Protein AF-A0A7Y7P2I4-F1 (afdb_monomer)

Structure (mmCIF, N/CA/C/O backbone):
data_AF-A0A7Y7P2I4-F1
#
_entry.id   AF-A0A7Y7P2I4-F1
#
loop_
_atom_site.group_PDB
_atom_site.id
_atom_site.type_symbol
_atom_site.label_atom_id
_atom_site.label_alt_id
_atom_site.label_comp_id
_atom_site.label_asym_id
_atom_site.label_entity_id
_atom_site.label_seq_id
_atom_site.pdbx_PDB_ins_code
_atom_site.Cartn_x
_atom_site.Cartn_y
_atom_site.Cartn_z
_atom_site.occupancy
_atom_site.B_iso_or_equiv
_atom_site.auth_seq_id
_atom_site.auth_comp_id
_atom_site.auth_asym_id
_atom_site.auth_atom_id
_atom_site.pdbx_PDB_model_num
ATOM 1 N N . MET A 1 1 ? -25.536 3.244 -18.100 1.00 35.69 1 MET A N 1
ATOM 2 C CA . MET A 1 1 ? -26.317 3.181 -16.849 1.00 35.69 1 MET A CA 1
ATOM 3 C C . MET A 1 1 ? -26.459 4.609 -16.367 1.00 35.69 1 MET A C 1
ATOM 5 O O . MET A 1 1 ? -25.474 5.326 -16.445 1.00 35.69 1 MET A O 1
ATOM 9 N N . LEU A 1 2 ? -27.667 5.050 -16.013 1.00 27.67 2 LEU A N 1
ATOM 10 C CA . LEU A 1 2 ? -27.856 6.332 -15.331 1.00 27.67 2 LEU A CA 1
ATOM 11 C C . LEU A 1 2 ? -27.136 6.220 -13.985 1.00 27.67 2 LEU A C 1
ATOM 13 O O . LEU A 1 2 ? -27.491 5.339 -13.204 1.00 27.67 2 LEU A O 1
ATOM 17 N N . ASP A 1 3 ? -26.114 7.042 -13.755 1.00 37.38 3 ASP A N 1
ATOM 18 C CA . ASP A 1 3 ? -25.514 7.208 -12.432 1.00 37.38 3 ASP A CA 1
ATOM 19 C C . ASP A 1 3 ? -26.617 7.707 -11.498 1.00 37.38 3 ASP A C 1
ATOM 21 O O . ASP A 1 3 ? -27.016 8.873 -11.541 1.00 37.38 3 ASP A O 1
ATOM 25 N N . LEU A 1 4 ? -27.189 6.800 -10.706 1.00 49.66 4 LEU A N 1
ATOM 26 C CA . LEU A 1 4 ? -28.072 7.187 -9.620 1.00 49.66 4 LEU A CA 1
ATOM 27 C C . LEU A 1 4 ? -27.213 7.994 -8.646 1.00 49.66 4 LEU A C 1
ATOM 29 O O . LEU A 1 4 ? -26.234 7.488 -8.105 1.00 49.66 4 LEU A O 1
ATOM 33 N N . ASN A 1 5 ? -27.557 9.268 -8.474 1.00 70.38 5 ASN A N 1
ATOM 34 C CA . ASN A 1 5 ? -26.920 10.150 -7.508 1.00 70.38 5 ASN A CA 1
ATOM 35 C C . ASN A 1 5 ? -27.263 9.645 -6.095 1.00 70.38 5 ASN A C 1
ATOM 37 O O . ASN A 1 5 ? -28.308 9.991 -5.546 1.00 70.38 5 ASN A O 1
ATOM 41 N N . THR A 1 6 ? -26.436 8.753 -5.552 1.00 72.12 6 THR A N 1
ATOM 42 C CA . THR A 1 6 ? -26.655 8.114 -4.250 1.00 72.12 6 THR A CA 1
ATOM 43 C C . THR A 1 6 ? -25.475 8.321 -3.322 1.00 72.12 6 THR A C 1
ATOM 45 O O . THR A 1 6 ? -24.335 8.064 -3.715 1.00 72.12 6 THR A O 1
ATOM 48 N N . ASP A 1 7 ? -25.767 8.656 -2.071 1.00 78.75 7 ASP A N 1
ATOM 49 C CA . ASP A 1 7 ? -24.792 8.656 -0.991 1.00 78.75 7 ASP A CA 1
ATOM 50 C C . ASP A 1 7 ? -24.825 7.305 -0.279 1.00 78.75 7 ASP A C 1
ATOM 52 O O . ASP A 1 7 ? -25.881 6.795 0.093 1.00 78.75 7 ASP A O 1
ATOM 56 N N . ILE A 1 8 ? -23.649 6.717 -0.073 1.00 80.50 8 ILE A N 1
ATOM 57 C CA . ILE A 1 8 ? -23.500 5.475 0.684 1.00 80.50 8 ILE A CA 1
ATOM 58 C C . ILE A 1 8 ? -22.927 5.822 2.053 1.00 80.50 8 ILE A C 1
ATOM 60 O O . ILE A 1 8 ? -21.894 6.495 2.147 1.00 80.50 8 ILE A O 1
ATOM 64 N N . LYS A 1 9 ? -23.565 5.323 3.112 1.00 85.38 9 LYS A N 1
ATOM 65 C CA . LYS A 1 9 ? -23.038 5.373 4.477 1.00 85.38 9 LYS A CA 1
ATOM 66 C C . LYS A 1 9 ? -22.781 3.971 4.993 1.00 85.38 9 LYS A C 1
ATOM 68 O O . LYS A 1 9 ? -23.568 3.056 4.762 1.00 85.38 9 LYS A O 1
ATOM 73 N N . ARG A 1 10 ? -21.689 3.794 5.727 1.00 86.62 10 ARG A N 1
ATOM 74 C CA . ARG A 1 10 ? -21.421 2.563 6.477 1.00 86.62 10 ARG A CA 1
ATOM 75 C C . ARG A 1 10 ? -21.674 2.802 7.951 1.00 86.62 10 ARG A C 1
ATOM 77 O O . ARG A 1 10 ? -21.184 3.778 8.511 1.00 86.62 10 ARG A O 1
ATOM 84 N N . PHE A 1 11 ? -22.414 1.890 8.558 1.00 88.00 11 PHE A N 1
ATOM 85 C CA . PHE A 1 11 ? -22.729 1.878 9.973 1.00 88.00 11 PHE A CA 1
ATOM 86 C C . PHE A 1 11 ? -21.993 0.730 10.644 1.00 88.00 11 PHE A C 1
ATOM 88 O O . PHE A 1 11 ? -22.117 -0.417 10.218 1.00 88.00 11 PHE A O 1
ATOM 95 N N . TYR A 1 12 ? -21.293 1.032 11.728 1.00 90.06 12 TYR A N 1
ATOM 96 C CA . TYR A 1 12 ? -20.730 0.046 12.642 1.00 90.06 12 TYR A CA 1
ATOM 97 C C . TYR A 1 12 ? -21.428 0.195 13.982 1.00 90.06 12 TYR A C 1
ATOM 99 O O . TYR A 1 12 ? -21.616 1.308 14.466 1.00 90.06 12 TYR A O 1
ATOM 107 N N . PHE A 1 13 ? -21.869 -0.914 14.559 1.00 93.12 13 PHE A N 1
ATOM 108 C CA . PHE A 1 13 ? -22.724 -0.882 15.740 1.00 93.12 13 PHE A CA 1
ATOM 109 C C . PHE A 1 13 ? -22.465 -2.076 16.649 1.00 93.12 13 PHE A C 1
ATOM 111 O O . PHE A 1 13 ? -21.912 -3.094 16.225 1.00 93.12 13 PHE A O 1
ATOM 118 N N . LYS A 1 14 ? -22.913 -1.972 17.899 1.00 94.44 14 LYS A N 1
ATOM 119 C CA . LYS A 1 14 ? -22.933 -3.083 18.851 1.00 94.44 14 LYS A CA 1
ATOM 120 C C . LYS A 1 14 ? -24.343 -3.567 19.128 1.00 94.44 14 LYS A C 1
ATOM 122 O O . LYS A 1 14 ? -25.317 -2.814 19.060 1.00 94.44 14 LYS A O 1
ATOM 127 N N . CYS A 1 15 ? -24.427 -4.834 19.516 1.00 95.19 15 CYS A N 1
ATOM 128 C CA . CYS A 1 15 ? -25.628 -5.399 20.108 1.00 95.19 15 CYS A CA 1
ATOM 129 C C . CYS A 1 15 ? -26.102 -4.553 21.305 1.00 95.19 15 CYS A C 1
ATOM 131 O O . CYS A 1 15 ? -25.300 -4.068 22.111 1.00 95.19 15 CYS A O 1
ATOM 133 N N . SER A 1 16 ? -27.421 -4.439 21.470 1.00 96.00 16 SER A N 1
ATOM 134 C CA . SER A 1 16 ? -28.033 -3.759 22.618 1.00 96.00 16 SER A CA 1
ATOM 135 C C . SER A 1 16 ? -27.628 -4.348 23.976 1.00 96.00 16 SER A C 1
ATOM 137 O O . SER A 1 16 ? -27.638 -3.632 24.970 1.00 96.00 16 SER A O 1
ATOM 139 N N . ASN A 1 17 ? -27.235 -5.627 24.023 1.00 95.38 17 ASN A N 1
ATOM 140 C CA . ASN A 1 17 ? -27.030 -6.378 25.267 1.00 95.38 17 ASN A CA 1
ATOM 141 C C . ASN A 1 17 ? -25.617 -6.974 25.444 1.00 95.38 17 ASN A C 1
ATOM 143 O O . ASN A 1 17 ? -25.282 -7.460 26.518 1.00 95.38 17 ASN A O 1
ATOM 147 N N . CYS A 1 18 ? -24.770 -6.982 24.413 1.00 94.62 18 CYS A N 1
ATOM 148 C CA . CYS A 1 18 ? -23.399 -7.499 24.522 1.00 94.62 18 CYS A CA 1
ATOM 149 C C . CYS A 1 18 ? -22.430 -6.723 23.620 1.00 94.62 18 CYS A C 1
ATOM 151 O O . CYS A 1 18 ? -22.839 -5.801 22.916 1.00 94.62 18 CYS A O 1
ATOM 153 N N . GLU A 1 19 ? -21.153 -7.108 23.627 1.00 93.25 19 GLU A N 1
ATOM 154 C CA . GLU A 1 19 ? -20.094 -6.457 22.842 1.00 93.25 19 GLU A CA 1
ATOM 155 C C . GLU A 1 19 ? -19.952 -7.003 21.412 1.00 93.25 19 GLU A C 1
ATOM 157 O O . GLU A 1 19 ? -19.005 -6.641 20.714 1.00 93.25 19 GLU A O 1
ATOM 162 N N . ASN A 1 20 ? -20.882 -7.852 20.957 1.00 93.75 20 ASN A N 1
ATOM 163 C CA . ASN A 1 20 ? -20.886 -8.327 19.576 1.00 93.75 20 ASN A CA 1
ATOM 164 C C . ASN A 1 20 ? -21.115 -7.153 18.606 1.00 93.75 20 ASN A C 1
ATOM 166 O O . ASN A 1 20 ? -21.991 -6.313 18.844 1.00 93.75 20 ASN A O 1
ATOM 170 N N . LYS A 1 21 ? -20.330 -7.100 17.524 1.00 92.88 21 LYS A N 1
ATOM 171 C CA . LYS A 1 21 ? -20.228 -5.958 16.598 1.00 92.88 21 LYS A CA 1
ATOM 172 C C . LYS A 1 21 ? -20.738 -6.308 15.215 1.00 92.88 21 LYS A C 1
ATOM 174 O O . LYS A 1 21 ? -20.478 -7.400 14.699 1.00 92.88 21 LYS A O 1
ATOM 179 N N . GLY A 1 22 ? -21.456 -5.366 14.619 1.00 91.62 22 GLY A N 1
ATOM 180 C CA . GLY A 1 22 ? -22.086 -5.494 13.314 1.00 91.62 22 GLY A CA 1
ATOM 181 C C . GLY A 1 22 ? -21.702 -4.364 12.377 1.00 91.62 22 GLY A C 1
ATOM 182 O O . GLY A 1 22 ? -21.252 -3.304 12.806 1.00 91.62 22 GLY A O 1
ATOM 183 N N . GLU A 1 23 ? -21.907 -4.624 11.091 1.00 91.06 23 GLU A N 1
ATOM 184 C CA . GLU A 1 23 ? -21.745 -3.661 10.011 1.00 91.06 23 GLU A CA 1
ATOM 185 C C . GLU A 1 23 ? -23.016 -3.662 9.160 1.00 91.06 23 GLU A C 1
ATOM 187 O O . GLU A 1 23 ? -23.573 -4.727 8.861 1.00 91.06 23 GLU A O 1
ATOM 192 N N . ALA A 1 24 ? -23.455 -2.473 8.764 1.00 90.19 24 ALA A N 1
ATOM 193 C CA . ALA A 1 24 ? -24.528 -2.256 7.810 1.00 90.19 24 ALA A CA 1
ATOM 194 C C . ALA A 1 24 ? -24.142 -1.163 6.806 1.00 90.19 24 ALA A C 1
ATOM 196 O O . ALA A 1 24 ? -23.300 -0.307 7.074 1.00 90.19 24 ALA A O 1
ATOM 197 N N . VAL A 1 25 ? -24.766 -1.197 5.637 1.00 88.00 25 VAL A N 1
ATOM 198 C CA . VAL A 1 25 ? -24.643 -0.176 4.595 1.00 88.00 25 VAL A CA 1
ATOM 199 C C . VAL A 1 25 ? -26.000 0.488 4.449 1.00 88.00 25 VAL A C 1
ATOM 201 O O . VAL A 1 25 ? -26.995 -0.218 4.347 1.00 88.00 25 VAL A O 1
ATOM 204 N N . GLU A 1 26 ? -26.041 1.814 4.442 1.00 88.38 26 GLU A N 1
ATOM 205 C CA . GLU A 1 26 ? -27.214 2.615 4.094 1.00 88.38 26 GLU A CA 1
ATOM 206 C C . GLU A 1 26 ? -26.990 3.276 2.738 1.00 88.38 26 GLU A C 1
ATOM 208 O O . GLU A 1 26 ? -25.921 3.837 2.486 1.00 88.38 26 GLU A O 1
ATOM 213 N N . VAL A 1 27 ? -27.999 3.216 1.879 1.00 85.00 27 VAL A N 1
ATOM 214 C CA . VAL A 1 27 ? -28.049 3.924 0.602 1.00 85.00 27 VAL A CA 1
ATOM 215 C C . VAL A 1 27 ? -29.061 5.050 0.735 1.00 85.00 27 VAL A C 1
ATOM 217 O O . VAL A 1 27 ? -30.215 4.806 1.079 1.00 85.00 27 VAL A O 1
ATOM 220 N N . HIS A 1 28 ? -28.630 6.269 0.436 1.00 85.12 28 HIS A N 1
ATOM 221 C CA . HIS A 1 28 ? -29.468 7.458 0.389 1.00 85.12 28 HIS A CA 1
ATOM 222 C C . HIS A 1 28 ? -29.554 7.973 -1.051 1.00 85.12 28 HIS A C 1
ATOM 224 O O . HIS A 1 28 ? -28.533 8.154 -1.712 1.00 85.12 28 HIS A O 1
ATOM 230 N N . TYR A 1 29 ? -30.761 8.235 -1.543 1.00 84.38 29 TYR A N 1
ATOM 231 C CA . TYR A 1 29 ? -31.006 8.763 -2.884 1.00 84.38 29 TYR A CA 1
ATOM 232 C C . TYR A 1 29 ? -31.071 10.293 -2.858 1.00 84.38 29 TYR A C 1
ATOM 234 O O . TYR A 1 29 ? -32.056 10.875 -2.390 1.00 84.38 29 TYR A O 1
ATOM 242 N N . ASN A 1 30 ? -30.047 10.952 -3.406 1.00 80.00 30 ASN A N 1
ATOM 243 C CA . ASN A 1 30 ? -29.979 12.410 -3.473 1.00 80.00 30 ASN A CA 1
ATOM 244 C C . ASN A 1 30 ? -31.037 12.942 -4.450 1.00 80.00 30 ASN A C 1
ATOM 246 O O . ASN A 1 30 ? -30.992 12.676 -5.652 1.00 80.00 30 ASN A O 1
ATOM 250 N N . GLY A 1 31 ? -31.993 13.717 -3.934 1.00 79.25 31 GLY A N 1
ATOM 251 C CA . GLY A 1 31 ? -33.128 14.219 -4.716 1.00 79.25 31 GLY A CA 1
ATOM 252 C C . GLY A 1 31 ? -34.244 13.191 -4.951 1.00 79.25 31 GLY A C 1
ATOM 253 O O . GLY A 1 31 ? -35.180 13.484 -5.693 1.00 79.25 31 GLY A O 1
ATOM 254 N N . GLY A 1 32 ? -34.157 12.012 -4.325 1.00 80.00 32 GLY A N 1
ATOM 255 C CA . GLY A 1 32 ? -35.204 10.990 -4.300 1.00 80.00 32 GLY A CA 1
ATOM 256 C C . GLY A 1 32 ? -36.010 10.982 -2.996 1.00 80.00 32 GLY A C 1
ATOM 257 O O . GLY A 1 32 ? -35.747 11.750 -2.068 1.00 80.00 32 GLY A O 1
ATOM 258 N N . VAL A 1 33 ? -37.004 10.094 -2.927 1.00 81.56 33 VAL A N 1
ATOM 259 C CA . VAL A 1 33 ? -37.707 9.760 -1.678 1.00 81.56 33 VAL A CA 1
ATOM 260 C C . VAL A 1 33 ? -36.920 8.654 -0.982 1.00 81.56 33 VAL A C 1
ATOM 262 O O . VAL A 1 33 ? -36.521 7.697 -1.636 1.00 81.56 33 VAL A O 1
ATOM 265 N N . ASN A 1 34 ? -36.677 8.812 0.320 1.00 86.00 34 ASN A N 1
ATOM 266 C CA . ASN A 1 34 ? -35.978 7.828 1.141 1.00 86.00 34 ASN A CA 1
ATOM 267 C C . ASN A 1 34 ? -36.932 7.317 2.222 1.00 86.00 34 ASN A C 1
ATOM 269 O O . ASN A 1 34 ? -37.436 8.108 3.030 1.00 86.00 34 ASN A O 1
ATOM 273 N N . ASP A 1 35 ? -37.174 6.012 2.225 1.00 88.69 35 ASP A N 1
ATOM 274 C CA . ASP A 1 35 ? -38.063 5.350 3.171 1.00 88.69 35 ASP A CA 1
ATOM 275 C C . ASP A 1 35 ? -37.391 5.272 4.540 1.00 88.69 35 ASP A C 1
ATOM 277 O O . ASP A 1 35 ? -36.209 4.948 4.664 1.00 88.69 35 ASP A O 1
ATOM 281 N N . LYS A 1 36 ? -38.137 5.593 5.597 1.00 92.44 36 LYS A N 1
ATOM 282 C CA . LYS A 1 36 ? -37.617 5.564 6.968 1.00 92.44 36 LYS A CA 1
ATOM 283 C C . LYS A 1 36 ? -37.991 4.250 7.614 1.00 92.44 36 LYS A C 1
ATOM 285 O O . LYS A 1 36 ? -39.156 3.881 7.599 1.00 92.44 36 LYS A O 1
ATOM 290 N N . GLY A 1 37 ? -37.046 3.602 8.275 1.00 93.62 37 GLY A N 1
ATOM 291 C CA . GLY A 1 37 ? -37.336 2.337 8.920 1.00 93.62 37 GLY A CA 1
ATOM 292 C C . GLY A 1 37 ? -36.110 1.739 9.577 1.00 93.62 37 GLY A C 1
ATOM 293 O O . GLY A 1 37 ? -35.366 2.429 10.281 1.00 93.62 37 GLY A O 1
ATOM 294 N N . GLY A 1 38 ? -35.906 0.444 9.368 1.00 94.50 38 GLY A N 1
ATOM 295 C CA . GLY A 1 38 ? -34.699 -0.237 9.800 1.00 94.50 38 GLY A CA 1
ATOM 296 C C . GLY A 1 38 ? -34.844 -1.749 9.865 1.00 94.50 38 GLY A C 1
ATOM 297 O O . GLY A 1 38 ? -35.701 -2.356 9.222 1.00 94.50 38 GLY A O 1
ATOM 298 N N . PHE A 1 39 ? -33.999 -2.355 10.689 1.00 95.19 39 PHE A N 1
ATOM 299 C CA . PHE A 1 39 ? -33.942 -3.798 10.874 1.00 95.19 39 PHE A CA 1
ATOM 300 C C . PHE A 1 39 ? -34.150 -4.166 12.338 1.00 95.19 39 PHE A C 1
ATOM 302 O O . PHE A 1 39 ? -33.510 -3.601 13.226 1.00 95.19 39 PHE A O 1
ATOM 309 N N . ILE A 1 40 ? -34.984 -5.175 12.589 1.00 96.62 40 ILE A N 1
ATOM 310 C CA . ILE A 1 40 ? -34.933 -5.941 13.835 1.00 96.62 40 ILE A CA 1
ATOM 311 C C . ILE A 1 40 ? -33.914 -7.057 13.625 1.00 96.62 40 ILE A C 1
ATOM 313 O O . ILE A 1 40 ? -34.074 -7.922 12.757 1.00 96.62 40 ILE A O 1
ATOM 317 N N . LEU A 1 41 ? -32.850 -7.015 14.417 1.00 96.69 41 LEU A N 1
ATOM 318 C CA . LEU A 1 41 ? -31.707 -7.912 14.346 1.00 96.69 41 LEU A CA 1
ATOM 319 C C . LEU A 1 41 ? -31.676 -8.817 15.564 1.00 96.69 41 LEU A C 1
ATOM 321 O O . LEU A 1 41 ? -31.907 -8.360 16.679 1.00 96.69 41 LEU A O 1
ATOM 325 N N . LYS A 1 42 ? -31.302 -10.078 15.363 1.00 97.12 42 LYS A N 1
ATOM 326 C CA . LYS A 1 42 ? -30.978 -11.013 16.440 1.00 97.12 42 LYS A CA 1
ATOM 327 C C . LYS A 1 42 ? -29.475 -11.222 16.510 1.00 97.12 42 LYS A C 1
ATOM 329 O O . LYS A 1 42 ? -28.861 -11.611 15.518 1.00 97.12 42 LYS A O 1
ATOM 334 N N . CYS A 1 43 ? -28.895 -10.972 17.680 1.00 97.12 43 CYS A N 1
ATOM 335 C CA . CYS A 1 43 ? -27.485 -11.241 17.948 1.00 97.12 43 CYS A CA 1
ATOM 336 C C . CYS A 1 43 ? -27.223 -12.748 18.002 1.00 97.12 43 CYS A C 1
ATOM 338 O O . CYS A 1 43 ? -27.890 -13.453 18.762 1.00 97.12 43 CYS A O 1
ATOM 340 N N . ASN A 1 44 ? -26.236 -13.236 17.248 1.00 95.81 44 ASN A N 1
ATOM 341 C CA . ASN A 1 44 ? -25.885 -14.658 17.265 1.00 95.81 44 ASN A CA 1
ATOM 342 C C . ASN A 1 44 ? -25.213 -15.086 18.582 1.00 95.81 44 ASN A C 1
ATOM 344 O O . ASN A 1 44 ? -25.360 -16.237 18.981 1.00 95.81 44 ASN A O 1
ATOM 348 N N . ASP A 1 45 ? -24.551 -14.160 19.284 1.00 95.50 45 ASP A N 1
ATOM 349 C CA . ASP A 1 45 ? -23.808 -14.461 20.516 1.00 95.50 45 ASP A CA 1
ATOM 350 C C . ASP A 1 45 ? -24.722 -14.547 21.745 1.00 95.50 45 ASP A C 1
ATOM 352 O O . ASP A 1 45 ? -24.667 -15.510 22.504 1.00 95.50 45 ASP A O 1
ATOM 356 N N . CYS A 1 46 ? -25.572 -13.537 21.963 1.00 96.56 46 CYS A N 1
ATOM 357 C CA . CYS A 1 46 ? -26.421 -13.453 23.160 1.00 96.56 46 CYS A CA 1
ATOM 358 C C . CYS A 1 46 ? -27.913 -13.690 22.883 1.00 96.56 46 CYS A C 1
ATOM 360 O O . CYS A 1 46 ? -28.732 -13.606 23.797 1.00 96.56 46 CYS A O 1
ATOM 362 N N . GLY A 1 47 ? -28.297 -13.916 21.624 1.00 96.00 47 GLY A N 1
ATOM 363 C CA . GLY A 1 47 ? -29.680 -14.175 21.218 1.00 96.00 47 GLY A CA 1
ATOM 364 C C . GLY A 1 47 ? -30.637 -12.985 21.332 1.00 96.00 47 GLY A C 1
ATOM 365 O O . GLY A 1 47 ? -31.813 -13.142 21.011 1.00 96.00 47 GLY A O 1
ATOM 366 N N . THR A 1 48 ? -30.172 -11.817 21.785 1.00 96.62 48 THR A N 1
ATOM 367 C CA . THR A 1 48 ? -31.025 -10.639 22.002 1.00 96.62 48 THR A CA 1
ATOM 368 C C . THR A 1 48 ? -31.476 -10.035 20.677 1.00 96.62 48 THR A C 1
ATOM 370 O O . THR A 1 48 ? -30.661 -9.860 19.767 1.00 96.62 48 THR A O 1
ATOM 373 N N . GLU A 1 49 ? -32.763 -9.693 20.597 1.00 97.56 49 GLU A N 1
ATOM 374 C CA . GLU A 1 49 ? -33.340 -8.933 19.490 1.00 97.56 49 GLU A CA 1
ATOM 375 C C . GLU A 1 49 ? -33.314 -7.433 19.785 1.00 97.56 49 GLU A C 1
ATOM 377 O O . GLU A 1 49 ? -33.622 -7.002 20.901 1.00 97.56 49 GLU A O 1
ATOM 382 N N . PHE A 1 50 ? -32.917 -6.641 18.794 1.00 97.31 50 PHE A N 1
ATOM 383 C CA . PHE A 1 50 ? -32.782 -5.192 18.908 1.00 97.31 50 PHE A CA 1
ATOM 384 C C . PHE A 1 50 ? -33.011 -4.500 17.565 1.00 97.31 50 PHE A C 1
ATOM 386 O O . PHE A 1 50 ? -32.917 -5.129 16.512 1.00 97.31 50 PHE A O 1
ATOM 393 N N . PHE A 1 51 ? -33.306 -3.205 17.607 1.00 96.94 51 PHE A N 1
ATOM 394 C CA . PHE A 1 51 ? -33.596 -2.393 16.433 1.00 96.94 51 PHE A CA 1
ATOM 395 C C . PHE A 1 51 ? -32.380 -1.568 15.990 1.00 96.94 51 PHE A C 1
ATOM 397 O O . PHE A 1 51 ? -31.713 -0.927 16.807 1.00 96.94 51 PHE A O 1
ATOM 404 N N . LEU A 1 52 ? -32.108 -1.563 14.686 1.00 95.44 52 LEU A N 1
ATOM 405 C CA . LEU A 1 52 ? -31.168 -0.661 14.025 1.00 95.44 52 LEU A CA 1
ATOM 406 C C . LEU A 1 52 ? -31.947 0.207 13.036 1.00 95.44 52 LEU A C 1
ATOM 408 O O . LEU A 1 52 ? -32.452 -0.306 12.038 1.00 95.44 52 LEU A O 1
ATOM 412 N N . GLN A 1 53 ? -32.032 1.507 13.313 1.00 94.12 53 GLN A N 1
ATOM 413 C CA . GLN A 1 53 ? -32.702 2.465 12.437 1.00 94.12 53 GLN A CA 1
ATOM 414 C C . GLN A 1 53 ? -31.838 2.776 11.211 1.00 94.12 53 GLN A C 1
ATOM 416 O O . GLN A 1 53 ? -30.657 3.080 11.370 1.00 94.12 53 GLN A O 1
ATOM 421 N N . MET A 1 54 ? -32.435 2.726 10.018 1.00 91.81 54 MET A N 1
ATOM 422 C CA . MET A 1 54 ? -31.782 3.021 8.735 1.00 91.81 54 MET A CA 1
ATOM 423 C C . MET A 1 54 ? -32.795 3.575 7.722 1.00 91.81 54 MET A C 1
ATOM 425 O O . MET A 1 54 ? -34.007 3.399 7.879 1.00 91.81 54 MET A O 1
ATOM 429 N N . GLU A 1 55 ? -32.303 4.220 6.670 1.00 90.94 55 GLU A N 1
ATOM 430 C CA . GLU A 1 55 ? -33.100 4.563 5.484 1.00 90.94 55 GLU A CA 1
ATOM 431 C C . GLU A 1 55 ? -33.094 3.424 4.454 1.00 90.94 55 GLU A C 1
ATOM 433 O O . GLU A 1 55 ? -32.129 2.669 4.380 1.00 90.94 55 GLU A O 1
ATOM 438 N N . ASN A 1 56 ? -34.162 3.292 3.663 1.00 88.00 56 ASN A N 1
ATOM 439 C CA . ASN A 1 56 ? -34.314 2.326 2.561 1.00 88.00 56 ASN A CA 1
ATOM 440 C C . ASN A 1 56 ? -33.920 0.868 2.913 1.00 88.00 56 ASN A C 1
ATOM 442 O O . ASN A 1 56 ? -33.081 0.274 2.224 1.00 88.00 56 ASN A O 1
ATOM 446 N N . PRO A 1 57 ? -34.431 0.281 4.016 1.00 87.69 57 PRO A N 1
ATOM 447 C CA . PRO A 1 57 ? -34.000 -1.039 4.468 1.00 87.69 57 PRO A CA 1
ATOM 448 C C . PRO A 1 57 ? -34.444 -2.153 3.502 1.00 87.69 57 PRO A C 1
ATOM 450 O O . PRO A 1 57 ? -35.628 -2.346 3.241 1.00 87.69 57 PRO A O 1
ATOM 453 N N . SER A 1 58 ? -33.488 -2.949 3.020 1.00 81.12 58 SER A N 1
ATOM 454 C CA . SER A 1 58 ? -33.699 -4.026 2.047 1.00 81.12 58 SER A CA 1
ATOM 455 C C . SER A 1 58 ? -32.811 -5.243 2.341 1.00 81.12 58 SER A C 1
ATOM 457 O O . SER A 1 58 ? -31.814 -5.173 3.059 1.00 81.12 58 SER A O 1
ATOM 459 N N . LEU A 1 59 ? -33.151 -6.401 1.766 1.00 68.44 59 LEU A N 1
ATOM 460 C CA . LEU A 1 59 ? -32.286 -7.594 1.795 1.00 68.44 59 LEU A CA 1
ATOM 461 C C . LEU A 1 59 ? -31.337 -7.681 0.590 1.00 68.44 59 LEU A C 1
ATOM 463 O O . LEU A 1 59 ? -30.556 -8.627 0.504 1.00 68.44 59 LEU A O 1
ATOM 467 N N . THR A 1 60 ? -31.426 -6.751 -0.367 1.00 65.50 60 THR A N 1
ATOM 468 C CA . THR A 1 60 ? -30.763 -6.889 -1.675 1.00 65.50 60 THR A CA 1
ATOM 469 C C . THR A 1 60 ? -29.693 -5.820 -1.925 1.00 65.50 60 THR A C 1
ATOM 471 O O . THR A 1 60 ? -28.586 -5.927 -1.389 1.00 65.50 60 THR A O 1
ATOM 474 N N . PHE A 1 61 ? -29.988 -4.836 -2.777 1.00 59.91 61 PHE A N 1
ATOM 475 C CA . PHE A 1 61 ? -29.022 -3.893 -3.349 1.00 59.91 61 PHE A CA 1
ATOM 476 C C . PHE A 1 61 ? -29.054 -2.495 -2.713 1.00 59.91 61 PHE A C 1
ATOM 478 O O . PHE A 1 61 ? -28.190 -1.683 -3.030 1.00 59.91 61 PHE A O 1
ATOM 485 N N . GLU A 1 62 ? -30.018 -2.223 -1.832 1.00 74.19 62 GLU A N 1
ATOM 486 C CA . GLU A 1 62 ? -30.160 -0.944 -1.122 1.00 74.19 62 GLU A CA 1
ATOM 487 C C . GLU A 1 62 ? -29.472 -1.025 0.253 1.00 74.19 62 GLU A C 1
ATOM 489 O O . GLU A 1 62 ? -28.404 -1.637 0.385 1.00 74.19 62 GLU A O 1
ATOM 494 N N . SER A 1 63 ? -30.055 -0.430 1.294 1.00 82.94 63 SER A N 1
ATOM 495 C CA . SER A 1 63 ? -29.503 -0.514 2.641 1.00 82.94 63 SER A CA 1
ATOM 496 C C . SER A 1 63 ? -29.626 -1.930 3.190 1.00 82.94 63 SER A C 1
ATOM 498 O O . SER A 1 63 ? -30.687 -2.536 3.087 1.00 82.94 63 SER A O 1
ATOM 500 N N . ARG A 1 64 ? -28.561 -2.477 3.779 1.00 86.62 64 ARG A N 1
ATOM 501 C CA . ARG A 1 64 ? -28.490 -3.888 4.194 1.00 86.62 64 ARG A CA 1
ATOM 502 C C . ARG A 1 64 ? -27.521 -4.127 5.345 1.00 86.62 64 ARG A C 1
ATOM 504 O O . ARG A 1 64 ? -26.569 -3.374 5.540 1.00 86.62 64 ARG A O 1
ATOM 511 N N . ILE A 1 65 ? -27.692 -5.253 6.034 1.00 89.69 65 ILE A N 1
ATOM 512 C CA . ILE A 1 65 ? -26.710 -5.774 6.994 1.00 89.69 65 ILE A CA 1
ATOM 513 C C . ILE A 1 65 ? -25.603 -6.522 6.244 1.00 89.69 65 ILE A C 1
ATOM 515 O O . ILE A 1 65 ? -25.886 -7.375 5.405 1.00 89.69 65 ILE A O 1
ATOM 519 N N . VAL A 1 66 ? -24.346 -6.202 6.549 1.00 84.38 66 VAL A N 1
ATOM 520 C CA . VAL A 1 66 ? -23.154 -6.826 5.943 1.00 84.38 66 VAL A CA 1
ATOM 521 C C . VAL A 1 66 ? -22.599 -7.941 6.828 1.00 84.38 66 VAL A C 1
ATOM 523 O O . VAL A 1 66 ? -22.117 -8.953 6.327 1.00 84.38 66 VAL A O 1
ATOM 526 N N . SER A 1 67 ? -22.657 -7.762 8.150 1.00 76.69 67 SER A N 1
ATOM 527 C CA . SER A 1 67 ? -22.067 -8.704 9.104 1.00 76.69 67 SER A CA 1
ATOM 528 C C . SER A 1 67 ? -22.898 -9.979 9.275 1.00 76.69 67 SER A C 1
ATOM 530 O O . SER A 1 67 ? -24.109 -9.924 9.478 1.00 76.69 67 SER A O 1
ATOM 532 N N . TYR A 1 68 ? -22.218 -11.129 9.311 1.00 83.12 68 TYR A N 1
ATOM 533 C CA . TYR A 1 68 ? -22.814 -12.435 9.621 1.00 83.12 68 TYR A CA 1
ATOM 534 C C . TYR A 1 68 ? -23.028 -12.676 11.122 1.00 83.12 68 TYR A C 1
ATOM 536 O O . TYR A 1 68 ? -23.573 -13.711 11.501 1.00 83.12 68 TYR A O 1
ATOM 544 N N . ASN A 1 69 ? -22.630 -11.735 11.984 1.00 88.69 69 ASN A N 1
ATOM 545 C CA . ASN A 1 69 ? -22.798 -11.836 13.440 1.00 88.69 69 ASN A CA 1
ATOM 546 C C . ASN A 1 69 ? -24.251 -11.607 13.891 1.00 88.69 69 ASN A C 1
ATOM 548 O O . ASN A 1 69 ? -24.597 -11.860 15.049 1.00 88.69 69 ASN A O 1
ATOM 552 N N . PHE A 1 70 ? -25.107 -11.139 12.978 1.00 93.19 70 PHE A N 1
ATOM 553 C CA . PHE A 1 70 ? -26.514 -10.861 13.233 1.00 93.19 70 PHE A CA 1
ATOM 554 C C . PHE A 1 70 ? -27.392 -11.493 12.170 1.00 93.19 70 PHE A C 1
ATOM 556 O O . PHE A 1 70 ? -27.065 -11.507 10.985 1.00 93.19 70 PHE A O 1
ATOM 563 N N . LYS A 1 71 ? -28.562 -11.955 12.600 1.00 93.31 71 LYS A N 1
ATOM 564 C CA . LYS A 1 71 ? -29.628 -12.385 11.703 1.00 93.31 71 LYS A CA 1
ATOM 565 C C . LYS A 1 71 ? -30.674 -11.283 11.592 1.00 93.31 71 LYS A C 1
ATOM 567 O O . LYS A 1 71 ? -31.193 -10.833 12.612 1.00 93.31 71 LYS A O 1
ATOM 572 N N . VAL A 1 72 ? -31.033 -10.899 10.366 1.00 93.44 72 VAL A N 1
ATOM 573 C CA . VAL A 1 72 ? -32.214 -10.058 10.126 1.00 93.44 72 VAL A CA 1
ATOM 574 C C . VAL A 1 72 ? -33.459 -10.879 10.455 1.00 93.44 72 VAL A C 1
ATOM 576 O O . VAL A 1 72 ? -33.722 -11.903 9.824 1.00 93.44 72 VAL A O 1
ATOM 579 N N . VAL A 1 73 ? -34.196 -10.453 11.478 1.00 94.69 73 VAL A N 1
ATOM 580 C CA . VAL A 1 73 ? -35.473 -11.059 11.882 1.00 94.69 73 VAL A CA 1
ATOM 581 C C . VAL A 1 73 ? -36.608 -10.439 11.082 1.00 94.69 73 VAL A C 1
ATOM 583 O O . VAL A 1 73 ? -37.473 -11.157 10.584 1.00 94.69 73 VAL A O 1
ATOM 586 N N . ARG A 1 74 ? -36.593 -9.109 10.951 1.00 93.81 74 ARG A N 1
ATOM 587 C CA . ARG A 1 74 ? -37.637 -8.343 10.271 1.00 93.81 74 ARG A CA 1
ATOM 588 C C . ARG A 1 74 ? -37.081 -7.034 9.717 1.00 93.81 74 ARG A C 1
ATOM 590 O O . ARG A 1 74 ? -36.220 -6.416 10.341 1.00 93.81 74 ARG A O 1
ATOM 597 N N . ILE A 1 75 ? -37.603 -6.625 8.565 1.00 92.50 75 ILE A N 1
ATOM 598 C CA . ILE A 1 75 ? -37.469 -5.267 8.031 1.00 92.50 75 ILE A CA 1
ATOM 599 C C . ILE A 1 75 ? -38.688 -4.471 8.487 1.00 92.50 75 ILE A C 1
ATOM 601 O O . ILE A 1 75 ? -39.798 -4.999 8.467 1.00 92.50 75 ILE A O 1
ATOM 605 N N . VAL A 1 76 ? -38.454 -3.247 8.941 1.00 93.06 76 VAL A N 1
ATOM 606 C CA . VAL A 1 76 ? -39.475 -2.333 9.453 1.00 93.06 76 VAL A CA 1
ATOM 607 C C . VAL A 1 76 ? -39.498 -1.108 8.553 1.00 93.06 76 VAL A C 1
ATOM 609 O O . VAL A 1 76 ? -38.446 -0.512 8.327 1.00 93.06 76 VAL A O 1
ATOM 612 N N . ASP A 1 77 ? -40.680 -0.716 8.101 1.00 90.06 77 ASP A N 1
ATOM 613 C CA . ASP A 1 77 ? -40.955 0.483 7.321 1.00 90.06 77 ASP A CA 1
ATOM 614 C C . ASP A 1 77 ? -41.938 1.384 8.089 1.00 90.06 77 ASP A C 1
ATOM 616 O O . ASP A 1 77 ? -43.087 1.040 8.375 1.00 90.06 77 ASP A O 1
ATOM 620 N N . PHE A 1 78 ? -41.477 2.582 8.447 1.00 91.62 78 PHE A N 1
ATOM 621 C CA . PHE A 1 78 ? -42.270 3.564 9.183 1.00 91.62 78 PHE A CA 1
ATOM 622 C C . PHE A 1 78 ? -43.334 4.260 8.336 1.00 91.62 78 PHE A C 1
ATOM 624 O O . PHE A 1 78 ? -44.055 5.105 8.878 1.00 91.62 78 PHE A O 1
ATOM 631 N N . PHE A 1 79 ? -43.470 3.912 7.055 1.00 87.88 79 PHE A N 1
ATOM 632 C CA . PHE A 1 79 ? -44.681 4.195 6.294 1.00 87.88 79 PHE A CA 1
ATOM 633 C C . PHE A 1 79 ? -45.915 3.536 6.935 1.00 87.88 79 PHE A C 1
ATOM 635 O O . PHE A 1 79 ? -47.005 4.110 6.908 1.00 87.88 79 PHE A O 1
ATOM 642 N N . PHE A 1 80 ? -45.748 2.374 7.578 1.00 87.69 80 PHE A N 1
ATOM 643 C CA . PHE A 1 80 ? -46.822 1.674 8.278 1.00 87.69 80 PHE A CA 1
ATOM 644 C C . PHE A 1 80 ? -46.835 2.030 9.773 1.00 87.69 80 PHE A C 1
ATOM 646 O O . PHE A 1 80 ? -45.915 1.699 10.527 1.00 87.69 80 PHE A O 1
ATOM 653 N N . ASP A 1 81 ? -47.917 2.665 10.236 1.00 88.94 81 ASP A N 1
ATOM 654 C CA . ASP A 1 81 ? -48.059 3.088 11.638 1.00 88.94 81 ASP A CA 1
ATOM 655 C C . ASP A 1 81 ? -47.930 1.921 12.631 1.00 88.94 81 ASP A C 1
ATOM 657 O O . ASP A 1 81 ? -47.342 2.085 13.699 1.00 88.94 81 ASP A O 1
ATOM 661 N N . GLU A 1 82 ? -48.423 0.731 12.279 1.00 89.75 82 GLU A N 1
ATOM 662 C CA . GLU A 1 82 ? -48.299 -0.472 13.113 1.00 89.75 82 GLU A CA 1
ATOM 663 C C . GLU A 1 82 ? -46.833 -0.855 13.362 1.00 89.75 82 GLU A C 1
ATOM 665 O O . GLU A 1 82 ? -46.454 -1.189 14.486 1.00 89.75 82 GLU A O 1
ATOM 670 N N . GLU A 1 83 ? -45.981 -0.752 12.341 1.00 89.12 83 GLU A N 1
ATOM 671 C CA . GLU A 1 83 ? -44.556 -1.076 12.434 1.00 89.12 83 GLU A CA 1
ATOM 672 C C . GLU A 1 83 ? -43.784 -0.020 13.231 1.00 89.12 83 GLU A C 1
ATOM 674 O O . GLU A 1 83 ? -42.908 -0.336 14.042 1.00 89.12 83 GLU A O 1
ATOM 679 N N . LYS A 1 84 ? -44.173 1.246 13.085 1.00 90.00 84 LYS A N 1
ATOM 680 C CA . LYS A 1 84 ? -43.656 2.339 13.910 1.00 90.00 84 LYS A CA 1
ATOM 681 C C . LYS A 1 84 ? -44.027 2.172 15.387 1.00 90.00 84 LYS A C 1
ATOM 683 O O . LYS A 1 84 ? -43.198 2.448 16.256 1.00 90.00 84 LYS A O 1
ATOM 688 N N . GLN A 1 85 ? -45.248 1.718 15.682 1.00 90.62 85 GLN A N 1
ATOM 689 C CA . GLN A 1 85 ? -45.683 1.427 17.053 1.00 90.62 85 GLN A CA 1
ATOM 690 C C . GLN A 1 85 ? -44.988 0.191 17.627 1.00 90.62 85 GLN A C 1
ATOM 692 O O . GLN A 1 85 ? -44.603 0.218 18.792 1.00 90.62 85 GLN A O 1
ATOM 697 N N . LEU A 1 86 ? -44.756 -0.850 16.820 1.00 91.00 86 LEU A N 1
ATOM 698 C CA . LEU A 1 86 ? -43.970 -2.021 17.223 1.00 91.00 86 LEU A CA 1
ATOM 699 C C . LEU A 1 86 ? -42.591 -1.603 17.746 1.00 91.00 86 LEU A C 1
ATOM 701 O O . LEU A 1 86 ? -42.214 -1.972 18.856 1.00 91.00 86 LEU A O 1
ATOM 705 N N . VAL A 1 87 ? -41.851 -0.791 16.983 1.00 91.19 87 VAL A N 1
ATOM 706 C CA . VAL A 1 87 ? -40.524 -0.319 17.414 1.00 91.19 87 VAL A CA 1
ATOM 707 C C . VAL A 1 87 ? -40.623 0.532 18.679 1.00 91.19 87 VAL A C 1
ATOM 709 O O . VAL A 1 87 ? -39.844 0.335 19.612 1.00 91.19 87 VAL A O 1
ATOM 712 N N . LYS A 1 88 ? -41.605 1.439 18.747 1.00 90.94 88 LYS A N 1
ATOM 713 C CA . LYS A 1 88 ? -41.828 2.290 19.925 1.00 90.94 88 LYS A CA 1
ATOM 714 C C . LYS A 1 88 ? -42.185 1.520 21.193 1.00 90.94 88 LYS A C 1
ATOM 716 O O . LYS A 1 88 ? -41.817 1.971 22.269 1.00 90.94 88 LYS A O 1
ATOM 721 N N . ASN A 1 89 ? -42.915 0.417 21.088 1.00 90.62 89 ASN A N 1
ATOM 722 C CA . ASN A 1 89 ? -43.389 -0.320 22.257 1.00 90.62 89 ASN A CA 1
ATOM 723 C C . ASN A 1 89 ? -42.388 -1.396 22.688 1.00 90.62 89 ASN A C 1
ATOM 725 O O . ASN A 1 89 ? -42.088 -1.515 23.874 1.00 90.62 89 ASN A O 1
ATOM 729 N N . ASP A 1 90 ? -41.823 -2.133 21.729 1.00 90.62 90 ASP A N 1
ATOM 730 C CA . ASP A 1 90 ? -41.075 -3.361 22.023 1.00 90.62 90 ASP A CA 1
ATOM 731 C C . ASP A 1 90 ? -39.550 -3.164 21.974 1.00 90.62 90 ASP A C 1
ATOM 733 O O . ASP A 1 90 ? -38.798 -3.956 22.561 1.00 90.62 90 ASP A O 1
ATOM 737 N N . PHE A 1 91 ? -39.087 -2.100 21.302 1.00 91.81 91 PHE A N 1
ATOM 738 C CA . PHE A 1 91 ? -37.670 -1.848 21.021 1.00 91.81 91 PHE A CA 1
ATOM 739 C C . PHE A 1 91 ? -37.156 -0.469 21.457 1.00 91.81 91 PHE A C 1
ATOM 741 O O . PHE A 1 91 ? -35.993 -0.172 21.195 1.00 91.81 91 PHE A O 1
ATOM 748 N N . ASN A 1 92 ? -37.954 0.336 22.170 1.00 86.50 92 ASN A N 1
ATOM 749 C CA . ASN A 1 92 ? -37.577 1.693 22.598 1.00 86.50 92 ASN A CA 1
ATOM 750 C C . ASN A 1 92 ? -36.208 1.758 23.299 1.00 86.50 92 ASN A C 1
ATOM 752 O O . ASN A 1 92 ? -35.403 2.636 23.009 1.00 86.50 92 ASN A O 1
ATOM 756 N N . ASP A 1 93 ? -35.928 0.773 24.157 1.00 87.38 93 ASP A N 1
ATOM 757 C CA . ASP A 1 93 ? -34.670 0.675 24.910 1.00 87.38 93 ASP A CA 1
ATOM 758 C C . ASP A 1 93 ? -33.752 -0.448 24.387 1.00 87.38 93 ASP A C 1
ATOM 760 O O . ASP A 1 93 ? -32.668 -0.690 24.917 1.00 87.38 93 ASP A O 1
ATOM 764 N N . LYS A 1 94 ? -34.177 -1.158 23.334 1.00 92.62 94 LYS A N 1
ATOM 765 C CA . LYS A 1 94 ? -33.423 -2.243 22.687 1.00 92.62 94 LYS A CA 1
ATOM 766 C C . LYS A 1 94 ? -32.975 -1.792 21.308 1.00 92.62 94 LYS A C 1
ATOM 768 O O . LYS A 1 94 ? -33.308 -2.416 20.304 1.00 92.62 94 LYS A O 1
ATOM 773 N N . VAL A 1 95 ? -32.215 -0.709 21.268 1.00 93.69 95 VAL A N 1
ATOM 774 C CA . VAL A 1 95 ? -31.606 -0.200 20.039 1.00 93.69 95 VAL A CA 1
ATOM 775 C C . VAL A 1 95 ? -30.130 -0.574 19.970 1.00 93.69 95 VAL A C 1
ATOM 777 O O . VAL A 1 95 ? -29.495 -0.868 20.987 1.00 93.69 95 VAL A O 1
ATOM 780 N N . ALA A 1 96 ? -29.585 -0.605 18.757 1.00 93.25 96 ALA A N 1
ATOM 781 C CA . ALA A 1 96 ? -28.156 -0.792 18.549 1.00 93.25 96 ALA A CA 1
ATOM 782 C C . ALA A 1 96 ? -27.355 0.279 19.316 1.00 93.25 96 ALA A C 1
ATOM 784 O O . ALA A 1 96 ? -27.739 1.450 19.351 1.00 93.25 96 ALA A O 1
ATOM 785 N N . ARG A 1 97 ? -26.248 -0.126 19.946 1.00 92.69 97 ARG A N 1
ATOM 786 C CA . ARG A 1 97 ? -25.385 0.766 20.740 1.00 92.69 97 ARG A CA 1
ATOM 787 C C . ARG A 1 97 ? -24.171 1.215 19.941 1.00 92.69 97 ARG A C 1
ATOM 789 O O . ARG A 1 97 ? -23.791 0.564 18.968 1.00 92.69 97 ARG A O 1
ATOM 796 N N . ASP A 1 98 ? -23.542 2.290 20.415 1.00 86.44 98 ASP A N 1
ATOM 797 C CA . ASP A 1 98 ? -22.245 2.793 19.946 1.00 86.44 98 ASP A CA 1
ATOM 798 C C . ASP A 1 98 ? -22.179 2.984 18.419 1.00 86.44 98 ASP A C 1
ATOM 800 O O . ASP A 1 98 ? -21.157 2.695 17.799 1.00 86.44 98 ASP A O 1
ATOM 804 N N . ILE A 1 99 ? -23.281 3.430 17.802 1.00 87.69 99 ILE A N 1
ATOM 805 C CA . ILE A 1 99 ? -23.402 3.531 16.345 1.00 87.69 99 ILE A CA 1
ATOM 806 C C . ILE A 1 99 ? -22.398 4.556 15.801 1.00 87.69 99 ILE A C 1
ATOM 808 O O . ILE A 1 99 ? -22.503 5.753 16.068 1.00 87.69 99 ILE A O 1
ATOM 812 N N . LEU A 1 100 ? -21.461 4.077 14.989 1.00 85.81 100 LEU A N 1
ATOM 813 C CA . LEU A 1 100 ? -20.536 4.878 14.199 1.00 85.81 100 LEU A CA 1
ATOM 814 C C . LEU A 1 100 ? -21.019 4.907 12.748 1.00 85.81 100 LEU A C 1
ATOM 816 O O . LEU A 1 100 ? -21.137 3.855 12.121 1.00 85.81 100 LEU A O 1
ATOM 820 N N . ALA A 1 101 ? -21.253 6.101 12.206 1.00 85.19 101 ALA A N 1
ATOM 821 C CA . ALA A 1 101 ? -21.607 6.301 10.804 1.00 85.19 101 ALA A CA 1
ATOM 822 C C . ALA A 1 101 ? -20.442 6.947 10.043 1.00 85.19 101 ALA A C 1
ATOM 824 O O . ALA A 1 101 ? -19.906 7.971 10.469 1.00 85.19 101 ALA A O 1
ATOM 825 N N . ILE A 1 102 ? -20.066 6.356 8.911 1.00 78.44 102 ILE A N 1
ATOM 826 C CA . ILE A 1 102 ? -19.048 6.873 7.994 1.00 78.44 102 ILE A CA 1
ATOM 827 C C . ILE A 1 102 ? -19.736 7.205 6.672 1.00 78.44 102 ILE A C 1
ATOM 829 O O . ILE A 1 102 ? -20.320 6.321 6.043 1.00 78.44 102 ILE A O 1
ATOM 833 N N . ASN A 1 103 ? -19.673 8.474 6.266 1.00 72.56 103 ASN A N 1
ATOM 834 C CA . ASN A 1 103 ? -20.313 8.980 5.053 1.00 72.56 103 ASN A CA 1
ATOM 835 C C . ASN A 1 103 ? -19.329 8.988 3.877 1.00 72.56 103 ASN A C 1
ATOM 837 O O . ASN A 1 103 ? -18.207 9.467 4.028 1.00 72.56 103 ASN A O 1
ATOM 841 N N . GLY A 1 104 ? -19.787 8.561 2.698 1.00 59.31 104 GLY A N 1
ATOM 842 C CA . GLY A 1 104 ? -19.072 8.742 1.434 1.00 59.31 104 GLY A CA 1
ATOM 843 C C . GLY A 1 104 ? -18.200 7.558 1.002 1.00 59.31 104 GLY A C 1
ATOM 844 O O . GLY A 1 104 ? -17.877 6.656 1.773 1.00 59.31 104 GLY A O 1
ATOM 845 N N . GLN A 1 105 ? -17.829 7.565 -0.285 1.00 49.62 105 GLN A N 1
ATOM 846 C CA . GLN A 1 105 ? -16.844 6.643 -0.872 1.00 49.62 105 GLN A CA 1
ATOM 847 C C . GLN A 1 105 ? -15.387 7.097 -0.655 1.00 49.62 105 GLN A C 1
ATOM 849 O O . GLN A 1 105 ? -14.472 6.348 -1.002 1.00 49.62 105 GLN A O 1
ATOM 854 N N . GLU A 1 106 ? -15.171 8.292 -0.091 1.00 49.38 106 GLU A N 1
ATOM 855 C CA . GLU A 1 106 ? -13.862 8.785 0.348 1.00 49.38 106 GLU A CA 1
ATOM 856 C C . GLU A 1 106 ? -13.457 8.026 1.613 1.00 49.38 106 GLU A C 1
ATOM 858 O O . GLU A 1 106 ? -13.664 8.454 2.747 1.00 49.38 106 GLU A O 1
ATOM 863 N N . GLU A 1 107 ? -12.956 6.813 1.411 1.00 56.53 107 GLU A N 1
ATOM 864 C CA . GLU A 1 107 ? -12.453 5.982 2.490 1.00 56.53 107 GLU A CA 1
ATOM 865 C C . GLU A 1 107 ? -11.298 6.709 3.163 1.00 56.53 107 GLU A C 1
ATOM 867 O O . GLU A 1 107 ? -10.213 6.831 2.597 1.00 56.53 107 GLU A O 1
ATOM 872 N N . MET A 1 108 ? -11.549 7.212 4.376 1.00 61.31 108 MET A N 1
ATOM 873 C CA . MET A 1 108 ? -10.507 7.821 5.187 1.00 61.31 108 MET A CA 1
ATOM 874 C C . MET A 1 108 ? -9.300 6.869 5.226 1.00 61.31 108 MET A C 1
ATOM 876 O O . MET A 1 108 ? -9.475 5.695 5.558 1.00 61.31 108 MET A O 1
ATOM 880 N N . PRO A 1 109 ? -8.075 7.342 4.956 1.00 62.97 109 PRO A N 1
ATOM 881 C CA . PRO A 1 109 ? -6.896 6.482 4.845 1.00 62.97 109 PRO A CA 1
ATOM 882 C C . PRO A 1 109 ? -6.554 5.695 6.117 1.00 62.97 109 PRO A C 1
ATOM 884 O O . PRO A 1 109 ? -5.831 4.705 6.090 1.00 62.97 109 PRO A O 1
ATOM 887 N N . ILE A 1 110 ? -7.082 6.141 7.255 1.00 72.56 110 ILE A N 1
ATOM 888 C CA . ILE A 1 110 ? -6.952 5.461 8.543 1.00 72.56 110 ILE A CA 1
ATOM 889 C C . ILE A 1 110 ? -7.872 4.245 8.670 1.00 72.56 110 ILE A C 1
ATOM 891 O O . ILE A 1 110 ? -7.716 3.494 9.626 1.00 72.56 110 ILE A O 1
ATOM 895 N N . LEU A 1 111 ? -8.813 4.054 7.739 1.00 72.56 111 LEU A N 1
ATOM 896 C CA . LEU A 1 111 ? -9.735 2.929 7.733 1.00 72.56 111 LEU A CA 1
ATOM 897 C C . LEU A 1 111 ? -9.115 1.689 7.076 1.00 72.56 111 LEU A C 1
ATOM 899 O O . LEU A 1 111 ? -8.267 1.784 6.190 1.00 72.56 111 LEU A O 1
ATOM 903 N N . LYS A 1 112 ? -9.628 0.509 7.423 1.00 69.12 112 LYS A N 1
ATOM 904 C CA . LYS A 1 112 ? -9.243 -0.793 6.855 1.00 69.12 112 LYS A CA 1
ATOM 905 C C . LYS A 1 112 ? -9.339 -0.868 5.322 1.00 69.12 112 LYS A C 1
ATOM 907 O O . LYS A 1 112 ? -8.673 -1.695 4.707 1.00 69.12 112 LYS A O 1
ATOM 912 N N . GLY A 1 113 ? -10.155 -0.004 4.709 1.00 60.22 113 GLY A N 1
ATOM 913 C CA . GLY A 1 113 ? -10.382 0.079 3.261 1.00 60.22 113 GLY A CA 1
ATOM 914 C C . GLY A 1 113 ? -9.505 1.073 2.492 1.00 60.22 113 GLY A C 1
ATOM 915 O O . GLY A 1 113 ? -9.513 1.017 1.273 1.00 60.22 113 GLY A O 1
ATOM 916 N N . ALA A 1 114 ? -8.708 1.909 3.169 1.00 56.53 114 ALA A N 1
ATOM 917 C CA . ALA A 1 114 ? -7.931 3.052 2.649 1.00 56.53 114 ALA A CA 1
ATOM 918 C C . ALA A 1 114 ? -7.198 2.911 1.299 1.00 56.53 114 ALA A C 1
ATOM 920 O O . ALA A 1 114 ? -6.850 3.904 0.670 1.00 56.53 114 ALA A O 1
ATOM 921 N N . TRP A 1 115 ? -6.973 1.688 0.836 1.00 51.16 115 TRP A N 1
ATOM 922 C CA . TRP A 1 115 ? -6.373 1.298 -0.439 1.00 51.16 115 TRP A CA 1
ATOM 923 C C . TRP A 1 115 ? -7.099 1.800 -1.704 1.00 51.16 115 TRP A C 1
ATOM 925 O O . TRP A 1 115 ? -6.708 1.405 -2.809 1.00 51.16 115 TRP A O 1
ATOM 935 N N . LYS A 1 116 ? -8.182 2.581 -1.577 1.00 52.34 116 LYS A N 1
ATOM 936 C CA . LYS A 1 116 ? -8.890 3.207 -2.705 1.00 52.34 116 LYS A CA 1
ATOM 937 C C . LYS A 1 116 ? -8.201 4.451 -3.254 1.00 52.34 116 LYS A C 1
ATOM 939 O O . LYS A 1 116 ? -8.403 4.756 -4.430 1.00 52.34 116 LYS A O 1
ATOM 944 N N . SER A 1 117 ? -7.387 5.152 -2.467 1.00 53.41 117 SER A N 1
ATOM 945 C CA . SER A 1 117 ? -6.500 6.176 -3.017 1.00 53.41 117 SER A CA 1
ATOM 946 C C . SER A 1 117 ? -5.385 5.476 -3.798 1.00 53.41 117 SER A C 1
ATOM 948 O O . SER A 1 117 ? -4.662 4.627 -3.278 1.00 53.41 117 SER A O 1
ATOM 950 N N . LYS A 1 118 ? -5.321 5.752 -5.107 1.00 62.88 118 LYS A N 1
ATOM 951 C CA . LYS A 1 118 ? -4.446 5.039 -6.043 1.00 62.88 118 LYS A CA 1
ATOM 952 C C . LYS A 1 118 ? -3.034 5.631 -5.958 1.00 62.88 118 LYS A C 1
ATOM 954 O O . LYS A 1 118 ? -2.860 6.768 -6.396 1.00 62.88 118 LYS A O 1
ATOM 959 N N . PRO A 1 119 ? -2.027 4.910 -5.438 1.00 67.88 119 PRO A N 1
ATOM 960 C CA . PRO A 1 119 ? -0.646 5.335 -5.625 1.00 67.88 119 PRO A CA 1
ATOM 961 C C . PRO A 1 119 ? -0.337 5.376 -7.129 1.00 67.88 119 PRO A C 1
ATOM 963 O O . PRO A 1 119 ? -0.905 4.602 -7.906 1.00 67.88 119 PRO A O 1
ATOM 966 N N . GLU A 1 120 ? 0.533 6.291 -7.550 1.00 70.88 120 GLU A N 1
ATOM 967 C CA . GLU A 1 120 ? 0.868 6.499 -8.961 1.00 70.88 120 GLU A CA 1
ATOM 968 C C . GLU A 1 120 ? 2.337 6.161 -9.213 1.00 70.88 120 GLU A C 1
ATOM 970 O O . GLU A 1 120 ? 3.240 6.714 -8.584 1.00 70.88 120 GLU A O 1
ATOM 975 N N . PHE A 1 121 ? 2.602 5.292 -10.189 1.00 78.00 121 PHE A N 1
ATOM 976 C CA . PHE A 1 121 ? 3.966 5.059 -10.652 1.00 78.00 121 PHE A CA 1
ATOM 977 C C . PHE A 1 121 ? 4.359 6.185 -11.617 1.00 78.00 121 PHE A C 1
ATOM 979 O O . PHE A 1 121 ? 4.060 6.140 -12.808 1.00 78.00 121 PHE A O 1
ATOM 986 N N . ARG A 1 122 ? 4.984 7.246 -11.094 1.00 77.94 122 ARG A N 1
ATOM 987 C CA . ARG A 1 122 ? 5.319 8.453 -11.873 1.00 77.94 122 ARG A CA 1
ATOM 988 C C . ARG A 1 122 ? 6.459 8.202 -12.869 1.00 77.94 122 ARG A C 1
ATOM 990 O O . ARG A 1 122 ? 7.579 7.898 -12.463 1.00 77.94 122 ARG A O 1
ATOM 997 N N . ILE A 1 123 ? 6.171 8.378 -14.160 1.00 74.50 123 ILE A N 1
ATOM 998 C CA . ILE A 1 123 ? 7.100 8.119 -15.282 1.00 74.50 123 ILE A CA 1
ATOM 999 C C . ILE A 1 123 ? 7.818 9.399 -15.731 1.00 74.50 123 ILE A C 1
ATOM 1001 O O . ILE A 1 123 ? 8.968 9.346 -16.156 1.00 74.50 123 ILE A O 1
ATOM 1005 N N . ASP A 1 124 ? 7.144 10.547 -15.610 1.00 63.47 124 ASP A N 1
ATOM 1006 C CA . ASP A 1 124 ? 7.577 11.832 -16.181 1.00 63.47 124 ASP A CA 1
ATOM 1007 C C . ASP A 1 124 ? 8.528 12.631 -15.272 1.00 63.47 124 ASP A C 1
ATOM 1009 O O . ASP A 1 124 ? 8.800 13.804 -15.528 1.00 63.47 124 ASP A O 1
ATOM 1013 N N . SER A 1 125 ? 9.017 12.035 -14.181 1.00 61.81 125 SER A N 1
ATOM 1014 C CA . SER A 1 125 ? 9.979 12.685 -13.288 1.00 61.81 125 SER A CA 1
ATOM 1015 C C . SER A 1 125 ? 11.402 12.191 -13.526 1.00 61.81 125 SER A C 1
ATOM 1017 O O . SER A 1 125 ? 11.614 11.104 -14.052 1.00 61.81 125 SER A O 1
ATOM 1019 N N . THR A 1 126 ? 12.385 12.980 -13.090 1.00 67.69 126 THR A N 1
ATOM 1020 C CA . THR A 1 126 ? 13.827 12.651 -13.067 1.00 67.69 126 THR A CA 1
ATOM 1021 C C . THR A 1 126 ? 14.188 11.540 -12.069 1.00 67.69 126 THR A C 1
ATOM 1023 O O . THR A 1 126 ? 15.317 11.470 -11.589 1.00 67.69 126 THR A O 1
ATOM 1026 N N . ASP A 1 127 ? 13.201 10.746 -11.656 1.00 82.94 127 ASP A N 1
ATOM 1027 C CA . ASP A 1 127 ? 13.298 9.799 -10.548 1.00 82.94 127 ASP A CA 1
ATOM 1028 C C . ASP A 1 127 ? 13.136 8.373 -11.075 1.00 82.94 127 ASP A C 1
ATOM 1030 O O . ASP A 1 127 ? 12.408 7.551 -10.506 1.00 82.94 127 ASP A O 1
ATOM 1034 N N . GLU A 1 128 ? 13.768 8.080 -12.207 1.00 89.00 128 GLU A N 1
ATOM 1035 C CA . GLU A 1 128 ? 13.843 6.735 -12.756 1.00 89.00 128 GLU A CA 1
ATOM 1036 C C . GLU A 1 128 ? 14.672 5.813 -11.852 1.00 89.00 128 GLU A C 1
ATOM 1038 O O . GLU A 1 128 ? 15.785 6.135 -11.435 1.00 89.00 128 GLU A O 1
ATOM 1043 N N . ILE A 1 129 ? 14.130 4.635 -11.548 1.00 91.69 129 ILE A N 1
ATOM 1044 C CA . ILE A 1 129 ? 14.867 3.567 -10.871 1.00 91.69 129 ILE A CA 1
ATOM 1045 C C . ILE A 1 129 ? 15.483 2.606 -11.889 1.00 91.69 129 ILE A C 1
ATOM 1047 O O . ILE A 1 129 ? 16.535 2.033 -11.612 1.00 91.69 129 ILE A O 1
ATOM 1051 N N . PHE A 1 130 ? 14.894 2.464 -13.082 1.00 91.31 130 PHE A N 1
ATOM 1052 C CA . PHE A 1 130 ? 15.438 1.638 -14.163 1.00 91.31 130 PHE A CA 1
ATOM 1053 C C . PHE A 1 130 ? 16.050 2.487 -15.284 1.00 91.31 130 PHE A C 1
ATOM 1055 O O . PHE A 1 130 ? 15.353 3.156 -16.048 1.00 91.31 130 PHE A O 1
ATOM 1062 N N . THR A 1 131 ? 17.374 2.399 -15.427 1.00 90.00 131 THR A N 1
ATOM 1063 C CA . THR A 1 131 ? 18.129 3.044 -16.512 1.00 90.00 131 THR A CA 1
ATOM 1064 C C . THR A 1 131 ? 18.867 2.019 -17.356 1.00 90.00 131 THR A C 1
ATOM 1066 O O . THR A 1 131 ? 19.363 1.005 -16.859 1.00 90.00 131 THR A O 1
ATOM 1069 N N . CYS A 1 132 ? 18.983 2.297 -18.654 1.00 90.12 132 CYS A N 1
ATOM 1070 C CA . CYS A 1 132 ? 19.758 1.454 -19.549 1.00 90.12 132 CYS A CA 1
ATOM 1071 C C . CYS A 1 132 ? 21.244 1.502 -19.143 1.00 90.12 132 CYS A C 1
ATOM 1073 O O . CYS A 1 132 ? 21.825 2.588 -19.106 1.00 90.12 132 CYS A O 1
ATOM 1075 N N . PRO A 1 133 ? 21.929 0.371 -18.909 1.00 87.31 133 PRO A N 1
ATOM 1076 C CA . PRO A 1 133 ? 23.337 0.367 -18.533 1.00 87.31 133 PRO A CA 1
ATOM 1077 C C . PRO A 1 133 ? 24.225 0.958 -19.634 1.00 87.31 133 PRO A C 1
ATOM 1079 O O . PRO A 1 133 ? 25.197 1.638 -19.297 1.00 87.31 133 PRO A O 1
ATOM 1082 N N . ASN A 1 134 ? 23.844 0.768 -20.906 1.00 90.69 134 ASN A N 1
ATOM 1083 C CA . ASN A 1 134 ? 24.621 1.154 -22.086 1.00 90.69 134 ASN A CA 1
ATOM 1084 C C . ASN A 1 134 ? 24.502 2.646 -22.428 1.00 90.69 134 ASN A C 1
ATOM 1086 O O . ASN A 1 134 ? 25.506 3.277 -22.736 1.00 90.69 134 ASN A O 1
ATOM 1090 N N . CYS A 1 135 ? 23.292 3.214 -22.384 1.00 91.44 135 CYS A N 1
ATOM 1091 C CA . CYS A 1 135 ? 23.036 4.591 -22.840 1.00 91.44 135 CYS A CA 1
ATOM 1092 C C . CYS A 1 135 ? 22.356 5.494 -21.803 1.00 91.44 135 CYS A C 1
ATOM 1094 O O . CYS A 1 135 ? 22.070 6.649 -22.102 1.00 91.44 135 CYS A O 1
ATOM 1096 N N . LYS A 1 136 ? 22.075 4.977 -20.600 1.00 89.81 136 LYS A N 1
ATOM 1097 C CA . LYS A 1 136 ? 21.406 5.686 -19.493 1.00 89.81 136 LYS A CA 1
ATOM 1098 C C . LYS A 1 136 ? 19.985 6.179 -19.783 1.00 89.81 136 LYS A C 1
ATOM 1100 O O . LYS A 1 136 ? 19.429 6.899 -18.969 1.00 89.81 136 LYS A O 1
ATOM 1105 N N . ALA A 1 137 ? 19.370 5.755 -20.889 1.00 90.62 137 ALA A N 1
ATOM 1106 C CA . ALA A 1 137 ? 17.972 6.062 -21.176 1.00 90.62 137 ALA A CA 1
ATOM 1107 C C . ALA A 1 137 ? 17.033 5.525 -20.079 1.00 90.62 137 ALA A C 1
ATOM 1109 O O . ALA A 1 137 ? 17.279 4.449 -19.524 1.00 90.62 137 ALA A O 1
ATOM 1110 N N . ASN A 1 138 ? 15.953 6.264 -19.815 1.00 90.75 138 ASN A N 1
ATOM 1111 C CA . ASN A 1 138 ? 14.887 5.879 -18.893 1.00 90.75 138 ASN A CA 1
ATOM 1112 C C . ASN A 1 138 ? 14.110 4.687 -19.473 1.00 90.75 138 ASN A C 1
ATOM 1114 O O . ASN A 1 138 ? 13.346 4.836 -20.426 1.00 90.75 138 ASN A O 1
ATOM 1118 N N . ILE A 1 139 ? 14.319 3.507 -18.891 1.00 91.88 139 ILE A N 1
ATOM 1119 C CA . ILE A 1 139 ? 13.680 2.266 -19.341 1.00 91.88 139 ILE A CA 1
ATOM 1120 C C . ILE A 1 139 ? 12.197 2.251 -18.991 1.00 91.88 139 ILE A C 1
ATOM 1122 O O . ILE A 1 139 ? 11.404 1.730 -19.764 1.00 91.88 139 ILE A O 1
ATOM 1126 N N . GLU A 1 140 ? 11.805 2.870 -17.879 1.00 91.94 140 GLU A N 1
ATOM 1127 C CA . GLU A 1 140 ? 10.406 2.933 -17.453 1.00 91.94 140 GLU A CA 1
ATOM 1128 C C . GLU A 1 140 ? 9.556 3.601 -18.535 1.00 91.94 140 GLU A C 1
ATOM 1130 O O . GLU A 1 140 ? 8.535 3.056 -18.948 1.00 91.94 140 GLU A O 1
ATOM 1135 N N . SER A 1 141 ? 10.025 4.729 -19.077 1.00 91.62 141 SER A N 1
ATOM 1136 C CA . SER A 1 141 ? 9.356 5.417 -20.187 1.00 91.62 141 SER A CA 1
ATOM 1137 C C . SER A 1 141 ? 9.193 4.516 -21.417 1.00 91.62 141 SER A C 1
ATOM 1139 O O . SER A 1 141 ? 8.139 4.523 -22.055 1.00 91.62 141 SER A O 1
ATOM 1141 N N . GLU A 1 142 ? 10.202 3.706 -21.742 1.00 92.62 142 GLU A N 1
ATOM 1142 C CA . GLU A 1 142 ? 10.135 2.766 -22.865 1.00 92.62 142 GLU A CA 1
ATOM 1143 C C . GLU A 1 142 ? 9.115 1.639 -22.616 1.00 92.62 142 GLU A C 1
ATOM 1145 O O . GLU A 1 142 ? 8.315 1.341 -23.508 1.00 92.62 142 GLU A O 1
ATOM 1150 N N . SER A 1 143 ? 9.049 1.092 -21.396 1.00 93.25 143 SER A N 1
ATOM 1151 C CA . SER A 1 143 ? 8.045 0.090 -21.002 1.00 93.25 143 SER A CA 1
ATOM 1152 C C . SER A 1 143 ? 6.618 0.639 -21.115 1.00 93.25 143 SER A C 1
ATOM 1154 O O . SER A 1 143 ? 5.739 -0.014 -21.676 1.00 93.25 143 SER A O 1
ATOM 1156 N N . TYR A 1 144 ? 6.369 1.871 -20.657 1.00 92.94 144 TYR A N 1
ATOM 1157 C CA . TYR A 1 144 ? 5.035 2.479 -20.753 1.00 92.94 144 TYR A CA 1
ATOM 1158 C C . TYR A 1 144 ? 4.641 2.854 -22.185 1.00 92.94 144 TYR A C 1
ATOM 1160 O O . TYR A 1 144 ? 3.460 2.756 -22.527 1.00 92.94 144 TYR A O 1
ATOM 1168 N N . LYS A 1 145 ? 5.594 3.238 -23.046 1.00 93.12 145 LYS A N 1
ATOM 1169 C CA . LYS A 1 145 ? 5.327 3.434 -24.483 1.00 93.12 145 LYS A CA 1
ATOM 1170 C C . LYS A 1 145 ? 4.908 2.127 -25.149 1.00 93.12 145 LYS A C 1
ATOM 1172 O O . LYS A 1 145 ? 3.974 2.134 -25.949 1.00 93.12 145 LYS A O 1
ATOM 1177 N N . ASP A 1 146 ? 5.587 1.023 -24.843 1.00 94.12 146 ASP A N 1
ATOM 1178 C CA . ASP A 1 146 ? 5.210 -0.298 -25.351 1.00 94.12 146 ASP A CA 1
ATOM 1179 C C . ASP A 1 146 ? 3.826 -0.723 -24.841 1.00 94.12 146 ASP A C 1
ATOM 1181 O O . ASP A 1 146 ? 2.962 -1.117 -25.624 1.00 94.12 146 ASP A O 1
ATOM 1185 N N . MET A 1 147 ? 3.562 -0.551 -23.547 1.00 93.56 147 MET A N 1
ATOM 1186 C CA . MET A 1 147 ? 2.265 -0.870 -22.955 1.00 93.56 147 MET A CA 1
ATOM 1187 C C . MET A 1 147 ? 1.128 -0.036 -23.553 1.00 93.56 147 MET A C 1
ATOM 1189 O O . MET A 1 147 ? 0.074 -0.577 -23.874 1.00 93.56 147 MET A O 1
ATOM 1193 N N . ALA A 1 148 ? 1.341 1.266 -23.763 1.00 94.38 148 ALA A N 1
ATOM 1194 C CA . ALA A 1 148 ? 0.359 2.142 -24.397 1.00 94.38 148 ALA A CA 1
ATOM 1195 C C . ALA A 1 148 ? 0.019 1.695 -25.829 1.00 94.38 148 ALA A C 1
ATOM 1197 O O . ALA A 1 148 ? -1.141 1.763 -26.222 1.00 94.38 148 ALA A O 1
ATOM 1198 N N . LYS A 1 149 ? 0.997 1.185 -26.593 1.00 95.00 149 LYS A N 1
ATOM 1199 C CA . LYS A 1 149 ? 0.755 0.615 -27.932 1.00 95.00 149 LYS A CA 1
ATOM 1200 C C . LYS A 1 149 ? -0.065 -0.676 -27.891 1.00 95.00 149 LYS A C 1
ATOM 1202 O O . LYS A 1 149 ? -0.772 -0.967 -28.849 1.00 95.00 149 LYS A O 1
ATOM 1207 N N . ASN A 1 150 ? 0.038 -1.443 -26.807 1.00 94.50 150 ASN A N 1
ATOM 1208 C CA . ASN A 1 150 ? -0.628 -2.737 -26.648 1.00 94.50 150 ASN A CA 1
ATOM 1209 C C . ASN A 1 150 ? -1.904 -2.669 -25.785 1.00 94.50 150 ASN A C 1
ATOM 1211 O O . ASN A 1 150 ? -2.531 -3.702 -25.549 1.00 94.50 150 ASN A O 1
ATOM 1215 N N . ILE A 1 151 ? -2.325 -1.483 -25.327 1.00 94.88 151 ILE A N 1
ATOM 1216 C CA . ILE A 1 151 ? -3.397 -1.339 -24.328 1.00 94.88 151 ILE A CA 1
ATOM 1217 C C . ILE A 1 151 ? -4.744 -1.903 -24.798 1.00 94.88 151 ILE A C 1
ATOM 1219 O O . ILE A 1 151 ? -5.459 -2.519 -24.011 1.00 94.88 151 ILE A O 1
ATOM 1223 N N . ASP A 1 152 ? -5.068 -1.774 -26.086 1.00 94.25 152 ASP A N 1
ATOM 1224 C CA . ASP A 1 152 ? -6.305 -2.322 -26.656 1.00 94.25 152 ASP A CA 1
ATOM 1225 C C . ASP A 1 152 ? -6.324 -3.853 -26.610 1.00 94.25 152 ASP A C 1
ATOM 1227 O O . ASP A 1 152 ? -7.344 -4.467 -26.293 1.00 94.25 152 ASP A O 1
ATOM 1231 N N . SER A 1 153 ? -5.172 -4.476 -26.862 1.00 91.94 153 SER A N 1
ATOM 1232 C CA . SER A 1 153 ? -5.002 -5.925 -26.771 1.00 91.94 153 SER A CA 1
ATOM 1233 C C . SER A 1 153 ? -5.103 -6.408 -25.320 1.00 91.94 153 SER A C 1
ATOM 1235 O O . SER A 1 153 ? -5.844 -7.349 -25.029 1.00 91.94 153 SER A O 1
ATOM 1237 N N . ILE A 1 154 ? -4.449 -5.703 -24.388 1.00 92.75 154 ILE A N 1
ATOM 1238 C CA . ILE A 1 154 ? -4.554 -5.963 -22.942 1.00 92.75 154 ILE A CA 1
ATOM 1239 C C . ILE A 1 154 ? -6.022 -5.897 -22.495 1.00 92.75 154 ILE A C 1
ATOM 1241 O O . ILE A 1 154 ? -6.507 -6.801 -21.815 1.00 92.75 154 ILE A O 1
ATOM 1245 N N . ASN A 1 155 ? -6.753 -4.863 -22.919 1.00 93.38 155 ASN A N 1
ATOM 1246 C CA . ASN A 1 155 ? -8.166 -4.681 -22.589 1.00 93.38 155 ASN A CA 1
ATOM 1247 C C . ASN A 1 155 ? -9.078 -5.736 -23.232 1.00 93.38 155 ASN A C 1
ATOM 1249 O O . ASN A 1 155 ? -10.068 -6.142 -22.617 1.00 93.38 155 ASN A O 1
ATOM 1253 N N . SER A 1 156 ? -8.751 -6.211 -24.436 1.00 91.06 156 SER A N 1
ATOM 1254 C CA . SER A 1 156 ? -9.466 -7.315 -25.086 1.00 91.06 156 SER A CA 1
ATOM 1255 C C . SER A 1 156 ? -9.349 -8.610 -24.276 1.00 91.06 156 SER A C 1
ATOM 1257 O O . SER A 1 156 ? -10.363 -9.244 -23.971 1.00 91.06 156 SER A O 1
ATOM 1259 N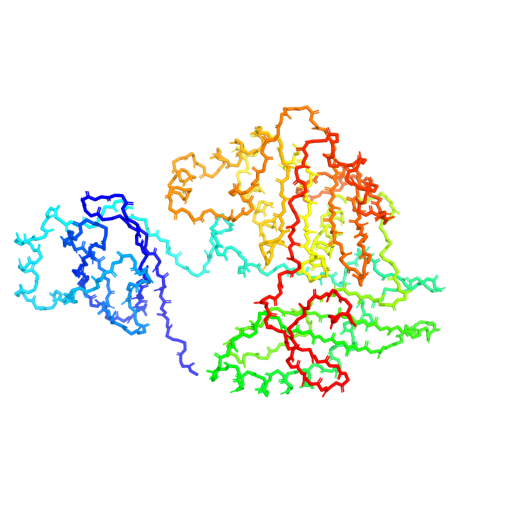 N . GLU A 1 157 ? -8.132 -8.966 -23.856 1.00 90.31 157 GLU A N 1
ATOM 1260 C CA . GLU A 1 157 ? -7.885 -10.137 -23.005 1.00 90.31 157 GLU A CA 1
ATOM 1261 C C . GLU A 1 157 ? -8.553 -9.984 -21.634 1.00 90.31 157 GLU A C 1
ATOM 1263 O O . GLU A 1 157 ? -9.265 -10.884 -21.180 1.00 90.31 157 GLU A O 1
ATOM 1268 N N . TYR A 1 158 ? -8.408 -8.816 -21.001 1.00 88.62 158 TYR A N 1
ATOM 1269 C CA . TYR A 1 158 ? -9.086 -8.494 -19.746 1.00 88.62 158 TYR A CA 1
ATOM 1270 C C . TYR A 1 158 ? -10.602 -8.695 -19.847 1.00 88.62 158 TYR A C 1
ATOM 1272 O O . TYR A 1 158 ? -11.188 -9.331 -18.973 1.00 88.62 158 TYR A O 1
ATOM 1280 N N . LYS A 1 159 ? -11.250 -8.216 -20.916 1.00 87.38 159 LYS A N 1
ATOM 1281 C CA . LYS A 1 159 ? -12.700 -8.371 -21.110 1.00 87.38 159 LYS A CA 1
ATOM 1282 C C . LYS A 1 159 ? -13.109 -9.841 -21.232 1.00 87.38 159 LYS A C 1
ATOM 1284 O O . LYS A 1 159 ? -14.158 -10.231 -20.714 1.00 87.38 159 LYS A O 1
ATOM 1289 N N . GLY A 1 160 ? -12.286 -10.658 -21.891 1.00 83.62 160 GLY A N 1
ATOM 1290 C CA . GLY A 1 160 ? -12.460 -12.110 -21.932 1.00 83.62 160 GLY A CA 1
ATOM 1291 C C . GLY A 1 160 ? -12.459 -12.720 -20.529 1.00 83.62 160 GLY A C 1
ATOM 1292 O O . GLY A 1 160 ? -13.384 -13.454 -20.171 1.00 83.62 160 GLY A O 1
ATOM 1293 N N . TRP A 1 161 ? -11.477 -12.340 -19.709 1.00 83.38 161 TRP A N 1
ATOM 1294 C CA . TRP A 1 161 ? -11.355 -12.804 -18.328 1.00 83.38 161 TRP A CA 1
ATOM 1295 C C . TRP A 1 161 ? -12.451 -12.269 -17.410 1.00 83.38 161 TRP A C 1
ATOM 1297 O O . TRP A 1 161 ? -13.027 -13.054 -16.671 1.00 83.38 161 TRP A O 1
ATOM 1307 N N . PHE A 1 162 ? -12.827 -10.996 -17.505 1.00 82.44 162 PHE A N 1
ATOM 1308 C CA . PHE A 1 162 ? -13.940 -10.419 -16.747 1.00 82.44 162 PHE A CA 1
ATOM 1309 C C . PHE A 1 162 ? -15.236 -11.227 -16.923 1.00 82.44 162 PHE A C 1
ATOM 1311 O O . PHE A 1 162 ? -15.895 -11.590 -15.950 1.00 82.44 162 PHE A O 1
ATOM 1318 N N . ASN A 1 163 ? -15.567 -11.614 -18.158 1.00 78.25 163 ASN A N 1
ATOM 1319 C CA . ASN A 1 163 ? -16.748 -12.440 -18.427 1.00 78.25 163 ASN A CA 1
ATOM 1320 C C . ASN A 1 163 ? -16.662 -13.852 -17.820 1.00 78.25 163 ASN A C 1
ATOM 1322 O O . ASN A 1 163 ? -17.692 -14.458 -17.507 1.00 78.25 163 ASN A O 1
ATOM 1326 N N . TYR A 1 164 ? -15.451 -14.396 -17.688 1.00 73.00 164 TYR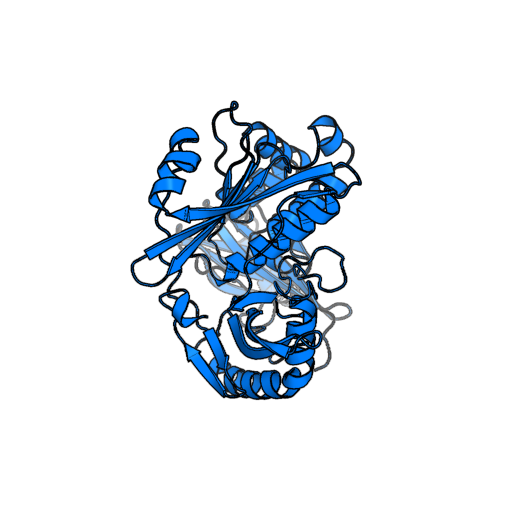 A N 1
ATOM 1327 C CA . TYR A 1 164 ? -15.207 -15.683 -17.040 1.00 73.00 164 TYR A CA 1
ATOM 1328 C C . TYR A 1 164 ? -15.299 -15.570 -15.510 1.00 73.00 164 TYR A C 1
ATOM 1330 O O . TYR A 1 164 ? -15.907 -16.426 -14.864 1.00 73.00 164 TYR A O 1
ATOM 1338 N N . THR A 1 165 ? -14.748 -14.501 -14.935 1.00 71.75 165 THR A N 1
ATOM 1339 C CA . THR A 1 165 ? -14.582 -14.314 -13.487 1.00 71.75 165 THR A CA 1
ATOM 1340 C C . THR A 1 165 ? -15.875 -13.910 -12.789 1.00 71.75 165 THR A C 1
ATOM 1342 O O . THR A 1 165 ? -16.155 -14.416 -11.705 1.00 71.75 165 THR A O 1
ATOM 1345 N N . VAL A 1 166 ? -16.754 -13.148 -13.458 1.00 66.88 166 VAL A N 1
ATOM 1346 C CA . VAL A 1 166 ? -18.131 -12.869 -12.987 1.00 66.88 166 VAL A CA 1
ATOM 1347 C C . VAL A 1 166 ? -18.917 -14.158 -12.687 1.00 66.88 166 VAL A C 1
ATOM 1349 O O . VAL A 1 166 ? -19.849 -14.147 -11.887 1.00 66.88 166 VAL A O 1
ATOM 1352 N N . LYS A 1 167 ? -18.547 -15.292 -13.299 1.00 60.38 167 LYS A N 1
ATOM 1353 C CA . LYS A 1 167 ? -19.224 -16.587 -13.115 1.00 60.38 167 LYS A CA 1
ATOM 1354 C C . LYS A 1 167 ? -18.581 -17.490 -12.057 1.00 60.38 167 LYS A C 1
ATOM 1356 O O . LYS A 1 167 ? -19.114 -18.574 -11.817 1.00 60.38 167 LYS A O 1
ATOM 1361 N N . ARG A 1 168 ? -17.419 -17.125 -11.502 1.00 67.75 168 ARG A N 1
ATOM 1362 C CA . ARG A 1 168 ? -16.611 -17.991 -10.623 1.00 67.75 168 ARG A CA 1
ATOM 1363 C C . ARG A 1 168 ? -15.924 -17.178 -9.519 1.00 67.75 168 ARG A C 1
ATOM 1365 O O . ARG A 1 168 ? -16.584 -16.795 -8.561 1.00 67.75 168 ARG A O 1
ATOM 1372 N N . SER A 1 169 ? -14.617 -16.953 -9.650 1.00 66.50 169 SER A N 1
ATOM 1373 C CA . SER A 1 169 ? -13.758 -16.208 -8.733 1.00 66.50 169 SER A CA 1
ATOM 1374 C C . SER A 1 169 ? -13.269 -14.927 -9.404 1.00 66.50 169 SER A C 1
ATOM 1376 O O . SER A 1 169 ? -13.066 -14.898 -10.620 1.00 66.50 169 SER A O 1
ATOM 1378 N N . CYS A 1 170 ? -13.104 -13.862 -8.618 1.00 69.31 170 CYS A N 1
ATOM 1379 C CA . CYS A 1 170 ? -12.572 -12.588 -9.085 1.00 69.31 170 CYS A CA 1
ATOM 1380 C C . CYS A 1 170 ? -11.059 -12.540 -8.815 1.00 69.31 170 CYS A C 1
ATOM 1382 O O . CYS A 1 170 ? -10.678 -12.581 -7.647 1.00 69.31 170 CYS A O 1
ATOM 1384 N N . PRO A 1 171 ? -10.214 -12.421 -9.855 1.00 77.62 171 PRO A N 1
ATOM 1385 C CA . PRO A 1 171 ? -8.795 -12.142 -9.717 1.00 77.62 171 PRO A CA 1
ATOM 1386 C C . PRO A 1 171 ? -8.549 -10.914 -8.860 1.00 77.62 171 PRO A C 1
ATOM 1388 O O . PRO A 1 171 ? -9.362 -9.989 -8.860 1.00 77.62 171 PRO A O 1
ATOM 1391 N N . GLU A 1 172 ? -7.413 -10.889 -8.174 1.00 79.06 172 GLU A N 1
ATOM 1392 C CA . GLU A 1 172 ? -6.971 -9.697 -7.447 1.00 79.06 172 GLU A CA 1
ATOM 1393 C C . GLU A 1 172 ? -6.146 -8.776 -8.350 1.00 79.06 172 GLU A C 1
ATOM 1395 O O . GLU A 1 172 ? -6.200 -7.551 -8.216 1.00 79.06 172 GLU A O 1
ATOM 1400 N N . ILE A 1 173 ? -5.389 -9.352 -9.291 1.00 86.12 173 ILE A N 1
ATOM 1401 C CA . ILE A 1 173 ? -4.396 -8.638 -10.101 1.00 86.12 173 ILE A CA 1
ATOM 1402 C C . ILE A 1 173 ? -4.463 -9.081 -11.569 1.00 86.12 173 ILE A C 1
ATOM 1404 O O . ILE A 1 173 ? -4.677 -10.252 -11.891 1.00 86.12 173 ILE A O 1
ATOM 1408 N N . ILE A 1 174 ? -4.225 -8.127 -12.468 1.00 90.06 174 ILE A N 1
ATOM 1409 C CA . ILE A 1 174 ? -3.870 -8.361 -13.870 1.00 90.06 174 ILE A CA 1
ATOM 1410 C C . ILE A 1 174 ? -2.383 -8.057 -14.067 1.00 90.06 174 ILE A C 1
ATOM 1412 O O . ILE A 1 174 ? -1.898 -7.023 -13.614 1.00 90.06 174 ILE A O 1
ATOM 1416 N N . ILE A 1 175 ? -1.664 -8.955 -14.735 1.00 92.38 175 ILE A N 1
ATOM 1417 C CA . ILE A 1 175 ? -0.241 -8.830 -15.057 1.00 92.38 175 ILE A CA 1
ATOM 1418 C C . ILE A 1 175 ? -0.081 -8.779 -16.570 1.00 92.38 175 ILE A C 1
ATOM 1420 O O . ILE A 1 175 ? -0.727 -9.534 -17.295 1.00 92.38 175 ILE A O 1
ATOM 1424 N N . TYR A 1 176 ? 0.809 -7.915 -17.039 1.00 93.50 176 TYR A N 1
ATOM 1425 C CA . TYR A 1 176 ? 1.237 -7.829 -18.422 1.00 93.50 176 TYR A CA 1
ATOM 1426 C C . TYR A 1 176 ? 2.751 -8.025 -18.513 1.00 93.50 176 TYR A C 1
ATOM 1428 O O . TYR A 1 176 ? 3.516 -7.251 -17.935 1.00 93.50 176 TYR A O 1
ATOM 1436 N N . ASN A 1 177 ? 3.172 -9.056 -19.247 1.00 93.56 177 ASN A N 1
ATOM 1437 C CA . ASN A 1 177 ? 4.571 -9.297 -19.584 1.00 93.56 177 ASN A CA 1
ATOM 1438 C C . ASN A 1 177 ? 4.785 -9.062 -21.077 1.00 93.56 177 ASN A C 1
ATOM 1440 O O . ASN A 1 177 ? 4.074 -9.632 -21.916 1.00 93.56 177 ASN A O 1
ATOM 1444 N N . SER A 1 178 ? 5.805 -8.277 -21.400 1.00 93.31 178 SER A N 1
ATOM 1445 C CA . SER A 1 178 ? 6.172 -7.953 -22.776 1.00 93.31 178 SER A CA 1
ATOM 1446 C C . SER A 1 178 ? 7.687 -7.865 -22.926 1.00 93.31 178 SER A C 1
ATOM 1448 O O . SER A 1 178 ? 8.417 -7.709 -21.946 1.00 93.31 178 SER A O 1
ATOM 1450 N N . SER A 1 179 ? 8.134 -7.951 -24.174 1.00 93.00 179 SER A N 1
ATOM 1451 C CA . SER A 1 179 ? 9.522 -7.776 -24.590 1.00 93.00 179 SER A CA 1
ATOM 1452 C C . SER A 1 179 ? 9.602 -6.559 -25.502 1.00 93.00 179 SER A C 1
ATOM 1454 O O . SER A 1 179 ? 8.827 -6.438 -26.452 1.00 93.00 179 SER A O 1
ATOM 1456 N N . THR A 1 180 ? 10.545 -5.657 -25.246 1.00 93.38 180 THR A N 1
ATOM 1457 C CA . THR A 1 180 ? 10.746 -4.452 -26.060 1.00 93.38 180 THR A CA 1
ATOM 1458 C C . THR A 1 180 ? 12.228 -4.078 -26.136 1.00 93.38 180 THR A C 1
ATOM 1460 O O . THR A 1 180 ? 13.098 -4.843 -25.717 1.00 93.38 180 THR A O 1
ATOM 1463 N N . ILE A 1 181 ? 12.546 -2.935 -26.743 1.00 93.44 181 ILE A N 1
ATOM 1464 C CA . ILE A 1 181 ? 13.921 -2.465 -26.933 1.00 93.44 181 ILE A CA 1
ATOM 1465 C C . ILE A 1 181 ? 14.122 -1.064 -26.364 1.00 93.44 181 ILE A C 1
ATOM 1467 O O . ILE A 1 181 ? 13.242 -0.208 -26.406 1.00 93.44 181 ILE A O 1
ATOM 1471 N N . CYS A 1 182 ? 15.328 -0.798 -25.871 1.00 92.88 182 CYS A N 1
ATOM 1472 C CA . CYS A 1 182 ? 15.764 0.554 -25.567 1.00 92.88 182 CYS A CA 1
ATOM 1473 C C . CYS A 1 182 ? 15.977 1.320 -26.880 1.00 92.88 182 CYS A C 1
ATOM 1475 O O . CYS A 1 182 ? 16.975 1.096 -27.563 1.00 92.88 182 CYS A O 1
ATOM 1477 N N . ASN A 1 183 ? 15.086 2.257 -27.210 1.00 92.81 183 ASN A N 1
ATOM 1478 C CA . ASN A 1 183 ? 15.130 3.000 -28.478 1.00 92.81 183 ASN A CA 1
ATOM 1479 C C . ASN A 1 183 ? 16.453 3.750 -28.733 1.00 92.81 183 ASN A C 1
ATOM 1481 O O . ASN A 1 183 ? 16.819 3.976 -29.883 1.00 92.81 183 ASN A O 1
ATOM 1485 N N . SER A 1 184 ? 17.199 4.106 -27.684 1.00 92.81 184 SER A N 1
ATOM 1486 C CA . SER A 1 184 ? 18.479 4.813 -27.817 1.00 92.81 184 SER A CA 1
ATOM 1487 C C . SER A 1 184 ? 19.661 3.913 -28.199 1.00 92.81 184 SER A C 1
ATOM 1489 O O . SER A 1 184 ? 20.647 4.413 -28.733 1.00 92.81 184 SER A O 1
ATOM 1491 N N . CYS A 1 185 ? 19.621 2.608 -27.900 1.00 94.00 185 CYS A N 1
ATOM 1492 C CA . CYS A 1 185 ? 20.765 1.707 -28.136 1.00 94.00 185 CYS A CA 1
ATOM 1493 C C . CYS A 1 185 ? 20.397 0.297 -28.622 1.00 94.00 185 CYS A C 1
ATOM 1495 O O . CYS A 1 185 ? 21.276 -0.551 -28.755 1.00 94.00 185 CYS A O 1
ATOM 1497 N N . ASN A 1 186 ? 19.117 0.044 -28.890 1.00 94.12 186 ASN A N 1
ATOM 1498 C CA . ASN A 1 186 ? 18.548 -1.226 -29.343 1.00 94.12 186 ASN A CA 1
ATOM 1499 C C . ASN A 1 186 ? 18.768 -2.426 -28.406 1.00 94.12 186 ASN A C 1
ATOM 1501 O O . ASN A 1 186 ? 18.528 -3.563 -28.805 1.00 94.12 186 ASN A O 1
ATOM 1505 N N . THR A 1 187 ? 19.188 -2.207 -27.156 1.00 93.06 187 THR A N 1
ATOM 1506 C CA . THR A 1 187 ? 19.247 -3.280 -26.155 1.00 93.06 187 THR A CA 1
ATOM 1507 C C . THR A 1 187 ? 17.838 -3.792 -25.871 1.00 93.06 187 THR A C 1
ATOM 1509 O O . THR A 1 187 ? 16.998 -3.026 -25.397 1.00 93.06 187 THR A O 1
ATOM 1512 N N . ALA A 1 188 ? 17.590 -5.070 -26.148 1.00 92.81 188 ALA A N 1
ATOM 1513 C CA . ALA A 1 188 ? 16.339 -5.736 -25.806 1.00 92.81 188 ALA A CA 1
ATOM 1514 C C . ALA A 1 188 ? 16.215 -5.951 -24.294 1.00 92.81 188 ALA A C 1
ATOM 1516 O O . ALA A 1 188 ? 17.218 -6.168 -23.609 1.00 92.81 188 ALA A O 1
ATOM 1517 N N . PHE A 1 189 ? 14.988 -5.892 -23.791 1.00 92.88 189 PHE A N 1
ATOM 1518 C CA . PHE A 1 189 ? 14.660 -6.177 -22.402 1.00 92.88 189 PHE A CA 1
ATOM 1519 C C . PHE A 1 189 ? 13.215 -6.650 -22.271 1.00 92.88 189 PHE A C 1
ATOM 1521 O O . PHE A 1 189 ? 12.359 -6.302 -23.088 1.00 92.88 189 PHE A O 1
ATOM 1528 N N . ASP A 1 190 ? 12.953 -7.405 -21.210 1.00 93.25 190 ASP A N 1
ATOM 1529 C CA . ASP A 1 190 ? 11.605 -7.818 -20.837 1.00 93.25 190 ASP A CA 1
ATOM 1530 C C . ASP A 1 190 ? 11.128 -6.971 -19.663 1.00 93.25 190 ASP A C 1
ATOM 1532 O O . ASP A 1 190 ? 11.933 -6.515 -18.846 1.00 93.25 190 ASP A O 1
ATOM 1536 N N . TYR A 1 191 ? 9.823 -6.761 -19.559 1.00 93.56 191 TYR A N 1
ATOM 1537 C CA . TYR A 1 191 ? 9.247 -6.094 -18.403 1.00 93.56 191 TYR A CA 1
ATOM 1538 C C . TYR A 1 191 ? 7.948 -6.742 -17.953 1.00 93.56 191 TYR A C 1
ATOM 1540 O O . TYR A 1 191 ? 7.204 -7.339 -18.737 1.00 93.56 191 TYR A O 1
ATOM 1548 N N . THR A 1 192 ? 7.681 -6.568 -16.663 1.00 93.38 192 THR A N 1
ATOM 1549 C CA . THR A 1 192 ? 6.466 -7.023 -15.996 1.00 93.38 192 THR A CA 1
ATOM 1550 C C . THR A 1 192 ? 5.762 -5.814 -15.418 1.00 93.38 192 THR A C 1
ATOM 1552 O O . THR A 1 192 ? 6.344 -5.073 -14.625 1.00 93.38 192 THR A O 1
ATOM 1555 N N . ALA A 1 193 ? 4.507 -5.617 -15.796 1.00 93.62 193 ALA A N 1
ATOM 1556 C CA . ALA A 1 193 ? 3.643 -4.591 -15.240 1.00 93.62 193 ALA A CA 1
ATOM 1557 C C . ALA A 1 193 ? 2.370 -5.215 -14.674 1.00 93.62 193 ALA A C 1
ATOM 1559 O O . ALA A 1 193 ? 1.962 -6.291 -15.103 1.00 93.62 193 ALA A O 1
ATOM 1560 N N . PHE A 1 194 ? 1.730 -4.558 -13.714 1.00 91.56 194 PHE A N 1
ATOM 1561 C CA . PHE A 1 194 ? 0.521 -5.089 -13.091 1.00 91.56 194 PHE A CA 1
ATOM 1562 C C . PHE A 1 194 ? -0.439 -3.992 -12.650 1.00 91.56 194 PHE A C 1
ATOM 1564 O O . PHE A 1 194 ? -0.021 -2.881 -12.350 1.00 91.56 194 PHE A O 1
ATOM 1571 N N . ALA A 1 195 ? -1.723 -4.314 -12.572 1.00 89.44 195 ALA A N 1
ATOM 1572 C CA . ALA A 1 195 ? -2.747 -3.451 -11.998 1.00 89.44 195 ALA A CA 1
ATOM 1573 C C . ALA A 1 195 ? -3.692 -4.286 -11.130 1.00 89.44 195 ALA A C 1
ATOM 1575 O O . ALA A 1 195 ? -3.838 -5.493 -11.335 1.00 89.44 195 ALA A O 1
ATOM 1576 N N . LYS A 1 196 ? -4.379 -3.654 -10.174 1.00 84.62 196 LYS A N 1
ATOM 1577 C CA . LYS A 1 196 ? -5.479 -4.327 -9.470 1.00 84.62 196 LYS A CA 1
ATOM 1578 C C . LYS A 1 196 ? -6.576 -4.693 -10.465 1.00 84.62 196 LYS A C 1
ATOM 1580 O O . LYS A 1 196 ? -6.921 -3.897 -11.345 1.00 84.62 196 LYS A O 1
ATOM 1585 N N . PHE A 1 197 ? -7.155 -5.875 -10.309 1.00 82.88 197 PHE A N 1
ATOM 1586 C CA . PHE A 1 197 ? -8.323 -6.271 -11.080 1.00 82.88 197 PHE A CA 1
ATOM 1587 C C . PHE A 1 197 ? -9.508 -5.379 -10.678 1.00 82.88 197 PHE A C 1
ATOM 1589 O O . PHE A 1 197 ? -9.904 -5.349 -9.516 1.00 82.88 197 PHE A O 1
ATOM 1596 N N . ASN A 1 198 ? -10.062 -4.599 -11.609 1.00 80.31 198 ASN A N 1
ATOM 1597 C CA . ASN A 1 198 ? -11.035 -3.567 -11.239 1.00 80.31 198 ASN A CA 1
ATOM 1598 C C . ASN A 1 198 ? -12.432 -4.137 -10.933 1.00 80.31 198 ASN A C 1
ATOM 1600 O O . ASN A 1 198 ? -13.233 -3.442 -10.314 1.00 80.31 198 ASN A O 1
ATOM 1604 N N . GLY A 1 199 ? -12.729 -5.375 -11.359 1.00 74.00 199 GLY A N 1
ATOM 1605 C CA . GLY A 1 199 ? -13.995 -6.072 -11.095 1.00 74.00 199 GLY A CA 1
ATOM 1606 C C . GLY A 1 199 ? -15.257 -5.400 -11.655 1.00 74.00 199 GLY A C 1
ATOM 1607 O O . GLY A 1 199 ? -16.356 -5.884 -11.402 1.00 74.00 199 GLY A O 1
ATOM 1608 N N . ARG A 1 200 ? -15.122 -4.303 -12.410 1.00 75.44 200 ARG A N 1
ATOM 1609 C CA . ARG A 1 200 ? -16.230 -3.483 -12.930 1.00 75.44 200 ARG A CA 1
ATOM 1610 C C . ARG A 1 200 ? -16.411 -3.599 -14.443 1.00 75.44 200 ARG A C 1
ATOM 1612 O O . ARG A 1 200 ? -17.372 -3.061 -14.982 1.00 75.44 200 ARG A O 1
ATOM 1619 N N . GLY A 1 201 ? -15.508 -4.295 -15.133 1.00 75.50 201 GLY A N 1
ATOM 1620 C CA . GLY A 1 201 ? -15.517 -4.384 -16.595 1.00 75.50 201 GLY A CA 1
ATOM 1621 C C . GLY A 1 201 ? -15.046 -3.092 -17.270 1.00 75.50 201 GLY A C 1
ATOM 1622 O O . GLY A 1 201 ? -15.215 -2.937 -18.479 1.00 75.50 201 GLY A O 1
ATOM 1623 N N . GLU A 1 202 ? -14.473 -2.165 -16.498 1.00 84.56 202 GLU A N 1
ATOM 1624 C CA . GLU A 1 202 ? -13.875 -0.930 -17.000 1.00 84.56 202 GLU A CA 1
ATOM 1625 C C . GLU A 1 202 ? -12.585 -1.254 -17.757 1.00 84.56 202 GLU A C 1
ATOM 1627 O O . GLU A 1 202 ? -11.820 -2.130 -17.351 1.00 84.56 202 GLU A O 1
ATOM 1632 N N . ILE A 1 203 ? -12.338 -0.550 -18.859 1.00 89.81 203 ILE A N 1
ATOM 1633 C CA . ILE A 1 203 ? -11.069 -0.659 -19.580 1.00 89.81 203 ILE A CA 1
ATOM 1634 C C . ILE A 1 203 ? -9.957 0.034 -18.790 1.00 89.81 203 ILE A C 1
ATOM 1636 O O . ILE A 1 203 ? -10.190 1.061 -18.156 1.00 89.81 203 ILE A O 1
ATOM 1640 N N . TYR A 1 204 ? -8.748 -0.508 -18.867 1.00 90.56 204 TYR A N 1
ATOM 1641 C CA . TYR A 1 204 ? -7.560 0.085 -18.272 1.00 90.56 204 TYR A CA 1
ATOM 1642 C C . TYR A 1 204 ? -6.920 1.115 -19.196 1.00 90.56 204 TYR A C 1
ATOM 1644 O O . TYR A 1 204 ? -6.827 0.911 -20.412 1.00 90.56 204 TYR A O 1
ATOM 1652 N N . ALA A 1 205 ? -6.375 2.171 -18.600 1.00 90.69 205 ALA A N 1
ATOM 1653 C CA . ALA A 1 205 ? -5.327 2.976 -19.216 1.0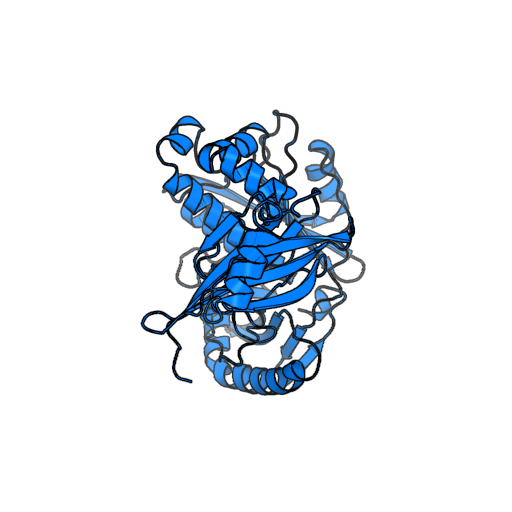0 90.69 205 ALA A CA 1
ATOM 1654 C C . ALA A 1 205 ? -3.935 2.435 -18.840 1.00 90.69 205 ALA A C 1
ATOM 1656 O O . ALA A 1 205 ? -3.744 1.889 -17.756 1.00 90.69 205 ALA A O 1
ATOM 1657 N N . SER A 1 206 ? -2.922 2.651 -19.689 1.00 88.56 206 SER A N 1
ATOM 1658 C CA . SER A 1 206 ? -1.542 2.211 -19.404 1.00 88.56 206 SER A CA 1
ATOM 1659 C C . SER A 1 206 ? -0.996 2.775 -18.086 1.00 88.56 206 SER A C 1
ATOM 1661 O O . SER A 1 206 ? -0.322 2.072 -17.343 1.00 88.56 206 SER A O 1
ATOM 1663 N N . LYS A 1 207 ? -1.354 4.018 -17.741 1.00 87.50 207 LYS A N 1
ATOM 1664 C CA . LYS A 1 207 ? -0.976 4.672 -16.475 1.00 87.50 207 LYS A CA 1
ATOM 1665 C C . LYS A 1 207 ? -1.551 4.015 -15.211 1.00 87.50 207 LYS A C 1
ATOM 1667 O O . LYS A 1 207 ? -1.135 4.367 -14.115 1.00 87.50 207 LYS A O 1
ATOM 1672 N N . GLU A 1 208 ? -2.527 3.116 -15.344 1.00 88.12 208 GLU A N 1
ATOM 1673 C CA . GLU A 1 208 ? -3.091 2.373 -14.208 1.00 88.12 208 GLU A CA 1
ATOM 1674 C C . GLU A 1 208 ? -2.281 1.124 -13.854 1.00 88.12 208 GLU A C 1
ATOM 1676 O O . GLU A 1 208 ? -2.530 0.511 -12.817 1.00 88.12 208 GLU A O 1
ATOM 1681 N N . PHE A 1 209 ? -1.315 0.751 -14.694 1.00 90.69 209 PHE A N 1
ATOM 1682 C CA . PHE A 1 209 ? -0.369 -0.308 -14.392 1.00 90.69 209 PHE A CA 1
ATOM 1683 C C . PHE A 1 209 ? 0.848 0.250 -13.657 1.00 90.69 209 PHE A C 1
ATOM 1685 O O . PHE A 1 209 ? 1.326 1.348 -13.944 1.00 90.69 209 PHE A O 1
ATOM 1692 N N . TYR A 1 210 ? 1.387 -0.551 -12.749 1.00 90.69 210 TYR A N 1
ATOM 1693 C CA . TYR A 1 210 ? 2.638 -0.344 -12.037 1.00 90.69 210 TYR A CA 1
ATOM 1694 C C . TYR A 1 210 ? 3.725 -1.237 -12.625 1.00 90.69 210 TYR A C 1
ATOM 1696 O O . TYR A 1 210 ? 3.474 -2.400 -12.944 1.00 90.69 210 TYR A O 1
ATOM 1704 N N . LEU A 1 211 ? 4.946 -0.718 -12.737 1.00 91.75 211 LEU A N 1
ATOM 1705 C CA . LEU A 1 211 ? 6.085 -1.482 -13.238 1.00 91.75 211 LEU A CA 1
ATOM 1706 C C . LEU A 1 211 ? 6.704 -2.322 -12.111 1.00 91.75 211 LEU A C 1
ATOM 1708 O O . LEU A 1 211 ? 7.194 -1.784 -11.116 1.00 91.75 211 LEU A O 1
ATOM 1712 N N . ALA A 1 212 ? 6.671 -3.645 -12.268 1.00 89.88 212 ALA A N 1
ATOM 1713 C CA . ALA A 1 212 ? 7.138 -4.604 -11.271 1.00 89.88 212 ALA A CA 1
ATOM 1714 C C . ALA A 1 212 ? 8.559 -5.127 -11.520 1.00 89.88 212 ALA A C 1
ATOM 1716 O O . ALA A 1 212 ? 9.270 -5.446 -10.573 1.00 89.88 212 ALA A O 1
ATOM 1717 N N . ASP A 1 213 ? 8.987 -5.246 -12.771 1.00 89.31 213 ASP A N 1
ATOM 1718 C CA . ASP A 1 213 ? 10.360 -5.640 -13.091 1.00 89.31 213 ASP A CA 1
ATOM 1719 C C . ASP A 1 213 ? 10.732 -5.200 -14.506 1.00 89.31 213 ASP A C 1
ATOM 1721 O O . ASP A 1 213 ? 9.859 -5.080 -15.367 1.00 89.31 213 ASP A O 1
ATOM 1725 N N . ASN A 1 214 ? 12.028 -4.990 -14.734 1.00 83.81 214 ASN A N 1
ATOM 1726 C CA . ASN A 1 214 ? 12.613 -4.903 -16.070 1.00 83.81 214 ASN A CA 1
ATOM 1727 C C . ASN A 1 214 ? 13.796 -5.867 -16.122 1.00 83.81 214 ASN A C 1
ATOM 1729 O O . ASN A 1 214 ? 14.916 -5.534 -15.721 1.00 83.81 214 ASN A O 1
ATOM 1733 N N . THR A 1 215 ? 13.541 -7.079 -16.598 1.00 80.94 215 THR A N 1
ATOM 1734 C CA . THR A 1 215 ? 14.540 -8.137 -16.650 1.00 80.94 215 THR A CA 1
ATOM 1735 C C . THR A 1 215 ? 15.719 -7.688 -17.513 1.00 80.94 215 THR A C 1
ATOM 1737 O O . THR A 1 215 ? 15.572 -7.290 -18.667 1.00 80.94 215 THR A O 1
ATOM 1740 N N . GLY A 1 216 ? 16.914 -7.728 -16.920 1.00 71.06 216 GLY A N 1
ATOM 1741 C CA . GLY A 1 216 ? 18.149 -7.222 -17.526 1.00 71.06 216 GLY A CA 1
ATOM 1742 C C . GLY A 1 216 ? 18.610 -5.867 -16.982 1.00 71.06 216 GLY A C 1
ATOM 1743 O O . GLY A 1 216 ? 19.784 -5.528 -17.146 1.00 71.06 216 GLY A O 1
ATOM 1744 N N . PHE A 1 217 ? 17.759 -5.131 -16.257 1.00 83.19 217 PHE A N 1
ATOM 1745 C CA . PHE A 1 217 ? 18.109 -3.842 -15.660 1.00 83.19 217 PHE A CA 1
ATOM 1746 C C . PHE A 1 217 ? 17.844 -3.825 -14.156 1.00 83.19 217 PHE A C 1
ATOM 1748 O O . PHE A 1 217 ? 16.732 -4.035 -13.686 1.00 83.19 217 PHE A O 1
ATOM 1755 N N . LYS A 1 218 ? 18.890 -3.555 -13.374 1.00 81.44 218 LYS A N 1
ATOM 1756 C CA . LYS A 1 218 ? 18.772 -3.448 -11.916 1.00 81.44 218 LYS A CA 1
ATOM 1757 C C . LYS A 1 218 ? 18.349 -2.031 -11.522 1.00 81.44 218 LYS A C 1
ATOM 1759 O O . LYS A 1 218 ? 18.828 -1.087 -12.155 1.00 81.44 218 LYS A O 1
ATOM 1764 N N . PRO A 1 219 ? 17.546 -1.872 -10.453 1.00 87.69 219 PRO A N 1
ATOM 1765 C CA . PRO A 1 219 ? 17.299 -0.564 -9.870 1.00 87.69 219 PRO A CA 1
ATOM 1766 C C . PRO A 1 219 ? 18.612 0.153 -9.528 1.00 87.69 219 PRO A C 1
ATOM 1768 O O . PRO A 1 219 ? 19.519 -0.461 -8.959 1.00 87.69 219 PRO A O 1
ATOM 1771 N N . ASN A 1 220 ? 18.715 1.441 -9.852 1.00 86.44 220 ASN A N 1
ATOM 1772 C CA . ASN A 1 220 ? 19.880 2.266 -9.542 1.00 86.44 220 ASN A CA 1
ATOM 1773 C C . ASN A 1 220 ? 19.455 3.596 -8.915 1.00 86.44 220 ASN A C 1
ATOM 1775 O O . ASN A 1 220 ? 19.093 4.532 -9.617 1.00 86.44 220 ASN A O 1
ATOM 1779 N N . VAL A 1 221 ? 19.536 3.666 -7.587 1.00 91.12 221 VAL A N 1
ATOM 1780 C CA . VAL A 1 221 ? 19.153 4.843 -6.786 1.00 91.12 221 VAL A CA 1
ATOM 1781 C C . VAL A 1 221 ? 20.209 5.182 -5.732 1.00 91.12 221 VAL A C 1
ATOM 1783 O O . VAL A 1 221 ? 19.895 5.678 -4.653 1.00 91.12 221 VAL A O 1
ATOM 1786 N N . ASN A 1 222 ? 21.473 4.846 -6.005 1.00 94.44 222 ASN A N 1
ATOM 1787 C CA . ASN A 1 222 ? 22.575 5.178 -5.109 1.00 94.44 222 ASN A CA 1
ATOM 1788 C C . ASN A 1 222 ? 22.964 6.638 -5.321 1.00 94.44 222 ASN A C 1
ATOM 1790 O O . ASN A 1 222 ? 23.489 6.989 -6.378 1.00 94.44 222 ASN A O 1
ATOM 1794 N N . GLY A 1 223 ? 22.751 7.478 -4.313 1.00 95.12 223 GLY A N 1
ATOM 1795 C CA . GLY A 1 223 ? 23.054 8.897 -4.440 1.00 95.12 223 GLY A CA 1
ATOM 1796 C C . GLY A 1 223 ? 22.437 9.765 -3.357 1.00 95.12 223 GLY A C 1
ATOM 1797 O O . GLY A 1 223 ? 21.943 9.286 -2.336 1.00 95.12 223 GLY A O 1
ATOM 1798 N N . VAL A 1 224 ? 22.494 11.071 -3.608 1.00 96.06 224 VAL A N 1
ATOM 1799 C CA . VAL A 1 224 ? 21.952 12.111 -2.737 1.00 96.06 224 VAL A CA 1
ATOM 1800 C C . VAL A 1 224 ? 20.823 12.811 -3.479 1.00 96.06 224 VAL A C 1
ATOM 1802 O O . VAL A 1 224 ? 21.037 13.352 -4.562 1.00 96.06 224 VAL A O 1
ATOM 1805 N N . TYR A 1 225 ? 19.637 12.807 -2.887 1.00 94.06 225 TYR A N 1
ATOM 1806 C CA . TYR A 1 225 ? 18.394 13.223 -3.528 1.00 94.06 225 TYR A CA 1
ATOM 1807 C C . TYR A 1 225 ? 17.595 14.133 -2.614 1.00 94.06 225 TYR A C 1
ATOM 1809 O O . TYR A 1 225 ? 17.775 14.100 -1.399 1.00 94.06 225 TYR A O 1
ATOM 1817 N N . THR A 1 226 ? 16.678 14.923 -3.164 1.00 93.44 226 THR A N 1
ATOM 1818 C CA . THR A 1 226 ? 15.744 15.656 -2.304 1.00 93.44 226 THR A CA 1
ATOM 1819 C C . THR A 1 226 ? 14.812 14.678 -1.572 1.00 93.44 226 THR A C 1
ATOM 1821 O O . THR A 1 226 ? 14.654 13.514 -1.965 1.00 93.44 226 THR A O 1
ATOM 1824 N N . ARG A 1 227 ? 14.145 15.132 -0.506 1.00 91.56 227 ARG A N 1
ATOM 1825 C CA . ARG A 1 227 ? 13.102 14.340 0.171 1.00 91.56 227 ARG A CA 1
ATOM 1826 C C . ARG A 1 227 ? 11.959 13.975 -0.759 1.00 91.56 227 ARG A C 1
ATOM 1828 O O . ARG A 1 227 ? 11.395 12.896 -0.623 1.00 91.56 227 ARG A O 1
ATOM 1835 N N . GLU A 1 228 ? 11.639 14.858 -1.697 1.00 89.94 228 GLU A N 1
ATOM 1836 C CA . GLU A 1 228 ? 10.622 14.616 -2.715 1.00 89.94 228 GLU A CA 1
ATOM 1837 C C . GLU A 1 228 ? 11.005 13.450 -3.632 1.00 89.94 228 GLU A C 1
ATOM 1839 O O . GLU A 1 228 ? 10.224 12.517 -3.805 1.00 89.94 228 GLU A O 1
ATOM 1844 N N . GLN A 1 229 ? 12.232 13.449 -4.150 1.00 91.75 229 GLN A N 1
ATOM 1845 C CA . GLN A 1 229 ? 12.740 12.346 -4.966 1.00 91.75 229 GLN A CA 1
ATOM 1846 C C . GLN A 1 229 ? 12.840 11.052 -4.150 1.00 91.75 229 GLN A C 1
ATOM 1848 O O . GLN A 1 229 ? 12.409 9.994 -4.598 1.00 91.75 229 GLN A O 1
ATOM 1853 N N . SER A 1 230 ? 13.326 11.138 -2.907 1.00 93.25 230 SER A N 1
ATOM 1854 C CA . SER A 1 230 ? 13.438 9.988 -2.000 1.00 93.25 230 SER A CA 1
ATOM 1855 C C . SER A 1 230 ? 12.085 9.337 -1.705 1.00 93.25 230 SER A C 1
ATOM 1857 O O . SER A 1 230 ? 11.972 8.110 -1.708 1.00 93.25 230 SER A O 1
ATOM 1859 N N . LYS A 1 231 ? 11.046 10.159 -1.507 1.00 90.56 231 LYS A N 1
ATOM 1860 C CA . LYS A 1 231 ? 9.655 9.722 -1.348 1.00 90.56 231 LYS A CA 1
ATOM 1861 C C . LYS A 1 231 ? 9.168 8.962 -2.584 1.00 90.56 231 LYS A C 1
ATOM 1863 O O . LYS A 1 231 ? 8.627 7.868 -2.449 1.00 90.56 231 LYS A O 1
ATOM 1868 N N . ARG A 1 232 ? 9.406 9.513 -3.779 1.00 90.06 232 ARG A N 1
ATOM 1869 C CA . ARG A 1 232 ? 9.009 8.908 -5.064 1.00 90.06 232 ARG A CA 1
ATOM 1870 C C . ARG A 1 232 ? 9.758 7.607 -5.349 1.00 90.06 232 ARG A C 1
ATOM 1872 O O . ARG A 1 232 ? 9.153 6.647 -5.819 1.00 90.06 232 ARG A O 1
ATOM 1879 N N . PHE A 1 233 ? 11.047 7.524 -5.014 1.00 92.94 233 PHE A N 1
ATOM 1880 C CA . PHE A 1 233 ? 11.780 6.260 -5.083 1.00 92.94 233 PHE A CA 1
ATOM 1881 C C . PHE A 1 233 ? 11.167 5.226 -4.146 1.00 92.94 233 PHE A C 1
ATOM 1883 O O . PHE A 1 233 ? 10.845 4.128 -4.593 1.00 92.94 233 PHE A O 1
ATOM 1890 N N . LEU A 1 234 ? 10.951 5.571 -2.873 1.00 92.69 234 LEU A N 1
ATOM 1891 C CA . LEU A 1 234 ? 10.328 4.658 -1.917 1.00 92.69 234 LEU A CA 1
ATOM 1892 C C . LEU A 1 234 ? 8.964 4.156 -2.416 1.00 92.69 234 LEU A C 1
ATOM 1894 O O . LEU A 1 234 ? 8.721 2.954 -2.379 1.00 92.69 234 LEU A O 1
ATOM 1898 N N . GLU A 1 235 ? 8.120 5.044 -2.942 1.00 90.44 235 GLU A N 1
ATOM 1899 C CA . GLU A 1 235 ? 6.839 4.689 -3.564 1.00 90.44 235 GLU A CA 1
ATOM 1900 C C . GLU A 1 235 ? 7.019 3.657 -4.687 1.00 90.44 235 GLU A C 1
ATOM 1902 O O . GLU A 1 235 ? 6.420 2.584 -4.625 1.00 90.44 235 GLU A O 1
ATOM 1907 N N . LYS A 1 236 ? 7.922 3.897 -5.650 1.00 91.31 236 LYS A N 1
ATOM 1908 C CA . LYS A 1 236 ? 8.217 2.934 -6.730 1.00 91.31 236 LYS A CA 1
ATOM 1909 C C . LYS A 1 236 ? 8.708 1.586 -6.202 1.00 91.31 236 LYS A C 1
ATOM 1911 O O . LYS A 1 236 ? 8.318 0.544 -6.724 1.00 91.31 236 LYS A O 1
ATOM 1916 N N . PHE A 1 237 ? 9.560 1.581 -5.176 1.00 93.00 237 PHE A N 1
ATOM 1917 C CA . PHE A 1 237 ? 10.052 0.348 -4.557 1.00 93.00 237 PHE A CA 1
ATOM 1918 C C . PHE A 1 237 ? 8.939 -0.427 -3.849 1.00 93.00 237 PHE A C 1
ATOM 1920 O O . PHE A 1 237 ? 8.817 -1.630 -4.071 1.00 93.00 237 PHE A O 1
ATOM 1927 N N . VAL A 1 238 ? 8.102 0.240 -3.053 1.00 91.00 238 VAL A N 1
ATOM 1928 C CA . VAL A 1 238 ? 7.003 -0.419 -2.334 1.00 91.00 238 VAL A CA 1
ATOM 1929 C C . VAL A 1 238 ? 5.942 -0.931 -3.307 1.00 91.00 238 VAL A C 1
ATOM 1931 O O . VAL A 1 238 ? 5.522 -2.079 -3.172 1.00 91.00 238 VAL A O 1
ATOM 1934 N N . LEU A 1 239 ? 5.582 -0.157 -4.337 1.00 88.81 239 LEU A N 1
ATOM 1935 C CA . LEU A 1 239 ? 4.683 -0.619 -5.400 1.00 88.81 239 LEU A CA 1
ATOM 1936 C C . LEU A 1 239 ? 5.254 -1.835 -6.118 1.00 88.81 239 LEU A C 1
ATOM 1938 O O . LEU A 1 239 ? 4.553 -2.828 -6.289 1.00 88.81 239 LEU A O 1
ATOM 1942 N N . ARG A 1 240 ? 6.542 -1.813 -6.463 1.00 90.94 240 ARG A N 1
ATOM 1943 C CA . ARG A 1 240 ? 7.208 -2.960 -7.079 1.00 90.94 240 ARG A CA 1
ATOM 1944 C C . ARG A 1 240 ? 7.133 -4.202 -6.191 1.00 90.94 240 ARG A C 1
ATOM 1946 O O . ARG A 1 240 ? 6.661 -5.254 -6.619 1.00 90.94 240 ARG A O 1
ATOM 1953 N N . TRP A 1 241 ? 7.555 -4.071 -4.935 1.00 90.81 241 TRP A N 1
ATOM 1954 C CA . TRP A 1 241 ? 7.535 -5.156 -3.955 1.00 90.81 241 TRP A CA 1
ATOM 1955 C C . TRP A 1 241 ? 6.120 -5.641 -3.631 1.00 90.81 241 TRP A C 1
ATOM 1957 O O . TRP A 1 241 ? 5.944 -6.804 -3.267 1.00 90.81 241 TRP A O 1
ATOM 1967 N N . SER A 1 242 ? 5.100 -4.798 -3.810 1.00 87.12 242 SER A N 1
ATOM 1968 C CA . SER A 1 242 ? 3.705 -5.199 -3.635 1.00 87.12 242 SER A CA 1
ATOM 1969 C C . SER A 1 242 ? 3.291 -6.311 -4.599 1.00 87.12 242 SER A C 1
ATOM 1971 O O . SER A 1 242 ? 2.452 -7.124 -4.229 1.00 87.12 242 SER A O 1
ATOM 1973 N N . LEU A 1 243 ? 3.959 -6.451 -5.749 1.00 86.94 243 LEU A N 1
ATOM 1974 C CA . LEU A 1 243 ? 3.849 -7.651 -6.569 1.00 86.94 243 LEU A CA 1
ATOM 1975 C C . LEU A 1 243 ? 4.871 -8.704 -6.128 1.00 86.94 243 LEU A C 1
ATOM 1977 O O . LEU A 1 243 ? 4.483 -9.730 -5.591 1.00 86.94 243 LEU A O 1
ATOM 1981 N N . ILE A 1 244 ? 6.169 -8.425 -6.272 1.00 88.00 244 ILE A N 1
ATOM 1982 C CA . ILE 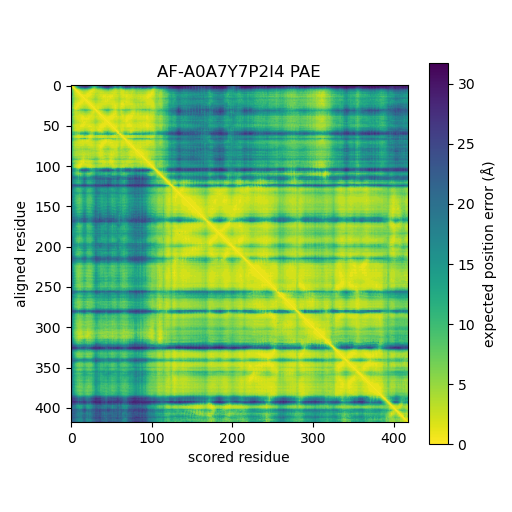A 1 244 ? 7.216 -9.468 -6.304 1.00 88.00 244 ILE A CA 1
ATOM 1983 C C . ILE A 1 244 ? 7.692 -9.989 -4.937 1.00 88.00 244 ILE A C 1
ATOM 1985 O O . ILE A 1 244 ? 8.297 -11.055 -4.855 1.00 88.00 244 ILE A O 1
ATOM 1989 N N . ALA A 1 245 ? 7.472 -9.249 -3.849 1.00 88.94 245 ALA A N 1
ATOM 1990 C CA . ALA A 1 245 ? 7.961 -9.648 -2.530 1.00 88.94 245 ALA A CA 1
ATOM 1991 C C . ALA A 1 245 ? 6.942 -10.537 -1.802 1.00 88.94 245 ALA A C 1
ATOM 1993 O O . ALA A 1 245 ? 5.743 -10.283 -1.864 1.00 88.94 245 ALA A O 1
ATOM 1994 N N . SER A 1 246 ? 7.387 -11.530 -1.035 1.00 86.38 246 SER A N 1
ATOM 1995 C CA . SER A 1 246 ? 6.521 -12.217 -0.064 1.00 86.38 246 SER A CA 1
ATOM 1996 C C . SER A 1 246 ? 6.234 -11.342 1.156 1.00 86.38 246 SER A C 1
ATOM 1998 O O . SER A 1 246 ? 5.197 -11.499 1.795 1.00 86.38 246 SER A O 1
ATOM 2000 N N . LYS A 1 247 ? 7.138 -10.406 1.471 1.00 87.81 247 LYS A N 1
ATOM 2001 C CA . LYS A 1 247 ? 7.034 -9.506 2.621 1.00 87.81 247 LYS A CA 1
ATOM 2002 C C . LYS A 1 247 ? 7.712 -8.170 2.348 1.00 87.81 247 LYS A C 1
ATOM 2004 O O . LYS A 1 247 ? 8.796 -8.130 1.767 1.00 87.81 247 LYS A O 1
ATOM 2009 N N . ILE A 1 248 ? 7.098 -7.090 2.814 1.00 90.94 248 ILE A N 1
ATOM 2010 C CA . ILE A 1 248 ? 7.649 -5.735 2.800 1.00 90.94 248 ILE A CA 1
ATOM 2011 C C . ILE A 1 248 ? 7.916 -5.328 4.247 1.00 90.94 248 ILE A C 1
ATOM 2013 O O . ILE A 1 248 ? 7.052 -5.482 5.105 1.00 90.94 248 ILE A O 1
ATOM 2017 N N . ILE A 1 249 ? 9.110 -4.825 4.543 1.00 91.25 249 ILE A N 1
ATOM 2018 C CA . ILE A 1 249 ? 9.494 -4.374 5.883 1.00 91.25 249 ILE A CA 1
ATOM 2019 C C . ILE A 1 249 ? 9.914 -2.914 5.790 1.00 91.25 249 ILE A C 1
ATOM 2021 O O . ILE A 1 249 ? 10.861 -2.578 5.082 1.00 91.25 249 ILE A O 1
ATOM 2025 N N . ILE A 1 250 ? 9.222 -2.046 6.518 1.00 92.56 250 ILE A N 1
ATOM 2026 C CA . ILE A 1 250 ? 9.499 -0.611 6.566 1.00 92.56 250 ILE A CA 1
ATOM 2027 C C . ILE A 1 250 ? 9.942 -0.254 7.978 1.00 92.56 250 ILE A C 1
ATOM 2029 O O . ILE A 1 250 ? 9.164 -0.347 8.923 1.00 92.56 250 ILE A O 1
ATOM 2033 N N . VAL A 1 251 ? 11.191 0.176 8.124 1.00 91.81 251 VAL A N 1
ATOM 2034 C CA . VAL A 1 251 ? 11.761 0.623 9.394 1.00 91.81 251 VAL A CA 1
ATOM 2035 C C . VAL A 1 251 ? 12.110 2.095 9.288 1.00 91.81 251 VAL A C 1
ATOM 2037 O O . VAL A 1 251 ? 12.996 2.481 8.526 1.00 91.81 251 VAL A O 1
ATOM 2040 N N . SER A 1 252 ? 11.432 2.922 10.082 1.00 91.81 252 SER A N 1
ATOM 2041 C CA . SER A 1 252 ? 11.687 4.359 10.133 1.00 91.81 252 SER A CA 1
ATOM 2042 C C . SER A 1 252 ? 11.480 4.884 11.554 1.00 91.81 252 SER A C 1
ATOM 2044 O O . SER A 1 252 ? 10.422 4.674 12.142 1.00 91.81 252 SER A O 1
ATOM 2046 N N . PRO A 1 253 ? 12.457 5.574 12.163 1.00 88.44 253 PRO A N 1
ATOM 2047 C CA . PRO A 1 253 ? 12.320 6.074 13.521 1.00 88.44 253 PRO A CA 1
ATOM 2048 C C . PRO A 1 253 ? 11.360 7.266 13.609 1.00 88.44 253 PRO A C 1
ATOM 2050 O O . PRO A 1 253 ? 10.904 7.561 14.713 1.00 88.44 253 PRO A O 1
ATOM 2053 N N . PHE A 1 254 ? 11.072 7.939 12.487 1.00 87.19 254 PHE A N 1
ATOM 2054 C CA . PHE A 1 254 ? 10.245 9.142 12.422 1.00 87.19 254 PHE A CA 1
ATOM 2055 C C . PHE A 1 254 ? 9.315 9.147 11.207 1.00 87.19 254 PHE A C 1
ATOM 2057 O O . PHE A 1 254 ? 9.688 8.686 10.131 1.00 87.19 254 PHE A O 1
ATOM 2064 N N . ILE A 1 255 ? 8.139 9.755 11.371 1.00 86.00 255 ILE A N 1
ATOM 2065 C CA . ILE A 1 255 ? 7.233 10.116 10.276 1.00 86.00 255 ILE A CA 1
ATOM 2066 C C . ILE A 1 255 ? 7.072 11.644 10.254 1.00 86.00 255 ILE A C 1
ATOM 2068 O O . ILE A 1 255 ? 6.335 12.219 11.059 1.00 86.00 255 ILE A O 1
ATOM 2072 N N . GLY A 1 256 ? 7.768 12.305 9.329 1.00 75.75 256 GLY A N 1
ATOM 2073 C CA . GLY A 1 256 ? 7.512 13.660 8.840 1.00 75.75 256 GLY A CA 1
ATOM 2074 C C . GLY A 1 256 ? 7.931 14.777 9.765 1.00 75.75 256 GLY A C 1
ATOM 2075 O O . GLY A 1 256 ? 8.888 15.502 9.500 1.00 75.75 256 GLY A O 1
ATOM 2076 N N . PHE A 1 257 ? 7.167 14.924 10.825 1.00 72.94 257 PHE A N 1
ATOM 2077 C CA . PHE A 1 257 ? 7.088 16.139 11.605 1.00 72.94 257 PHE A CA 1
ATOM 2078 C C . PHE A 1 257 ? 7.545 15.844 13.022 1.00 72.94 257 PHE A C 1
ATOM 2080 O O . PHE A 1 257 ? 7.222 14.788 13.574 1.00 72.94 257 PHE A O 1
ATOM 2087 N N . ASP A 1 258 ? 8.253 16.780 13.651 1.00 73.81 258 ASP A N 1
ATOM 2088 C CA . ASP A 1 258 ? 8.321 16.738 15.105 1.00 73.81 258 ASP A CA 1
ATOM 2089 C C . ASP A 1 258 ? 6.899 16.829 15.691 1.00 73.81 258 ASP A C 1
ATOM 2091 O O . ASP A 1 258 ? 5.941 17.236 15.024 1.00 73.81 258 ASP A O 1
ATOM 2095 N N . LYS A 1 259 ? 6.746 16.415 16.949 1.00 73.56 259 LYS A N 1
ATOM 2096 C CA . LYS A 1 259 ? 5.431 16.339 17.590 1.00 73.56 259 LYS A CA 1
ATOM 2097 C C . LYS A 1 259 ? 4.688 17.684 17.584 1.00 73.56 259 LYS A C 1
ATOM 2099 O O . LYS A 1 259 ? 3.488 17.709 17.332 1.00 73.56 259 LYS A O 1
ATOM 2104 N N . SER A 1 260 ? 5.390 18.788 17.843 1.00 74.75 260 SER A N 1
ATOM 2105 C CA . SER A 1 260 ? 4.793 20.128 17.914 1.00 74.75 260 SER A CA 1
ATOM 2106 C C . SER A 1 260 ? 4.261 20.558 16.552 1.00 74.75 260 SER A C 1
ATOM 2108 O O . SER A 1 260 ? 3.137 21.046 16.446 1.00 74.75 260 SER A O 1
ATOM 2110 N N . LEU A 1 261 ? 5.043 20.327 15.498 1.00 77.88 261 LEU A N 1
ATOM 2111 C CA . LEU A 1 261 ? 4.661 20.676 14.139 1.00 77.88 261 LEU A CA 1
ATOM 2112 C C . LEU A 1 261 ? 3.529 19.783 13.621 1.00 77.88 261 LEU A C 1
ATOM 2114 O O . LEU A 1 261 ? 2.601 20.298 13.011 1.00 77.88 261 LEU A O 1
ATOM 2118 N N . ALA A 1 262 ? 3.533 18.485 13.941 1.00 78.38 262 ALA A N 1
ATOM 2119 C CA . ALA A 1 262 ? 2.436 17.581 13.582 1.00 78.38 262 ALA A CA 1
ATOM 2120 C C . ALA A 1 262 ? 1.090 18.049 14.159 1.00 78.38 262 ALA A C 1
ATOM 2122 O O . ALA A 1 262 ? 0.084 18.035 13.460 1.00 78.38 262 ALA A O 1
ATOM 2123 N N . ILE A 1 263 ? 1.086 18.514 15.412 1.00 76.94 263 ILE A N 1
ATOM 2124 C CA . ILE A 1 263 ? -0.119 19.020 16.087 1.00 76.94 263 ILE A CA 1
ATOM 2125 C C . ILE 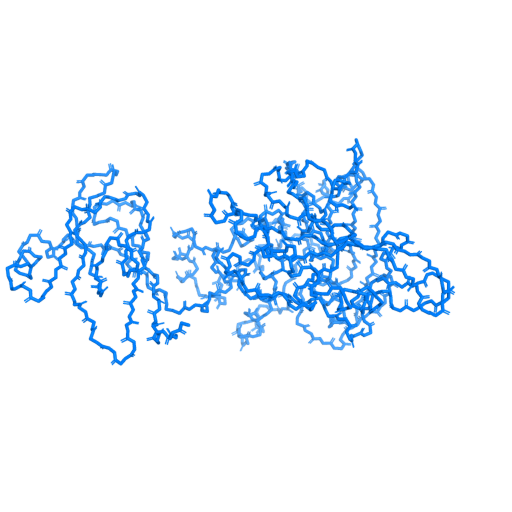A 1 263 ? -0.529 20.397 15.547 1.00 76.94 263 ILE A C 1
ATOM 2127 O O . ILE A 1 263 ? -1.717 20.680 15.428 1.00 76.94 263 ILE A O 1
ATOM 2131 N N . LYS A 1 264 ? 0.434 21.263 15.201 1.00 83.19 264 LYS A N 1
ATOM 2132 C CA . LYS A 1 264 ? 0.158 22.593 14.624 1.00 83.19 264 LYS A CA 1
ATOM 2133 C C . LYS A 1 264 ? -0.329 22.532 13.178 1.00 83.19 264 LYS A C 1
ATOM 2135 O O . LYS A 1 264 ? -1.086 23.402 12.759 1.00 83.19 264 LYS A O 1
ATOM 2140 N N . THR A 1 265 ? 0.110 21.538 12.409 1.00 82.88 265 THR A N 1
ATOM 2141 C CA . THR A 1 265 ? -0.284 21.340 11.008 1.00 82.88 265 THR A CA 1
ATOM 2142 C C . THR A 1 265 ? -0.787 19.912 10.786 1.00 82.88 265 THR A C 1
ATOM 2144 O O . THR A 1 265 ? -0.155 19.149 10.047 1.00 82.88 265 THR A O 1
ATOM 2147 N N . PRO A 1 266 ? -1.924 19.534 11.403 1.00 83.12 266 PRO A N 1
ATOM 2148 C CA . PRO A 1 266 ? -2.417 18.158 11.387 1.00 83.12 266 PRO A CA 1
ATOM 2149 C C . PRO A 1 266 ? -2.729 17.682 9.969 1.00 83.12 266 PRO A C 1
ATOM 2151 O O . PRO A 1 266 ? -2.414 16.548 9.632 1.00 83.12 266 PRO A O 1
ATOM 2154 N N . TYR A 1 267 ? -3.228 18.563 9.097 1.00 83.06 267 TYR A N 1
ATOM 2155 C CA . TYR A 1 267 ? -3.509 18.237 7.696 1.00 83.06 267 TYR A CA 1
ATOM 2156 C C . TYR A 1 267 ? -2.263 17.754 6.932 1.00 83.06 267 TYR A C 1
ATOM 2158 O O . TYR A 1 267 ? -2.343 16.790 6.185 1.00 83.06 267 TYR A O 1
ATOM 2166 N N . LYS A 1 268 ? -1.081 18.351 7.154 1.00 82.81 268 LYS A N 1
ATOM 2167 C CA . LYS A 1 268 ? 0.156 17.912 6.483 1.00 82.81 268 LYS A CA 1
ATOM 2168 C C . LYS A 1 268 ? 0.604 16.535 6.956 1.00 82.81 268 LYS A C 1
ATOM 2170 O O . LYS A 1 268 ? 1.056 15.719 6.157 1.00 82.81 268 LYS A O 1
ATOM 2175 N N . PHE A 1 269 ? 0.481 16.282 8.260 1.00 85.19 269 PHE A N 1
ATOM 2176 C CA . PHE A 1 269 ? 0.779 14.972 8.828 1.00 85.19 269 PHE A CA 1
ATOM 2177 C C . PHE A 1 269 ? -0.204 13.916 8.317 1.00 85.19 269 PHE A C 1
ATOM 2179 O O . PHE A 1 269 ? 0.230 12.838 7.923 1.00 85.19 269 PHE A O 1
ATOM 2186 N N . LEU A 1 270 ? -1.498 14.241 8.276 1.00 82.69 270 LEU A N 1
ATOM 2187 C CA . LEU A 1 270 ? -2.539 13.357 7.760 1.00 82.69 270 LEU A CA 1
ATOM 2188 C C . LEU A 1 270 ? -2.352 13.069 6.269 1.00 82.69 270 LEU A C 1
ATOM 2190 O O . LEU A 1 270 ? -2.446 11.911 5.905 1.00 82.69 270 LEU A O 1
ATOM 2194 N N . ASN A 1 271 ? -1.973 14.047 5.442 1.00 83.19 271 ASN A N 1
ATOM 2195 C CA . ASN A 1 271 ? -1.674 13.815 4.021 1.00 83.19 271 ASN A CA 1
ATOM 2196 C C . ASN A 1 271 ? -0.443 12.912 3.821 1.00 83.19 271 ASN A C 1
ATOM 2198 O O . ASN A 1 271 ? -0.400 12.087 2.911 1.00 83.19 271 ASN A O 1
ATOM 2202 N N . LEU A 1 272 ? 0.586 13.060 4.665 1.00 85.75 272 LEU A N 1
ATOM 2203 C CA . LEU A 1 272 ? 1.751 12.172 4.635 1.00 85.75 272 LEU A CA 1
ATOM 2204 C C . LEU A 1 272 ? 1.377 10.754 5.076 1.00 85.75 272 LEU A C 1
ATOM 2206 O O . LEU A 1 272 ? 1.833 9.783 4.476 1.00 85.75 272 LEU A O 1
ATOM 2210 N N . LEU A 1 273 ? 0.569 10.645 6.131 1.00 84.44 273 LEU A N 1
ATOM 2211 C CA . LEU A 1 273 ? 0.074 9.371 6.628 1.00 84.44 273 LEU A CA 1
ATOM 2212 C C . LEU A 1 273 ? -0.837 8.706 5.593 1.00 84.44 273 LEU A C 1
ATOM 2214 O O . LEU A 1 273 ? -0.679 7.522 5.346 1.00 84.44 273 LEU A O 1
ATOM 2218 N N . GLU A 1 274 ? -1.715 9.467 4.947 1.00 81.56 274 GLU A N 1
ATOM 2219 C CA . GLU A 1 274 ? -2.550 9.024 3.836 1.00 81.56 274 GLU A CA 1
ATOM 2220 C C . GLU A 1 274 ? -1.698 8.389 2.754 1.00 81.56 274 GLU A C 1
ATOM 2222 O O . GLU A 1 274 ? -1.846 7.196 2.511 1.00 81.56 274 GLU A O 1
ATOM 2227 N N . TRP A 1 275 ? -0.750 9.148 2.195 1.00 84.50 275 TRP A N 1
ATOM 2228 C CA . TRP A 1 275 ? 0.184 8.637 1.198 1.00 84.50 275 TRP A CA 1
ATOM 2229 C C . TRP A 1 275 ? 0.874 7.356 1.673 1.00 84.50 275 TRP A C 1
ATOM 2231 O O . TRP A 1 275 ? 0.940 6.386 0.934 1.00 84.50 275 TRP A O 1
ATOM 2241 N N . PHE A 1 276 ? 1.359 7.316 2.914 1.00 84.94 276 PHE A N 1
ATOM 2242 C CA . PHE A 1 276 ? 2.044 6.135 3.435 1.00 84.94 276 PHE A CA 1
ATOM 2243 C C . PHE A 1 276 ? 1.129 4.903 3.505 1.00 84.94 276 PHE A C 1
ATOM 2245 O O . PHE A 1 276 ? 1.558 3.793 3.183 1.00 84.94 276 PHE A O 1
ATOM 2252 N N . LEU A 1 277 ? -0.127 5.094 3.909 1.00 80.88 277 LEU A N 1
ATOM 2253 C CA . LEU A 1 277 ? -1.115 4.025 4.021 1.00 80.88 277 LEU A CA 1
ATOM 2254 C C . LEU A 1 277 ? -1.614 3.552 2.649 1.00 80.88 277 LEU A C 1
ATOM 2256 O O . LEU A 1 277 ? -2.009 2.395 2.543 1.00 80.88 277 LEU A O 1
ATOM 2260 N N . THR A 1 278 ? -1.529 4.365 1.588 1.00 76.19 278 THR A N 1
ATOM 2261 C CA . THR A 1 278 ? -1.874 3.920 0.220 1.00 76.19 278 THR A CA 1
ATOM 2262 C C . THR A 1 278 ? -0.848 2.965 -0.388 1.00 76.19 278 THR A C 1
ATOM 2264 O O . THR A 1 278 ? -1.177 2.215 -1.307 1.00 76.19 278 THR A O 1
ATOM 2267 N N . LEU A 1 279 ? 0.397 2.974 0.104 1.00 75.38 279 LEU A N 1
ATOM 2268 C CA . LEU A 1 279 ? 1.487 2.194 -0.489 1.00 75.38 279 LEU A CA 1
ATOM 2269 C C . LEU A 1 279 ? 1.340 0.682 -0.287 1.00 75.38 279 LEU A C 1
ATOM 2271 O O . LEU A 1 279 ? 1.946 -0.098 -1.021 1.00 75.38 279 LEU A O 1
ATOM 2275 N N . ASN A 1 280 ? 0.573 0.238 0.706 1.00 66.62 280 ASN A N 1
ATOM 2276 C CA . ASN A 1 280 ? 0.325 -1.186 0.907 1.00 66.62 280 ASN A CA 1
ATOM 2277 C C . ASN A 1 280 ? -0.918 -1.610 0.111 1.00 66.62 280 ASN A C 1
ATOM 2279 O O . ASN A 1 280 ? -1.816 -0.827 -0.161 1.00 66.62 280 ASN A O 1
ATOM 2283 N N . SER A 1 281 ? -0.926 -2.839 -0.379 1.00 58.81 281 SER A N 1
ATOM 2284 C CA . SER A 1 281 ? -2.017 -3.325 -1.223 1.00 58.81 281 SER A CA 1
ATOM 2285 C C . SER A 1 281 ? -2.393 -4.782 -0.984 1.00 58.81 281 SER A C 1
ATOM 2287 O O . SER A 1 281 ? -3.409 -5.190 -1.535 1.00 58.81 281 SER A O 1
ATOM 2289 N N . PHE A 1 282 ? -1.656 -5.541 -0.152 1.00 59.03 282 PHE A N 1
ATOM 2290 C CA . PHE A 1 282 ? -1.810 -7.008 -0.086 1.00 59.03 282 PHE A CA 1
ATOM 2291 C C . PHE A 1 282 ? -1.594 -7.662 1.302 1.00 59.03 282 PHE A C 1
ATOM 2293 O O . PHE A 1 282 ? -1.352 -8.867 1.376 1.00 59.03 282 PHE A O 1
ATOM 2300 N N . ASP A 1 283 ? -1.692 -6.922 2.414 1.00 70.62 283 ASP A N 1
ATOM 2301 C CA . ASP A 1 283 ? -1.427 -7.409 3.793 1.00 70.62 283 ASP A CA 1
ATOM 2302 C C . ASP A 1 283 ? -0.110 -8.194 3.934 1.00 70.62 283 ASP A C 1
ATOM 2304 O O . ASP A 1 283 ? -0.067 -9.313 4.444 1.00 70.62 283 ASP A O 1
ATOM 2308 N N . LYS A 1 284 ? 0.983 -7.628 3.421 1.00 80.62 284 LYS A N 1
ATOM 2309 C CA . LYS A 1 284 ? 2.329 -8.212 3.563 1.00 80.62 284 LYS A CA 1
ATOM 2310 C C . LYS A 1 284 ? 3.372 -7.220 4.067 1.00 80.62 284 LYS A C 1
ATOM 2312 O O . LYS A 1 284 ? 4.569 -7.490 3.991 1.00 80.62 284 LYS A O 1
ATOM 2317 N N . THR A 1 285 ? 2.920 -6.068 4.560 1.00 85.06 285 THR A N 1
ATOM 2318 C CA . THR A 1 285 ? 3.776 -4.956 4.980 1.00 85.06 285 THR A CA 1
ATOM 2319 C C . THR A 1 285 ? 3.864 -4.889 6.495 1.00 85.06 285 THR A C 1
ATOM 2321 O O . THR A 1 285 ? 2.894 -4.557 7.162 1.00 85.06 285 THR A O 1
ATOM 2324 N N . GLN A 1 286 ? 5.058 -5.128 7.026 1.00 85.75 286 GLN A N 1
ATOM 2325 C CA . GLN A 1 286 ? 5.391 -4.931 8.429 1.00 85.75 286 GLN A CA 1
ATOM 2326 C C . GLN A 1 286 ? 6.057 -3.565 8.611 1.00 85.75 286 GLN A C 1
ATOM 2328 O O . GLN A 1 286 ? 7.066 -3.269 7.967 1.00 85.75 286 GLN A O 1
ATOM 2333 N N . VAL A 1 287 ? 5.535 -2.747 9.525 1.00 87.62 287 VAL A N 1
ATOM 2334 C CA . VAL A 1 287 ? 6.073 -1.408 9.801 1.00 87.62 287 VAL A CA 1
ATOM 2335 C C . VAL A 1 287 ? 6.626 -1.332 11.222 1.00 87.62 287 VAL A C 1
ATOM 2337 O O . VAL A 1 287 ? 5.945 -1.672 12.189 1.00 87.62 287 VAL A O 1
ATOM 2340 N N . LEU A 1 288 ? 7.868 -0.862 11.352 1.00 87.50 288 LEU A N 1
ATOM 2341 C CA . LEU A 1 288 ? 8.519 -0.570 12.625 1.00 87.50 288 LEU A CA 1
ATOM 2342 C C . LEU A 1 288 ? 8.766 0.935 12.758 1.00 87.50 288 LEU A C 1
ATOM 2344 O O . LEU A 1 288 ? 9.592 1.511 12.043 1.00 87.50 288 LEU A O 1
ATOM 2348 N N . ILE A 1 289 ? 8.101 1.543 13.739 1.00 87.44 289 ILE A N 1
ATOM 2349 C CA . ILE A 1 289 ? 8.293 2.940 14.140 1.00 87.44 289 ILE A CA 1
ATOM 2350 C C . ILE A 1 289 ? 8.566 3.043 15.640 1.00 87.44 289 ILE A C 1
ATOM 2352 O O . ILE A 1 289 ? 8.342 2.110 16.413 1.00 87.44 289 ILE A O 1
ATOM 2356 N N . ARG A 1 290 ? 9.049 4.201 16.094 1.00 85.62 290 ARG A N 1
ATOM 2357 C CA . ARG A 1 290 ? 9.166 4.461 17.535 1.00 85.62 290 ARG A CA 1
ATOM 2358 C C . ARG A 1 290 ? 7.782 4.597 18.168 1.00 85.62 290 ARG A C 1
ATOM 2360 O O . ARG A 1 290 ? 6.882 5.207 17.597 1.00 85.62 290 ARG A O 1
ATOM 2367 N N . LYS A 1 291 ? 7.645 4.158 19.422 1.00 83.56 291 LYS A N 1
ATOM 2368 C CA . LYS A 1 291 ? 6.410 4.328 20.212 1.00 83.56 291 LYS A CA 1
ATOM 2369 C C . LYS A 1 291 ? 5.921 5.780 20.304 1.00 83.56 291 LYS A C 1
ATOM 2371 O O . LYS A 1 291 ? 4.718 6.017 20.347 1.00 83.56 291 LYS A O 1
ATOM 2376 N N . SER A 1 292 ? 6.835 6.752 20.309 1.00 83.44 292 SER A N 1
ATOM 2377 C CA . SER A 1 292 ? 6.485 8.178 20.282 1.00 83.44 292 SER A CA 1
ATOM 2378 C C . SER A 1 292 ? 5.762 8.584 18.998 1.00 83.44 292 SER A C 1
ATOM 2380 O O . SER A 1 292 ? 4.844 9.395 19.052 1.00 83.44 292 SER A O 1
ATOM 2382 N N . GLU A 1 293 ? 6.145 7.999 17.863 1.00 85.69 293 GLU A N 1
ATOM 2383 C CA . GLU A 1 293 ? 5.534 8.275 16.562 1.00 85.69 293 GLU A CA 1
ATOM 2384 C C . GLU A 1 293 ? 4.143 7.653 16.470 1.00 85.69 293 GLU A C 1
ATOM 2386 O O . GLU A 1 293 ? 3.216 8.305 16.001 1.00 85.69 293 GLU A O 1
ATOM 2391 N N . TYR A 1 294 ? 3.963 6.449 17.017 1.00 86.06 294 TYR A N 1
ATOM 2392 C CA . TYR A 1 294 ? 2.638 5.842 17.146 1.00 86.06 294 TYR A CA 1
ATOM 2393 C C . TYR A 1 294 ? 1.708 6.690 18.031 1.00 86.06 294 TYR A C 1
ATOM 2395 O O . TYR A 1 294 ? 0.571 6.983 17.668 1.00 86.06 294 TYR A O 1
ATOM 2403 N N . GLY A 1 295 ? 2.219 7.179 19.168 1.00 86.12 295 GLY A N 1
ATOM 2404 C CA . GLY A 1 295 ? 1.481 8.112 20.026 1.00 86.12 295 GLY A CA 1
ATOM 2405 C C . GLY A 1 295 ? 1.109 9.417 19.314 1.00 86.12 295 GLY A C 1
ATOM 2406 O O . GLY A 1 295 ? 0.024 9.945 19.539 1.00 86.12 295 GLY A O 1
ATOM 2407 N N . LYS A 1 296 ? 1.974 9.907 18.418 1.00 86.62 296 LYS A N 1
ATOM 2408 C CA . LYS A 1 296 ? 1.715 11.091 17.589 1.00 86.62 296 LYS A CA 1
ATOM 2409 C C . LYS A 1 296 ? 0.586 10.854 16.583 1.00 86.62 296 LYS A C 1
ATOM 2411 O O . LYS A 1 296 ? -0.264 11.726 16.449 1.00 86.62 296 LYS A O 1
ATOM 2416 N N . ILE A 1 297 ? 0.533 9.681 15.941 1.00 87.00 297 ILE A N 1
ATOM 2417 C CA . ILE A 1 297 ? -0.591 9.283 15.071 1.00 87.00 297 ILE A CA 1
ATOM 2418 C C . ILE A 1 297 ? -1.907 9.342 15.856 1.00 87.00 297 ILE A C 1
ATOM 2420 O O . ILE A 1 297 ? -2.849 10.010 15.432 1.00 87.00 297 ILE A O 1
ATOM 2424 N N . LYS A 1 298 ? -1.939 8.721 17.042 1.00 87.69 298 LYS A N 1
ATOM 2425 C CA . LYS A 1 298 ? -3.120 8.709 17.919 1.00 87.69 298 LYS A CA 1
ATOM 2426 C C . LYS A 1 298 ? -3.572 10.114 18.333 1.00 87.69 298 LYS A C 1
ATOM 2428 O O . LYS A 1 298 ? -4.765 10.378 18.429 1.00 87.69 298 LYS A O 1
ATOM 2433 N N . GLU A 1 299 ? -2.628 11.014 18.588 1.00 88.06 299 GLU A N 1
ATOM 2434 C CA . GLU A 1 299 ? -2.919 12.390 18.996 1.00 88.06 299 GLU A CA 1
ATOM 2435 C C . GLU A 1 299 ? -3.454 13.243 17.842 1.00 88.06 299 GLU A C 1
ATOM 2437 O O . GLU A 1 299 ? -4.434 13.954 18.037 1.00 88.06 299 GLU A O 1
ATOM 2442 N N . VAL A 1 300 ? -2.868 13.136 16.643 1.00 86.19 300 VAL A N 1
ATOM 2443 C CA . VAL A 1 300 ? -3.317 13.901 15.465 1.00 86.19 300 VAL A CA 1
ATOM 2444 C C . VAL A 1 300 ? -4.682 13.427 14.960 1.00 86.19 300 VAL A C 1
ATOM 2446 O O . VAL A 1 300 ? -5.495 14.255 14.560 1.00 86.19 300 VAL A O 1
ATOM 2449 N N . ILE A 1 301 ? -4.957 12.119 15.006 1.00 84.75 301 ILE A N 1
ATOM 2450 C CA . ILE A 1 301 ? -6.280 11.563 14.663 1.00 84.75 301 ILE A CA 1
ATOM 2451 C C . ILE A 1 301 ? -7.335 11.942 15.716 1.00 84.75 301 ILE A C 1
ATOM 2453 O O . ILE A 1 301 ? -8.517 12.043 15.406 1.00 84.75 301 ILE A O 1
ATOM 2457 N N . GLY A 1 302 ? -6.910 12.168 16.959 1.00 87.56 302 GLY A N 1
ATOM 2458 C CA . GLY A 1 302 ? -7.789 12.305 18.110 1.00 87.56 302 GLY A CA 1
ATOM 2459 C C . GLY A 1 302 ? -7.929 10.968 18.832 1.00 87.56 302 GLY A C 1
ATOM 2460 O O . GLY A 1 302 ? -8.336 9.960 18.257 1.00 87.56 302 GLY A O 1
ATOM 2461 N N . LYS A 1 303 ? -7.590 10.964 20.124 1.00 87.12 303 LYS A N 1
ATOM 2462 C CA . LYS A 1 303 ? -7.489 9.747 20.941 1.00 87.12 303 LYS A CA 1
ATOM 2463 C C . LYS A 1 303 ? -8.785 8.928 20.947 1.00 87.12 303 LYS A C 1
ATOM 2465 O O . LYS A 1 303 ? -8.722 7.713 20.802 1.00 87.12 303 LYS A O 1
ATOM 2470 N N . GLU A 1 304 ? -9.924 9.600 21.092 1.00 86.00 304 GLU A N 1
ATOM 2471 C CA . GLU A 1 304 ? -11.253 8.977 21.146 1.00 86.00 304 GLU A CA 1
ATOM 2472 C C . GLU A 1 304 ? -11.657 8.377 19.796 1.00 86.00 304 GLU A C 1
ATOM 2474 O O . GLU A 1 304 ? -12.136 7.247 19.743 1.00 86.00 304 GLU A O 1
ATOM 2479 N N . ILE A 1 305 ? -11.393 9.093 18.697 1.00 84.12 305 ILE A N 1
ATOM 2480 C CA . ILE A 1 305 ? -11.634 8.599 17.334 1.00 84.12 305 ILE A CA 1
ATOM 2481 C C . ILE A 1 305 ? -10.773 7.363 17.085 1.00 84.12 305 ILE A C 1
ATOM 2483 O O . ILE A 1 305 ? -11.284 6.331 16.661 1.00 84.12 305 ILE A O 1
ATOM 2487 N N . PHE A 1 306 ? -9.483 7.437 17.414 1.00 87.06 306 PHE A N 1
ATOM 2488 C CA . PHE A 1 306 ? -8.563 6.316 17.262 1.00 87.06 306 PHE A CA 1
ATOM 2489 C C . PHE A 1 306 ? -9.026 5.083 18.049 1.00 87.06 306 PHE A C 1
ATOM 2491 O O . PHE A 1 306 ? -9.097 3.998 17.488 1.00 87.06 306 PHE A O 1
ATOM 2498 N N . GLU A 1 307 ? -9.361 5.245 19.333 1.00 87.69 307 GLU A N 1
ATOM 2499 C CA . GLU A 1 307 ? -9.838 4.150 20.194 1.00 87.69 307 GLU A CA 1
ATOM 2500 C C . GLU A 1 307 ? -11.177 3.576 19.715 1.00 87.69 307 GLU A C 1
ATOM 2502 O O . GLU A 1 307 ? -11.404 2.375 19.836 1.00 87.69 307 GLU A O 1
ATOM 2507 N N . THR A 1 308 ? -12.038 4.407 19.124 1.00 85.38 308 THR A N 1
ATOM 2508 C CA . THR A 1 308 ? -13.296 3.955 18.517 1.00 85.38 308 THR A CA 1
ATOM 2509 C C . THR A 1 308 ? -13.031 3.106 17.274 1.00 85.38 308 THR A C 1
ATOM 2511 O O . THR A 1 308 ? -13.571 2.008 17.161 1.00 85.38 308 THR A O 1
ATOM 2514 N N . LEU A 1 309 ? -12.178 3.575 16.358 1.00 84.94 309 LEU A N 1
ATOM 2515 C CA . LEU A 1 309 ? -11.832 2.843 15.134 1.00 84.94 309 LEU A CA 1
ATOM 2516 C C . LEU A 1 309 ? -11.117 1.523 15.443 1.00 84.94 309 LEU A C 1
ATOM 2518 O O . LEU A 1 309 ? -11.503 0.487 14.907 1.00 84.94 309 LEU A O 1
ATOM 2522 N N . ASP A 1 310 ? -10.138 1.554 16.349 1.00 85.31 310 ASP A N 1
ATOM 2523 C CA . ASP A 1 310 ? -9.435 0.371 16.866 1.00 85.31 310 ASP A CA 1
ATOM 2524 C C . ASP A 1 310 ? -10.427 -0.606 17.510 1.00 85.31 310 ASP A C 1
ATOM 2526 O O . ASP A 1 310 ? -10.481 -1.793 17.192 1.00 85.31 310 ASP A O 1
ATOM 2530 N N . GLY A 1 311 ? -11.328 -0.070 18.339 1.00 84.06 311 GLY A N 1
ATOM 2531 C CA . GLY A 1 311 ? -12.400 -0.819 18.975 1.00 84.06 311 GLY A CA 1
ATOM 2532 C C . GLY A 1 311 ? -13.306 -1.541 17.982 1.00 84.06 311 GLY A C 1
ATOM 2533 O O . GLY A 1 311 ? -13.809 -2.608 18.316 1.00 84.06 311 GLY A O 1
ATOM 2534 N N . TYR A 1 312 ? -13.500 -1.033 16.767 1.00 80.56 312 TYR A N 1
ATOM 2535 C CA . TYR A 1 312 ? -14.277 -1.701 15.719 1.00 80.56 312 TYR A CA 1
ATOM 2536 C C . TYR A 1 312 ? -13.430 -2.520 14.727 1.00 80.56 312 TYR A C 1
ATOM 2538 O O . TYR A 1 312 ? -14.003 -3.129 13.825 1.00 80.56 312 TYR A O 1
ATOM 2546 N N . GLY A 1 313 ? -12.103 -2.591 14.898 1.00 80.00 313 GLY A N 1
ATOM 2547 C CA . GLY A 1 313 ? -11.197 -3.242 13.939 1.00 80.00 313 GLY A CA 1
ATOM 2548 C C . GLY A 1 313 ? -11.223 -2.560 12.571 1.00 80.00 313 GLY A C 1
ATOM 2549 O O . GLY A 1 313 ? -11.206 -3.222 11.530 1.00 80.00 313 GLY A O 1
ATOM 2550 N N . LEU A 1 314 ? -11.400 -1.236 12.591 1.00 78.81 314 LEU A N 1
ATOM 2551 C CA . LEU A 1 314 ? -11.503 -0.396 11.406 1.00 78.81 314 LEU A CA 1
ATOM 2552 C C . LEU A 1 314 ? -10.206 0.307 11.088 1.00 78.81 314 LEU A C 1
ATOM 2554 O O . LEU A 1 314 ? -10.187 0.995 10.080 1.00 78.81 314 LEU A O 1
ATOM 2558 N N . LEU A 1 315 ? -9.160 0.188 11.901 1.00 80.38 315 LEU A N 1
ATOM 2559 C CA . LEU A 1 315 ? -7.894 0.812 11.562 1.00 80.38 315 LEU A CA 1
ATOM 2560 C C . LEU A 1 315 ? -7.279 0.116 10.344 1.00 80.38 315 LEU A C 1
ATOM 2562 O O . LEU A 1 315 ? -7.527 -1.052 10.053 1.00 80.38 315 LEU A O 1
ATOM 2566 N N . ASN A 1 316 ? -6.479 0.858 9.584 1.00 76.44 316 ASN A N 1
ATOM 2567 C CA . ASN A 1 316 ? -5.659 0.251 8.549 1.00 76.44 316 ASN A CA 1
ATOM 2568 C C . ASN A 1 316 ? -4.736 -0.805 9.185 1.00 76.44 316 ASN A C 1
ATOM 2570 O O . ASN A 1 316 ? -4.076 -0.507 10.181 1.00 76.44 316 ASN A O 1
ATOM 2574 N N . ASN A 1 317 ? -4.634 -1.992 8.576 1.00 73.81 317 ASN A N 1
ATOM 2575 C CA . ASN A 1 317 ? -3.813 -3.100 9.081 1.00 73.81 317 ASN A CA 1
ATOM 2576 C C . ASN A 1 317 ? -2.359 -2.675 9.368 1.00 73.81 317 ASN A C 1
ATOM 2578 O O . ASN A 1 317 ? -1.757 -3.147 10.323 1.00 73.81 317 ASN A O 1
ATOM 2582 N N . ILE A 1 318 ? -1.797 -1.728 8.601 1.00 76.25 318 ILE A N 1
ATOM 2583 C CA . ILE A 1 318 ? -0.466 -1.173 8.886 1.00 76.25 318 ILE A CA 1
ATOM 2584 C C . ILE A 1 318 ? -0.424 -0.524 10.271 1.00 76.25 318 ILE A C 1
ATOM 2586 O O . ILE A 1 318 ? 0.540 -0.722 11.000 1.00 76.25 318 ILE A O 1
ATOM 2590 N N . ILE A 1 319 ? -1.432 0.277 10.622 1.00 76.19 319 ILE A N 1
ATOM 2591 C CA . ILE A 1 319 ? -1.509 0.947 11.926 1.00 76.19 319 ILE A CA 1
ATOM 2592 C C . ILE A 1 319 ? -1.695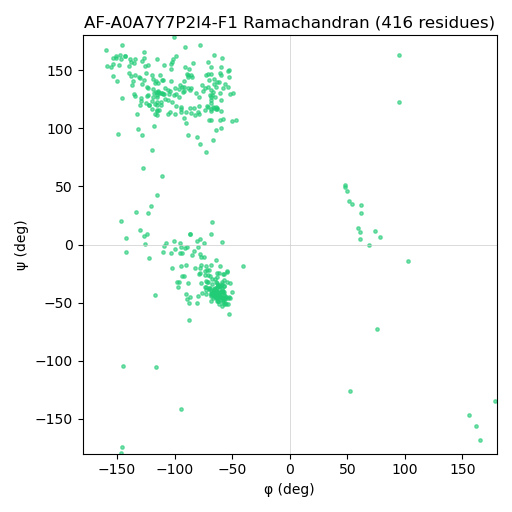 -0.094 13.032 1.00 76.19 319 ILE A C 1
ATOM 2594 O O . ILE A 1 319 ? -1.029 0.007 14.058 1.00 76.19 319 ILE A O 1
ATOM 2598 N N . GLU A 1 320 ? -2.558 -1.089 12.823 1.00 66.31 320 GLU A N 1
ATOM 2599 C CA . GLU A 1 320 ? -2.813 -2.156 13.803 1.00 66.31 320 GLU A CA 1
ATOM 2600 C C . GLU A 1 320 ? -1.550 -2.993 14.077 1.00 66.31 320 GLU A C 1
ATOM 2602 O O . GLU A 1 320 ? -1.211 -3.273 15.228 1.00 66.31 320 GLU A O 1
ATOM 2607 N N . GLU A 1 321 ? -0.813 -3.348 13.022 1.00 66.75 321 GLU A N 1
ATOM 2608 C CA . GLU A 1 321 ? 0.376 -4.206 13.081 1.00 66.75 321 GLU A CA 1
ATOM 2609 C C . GLU A 1 321 ? 1.685 -3.436 13.318 1.00 66.75 321 GLU A C 1
ATOM 2611 O O . GLU A 1 321 ? 2.756 -4.048 13.421 1.00 66.75 321 GLU A O 1
ATOM 2616 N N . MET A 1 322 ? 1.634 -2.101 13.410 1.00 74.44 322 MET A N 1
ATOM 2617 C CA . MET A 1 322 ? 2.810 -1.270 13.669 1.00 74.44 322 MET A CA 1
ATOM 2618 C C . MET A 1 322 ? 3.463 -1.695 14.985 1.00 74.44 322 MET A C 1
ATOM 2620 O O . MET A 1 322 ? 2.987 -1.411 16.088 1.00 74.44 322 MET A O 1
ATOM 2624 N N . ASN A 1 323 ? 4.623 -2.339 14.880 1.00 63.66 323 ASN A N 1
ATOM 2625 C CA . ASN A 1 323 ? 5.362 -2.748 16.057 1.00 63.66 323 ASN A CA 1
ATOM 2626 C C . ASN A 1 323 ? 6.092 -1.518 16.611 1.00 63.66 323 ASN A C 1
ATOM 2628 O O . ASN A 1 323 ? 6.988 -0.953 15.980 1.00 63.66 323 ASN A O 1
ATOM 2632 N N . SER A 1 324 ? 5.679 -1.064 17.793 1.00 61.28 324 SER A N 1
ATOM 2633 C CA . SER A 1 324 ? 6.355 0.027 18.486 1.00 61.28 324 SER A CA 1
ATOM 2634 C C . SER A 1 324 ? 7.467 -0.533 19.371 1.00 61.28 324 SER A C 1
ATOM 2636 O O . SER A 1 324 ? 7.249 -0.944 20.511 1.00 61.28 324 SER A O 1
ATOM 2638 N N . SER A 1 325 ? 8.689 -0.566 18.838 1.00 60.28 325 SER A N 1
ATOM 2639 C CA . SER A 1 325 ? 9.846 -1.072 19.580 1.00 60.28 325 SER A CA 1
ATOM 2640 C C . SER A 1 325 ? 10.379 -0.056 20.596 1.00 60.28 325 SER A C 1
ATOM 2642 O O . SER A 1 325 ? 9.958 1.107 20.678 1.00 60.28 325 SER A O 1
ATOM 2644 N N . THR A 1 326 ? 11.313 -0.522 21.426 1.00 55.56 326 THR A N 1
ATOM 2645 C CA . THR A 1 326 ? 11.980 0.276 22.456 1.00 55.56 326 THR A CA 1
ATOM 2646 C C . THR A 1 326 ? 12.595 1.562 21.874 1.00 55.56 326 THR A C 1
ATOM 2648 O O . THR A 1 326 ? 13.035 1.598 20.726 1.00 55.56 326 THR A O 1
ATOM 2651 N N . PRO A 1 327 ? 12.670 2.653 22.658 1.00 58.16 327 PRO A N 1
ATOM 2652 C CA . PRO A 1 327 ? 12.856 4.024 22.155 1.00 58.16 327 PRO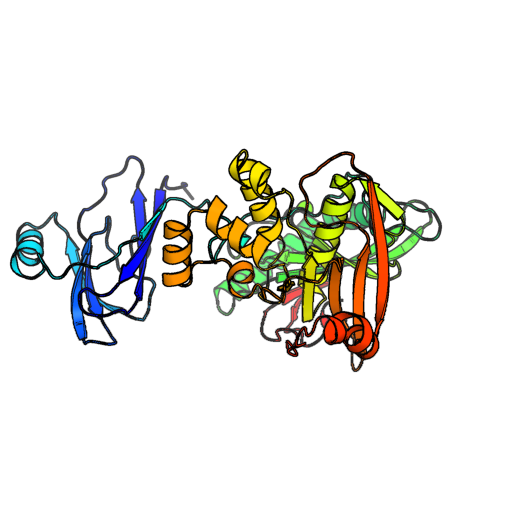 A CA 1
ATOM 2653 C C . PRO A 1 327 ? 14.222 4.352 21.510 1.00 58.16 327 PRO A C 1
ATOM 2655 O O . PRO A 1 327 ? 14.505 5.520 21.253 1.00 58.16 327 PRO A O 1
ATOM 2658 N N . ARG A 1 328 ? 15.097 3.368 21.259 1.00 68.56 328 ARG A N 1
ATOM 2659 C CA . ARG A 1 328 ? 16.523 3.582 20.952 1.00 68.56 328 ARG A CA 1
ATOM 2660 C C . ARG A 1 328 ? 16.987 3.040 19.594 1.00 68.56 328 ARG A C 1
ATOM 2662 O O . ARG A 1 328 ? 18.143 2.651 19.480 1.00 68.56 328 ARG A O 1
ATOM 2669 N N . PHE A 1 329 ? 16.151 3.042 18.556 1.00 82.69 329 PHE A N 1
ATOM 2670 C CA . PHE A 1 329 ? 16.637 2.803 17.188 1.00 82.69 329 PHE A CA 1
ATOM 2671 C C . PHE A 1 329 ? 16.573 4.075 16.339 1.00 82.69 329 PHE A C 1
ATOM 2673 O O . PHE A 1 329 ? 15.653 4.881 16.470 1.00 82.69 329 PHE A O 1
ATOM 2680 N N . HIS A 1 330 ? 17.578 4.283 15.490 1.00 88.00 330 HIS A N 1
ATOM 2681 C CA . HIS A 1 330 ? 17.622 5.354 14.482 1.00 88.00 330 HIS A CA 1
ATOM 2682 C C . HIS A 1 330 ? 17.851 4.789 13.067 1.00 88.00 330 HIS A C 1
ATOM 2684 O O . HIS A 1 330 ? 18.106 5.541 12.124 1.00 88.00 330 HIS A O 1
ATOM 2690 N N . ALA A 1 331 ? 17.788 3.461 12.937 1.00 90.25 331 ALA A N 1
ATOM 2691 C CA . ALA A 1 331 ? 17.907 2.746 11.675 1.00 90.25 331 ALA A CA 1
ATOM 2692 C C . ALA A 1 331 ? 16.757 3.125 10.739 1.00 90.25 331 ALA A C 1
ATOM 2694 O O . ALA A 1 331 ? 15.62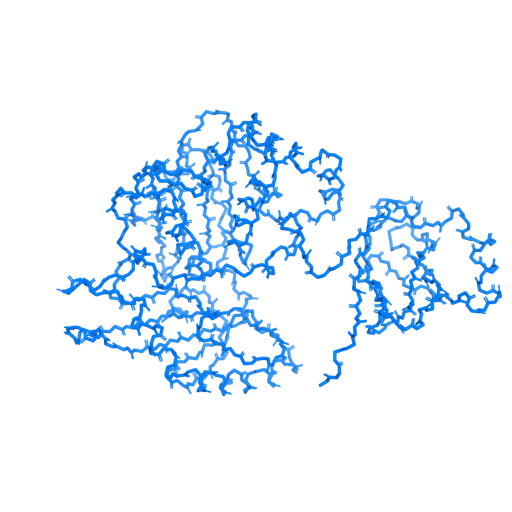6 3.262 11.196 1.00 90.25 331 ALA A O 1
ATOM 2695 N N . LYS A 1 332 ? 17.069 3.293 9.453 1.00 93.62 332 LYS A N 1
ATOM 2696 C CA . LYS A 1 332 ? 16.117 3.611 8.388 1.00 93.62 332 LYS A CA 1
ATOM 2697 C C . LYS A 1 332 ? 16.387 2.671 7.235 1.00 93.62 332 LYS A C 1
ATOM 2699 O O . LYS A 1 332 ? 17.456 2.752 6.636 1.00 93.62 332 LYS A O 1
ATOM 2704 N N . PHE A 1 333 ? 15.457 1.775 6.964 1.00 95.44 333 PHE A N 1
ATOM 2705 C CA . PHE A 1 333 ? 15.537 0.921 5.793 1.00 95.44 333 PHE A CA 1
ATOM 2706 C C . PHE A 1 333 ? 14.150 0.447 5.391 1.00 95.44 333 PHE A C 1
ATOM 2708 O O . PHE A 1 333 ? 13.242 0.319 6.210 1.00 95.44 333 PHE A O 1
ATOM 2715 N N . TYR A 1 334 ? 14.019 0.164 4.110 1.00 95.75 334 TYR A N 1
ATOM 2716 C CA . TYR A 1 334 ? 12.814 -0.310 3.461 1.00 95.75 334 TYR A CA 1
ATOM 2717 C C . TYR A 1 334 ? 13.234 -1.538 2.672 1.00 95.75 334 TYR A C 1
ATOM 2719 O O . TYR A 1 334 ? 14.215 -1.470 1.933 1.00 95.75 334 TYR A O 1
ATOM 2727 N N . ALA A 1 335 ? 12.566 -2.666 2.868 1.00 95.75 335 ALA A N 1
ATOM 2728 C CA . ALA A 1 335 ? 13.011 -3.928 2.306 1.00 95.75 335 ALA A CA 1
ATOM 2729 C C . ALA A 1 335 ? 11.865 -4.737 1.704 1.00 95.75 335 ALA A C 1
ATOM 2731 O O . ALA A 1 335 ? 10.788 -4.818 2.289 1.00 95.75 335 ALA A O 1
ATOM 2732 N N . GLY A 1 336 ? 12.135 -5.372 0.567 1.00 94.00 336 GLY A N 1
ATOM 2733 C CA . GLY A 1 336 ? 11.292 -6.398 -0.037 1.00 94.00 336 GLY A CA 1
ATOM 2734 C C . GLY A 1 336 ? 11.995 -7.750 0.031 1.00 94.00 336 GLY A C 1
ATOM 2735 O O . GLY A 1 336 ? 13.086 -7.908 -0.520 1.00 94.00 336 GLY A O 1
ATOM 2736 N N . VAL A 1 337 ? 11.381 -8.723 0.703 1.00 92.56 337 VAL A N 1
ATOM 2737 C CA . VAL A 1 337 ? 11.843 -10.118 0.748 1.00 92.56 337 VAL A CA 1
ATOM 2738 C C . VAL A 1 337 ? 11.279 -10.840 -0.470 1.00 92.56 337 VAL A C 1
ATOM 2740 O O . VAL A 1 337 ? 10.066 -10.993 -0.572 1.00 92.56 337 VAL A O 1
ATOM 2743 N N . ILE A 1 338 ? 12.133 -11.247 -1.406 1.00 89.75 338 ILE A N 1
ATOM 2744 C CA . ILE A 1 338 ? 11.733 -11.750 -2.725 1.00 89.75 338 ILE A CA 1
ATOM 2745 C C . ILE A 1 338 ? 12.139 -13.227 -2.858 1.00 89.75 338 ILE A C 1
ATOM 2747 O O . ILE A 1 338 ? 13.338 -13.533 -2.905 1.00 89.75 338 ILE A O 1
ATOM 2751 N N . PRO A 1 339 ? 11.162 -14.152 -2.905 1.00 86.56 339 PRO A N 1
ATOM 2752 C CA . PRO A 1 339 ? 11.409 -15.554 -3.237 1.00 86.56 339 PRO A CA 1
ATOM 2753 C C . PRO A 1 339 ? 11.883 -15.706 -4.690 1.00 86.56 339 PRO A C 1
ATOM 2755 O O . PRO A 1 339 ? 11.384 -15.010 -5.566 1.00 86.56 339 PRO A O 1
ATOM 2758 N N . ASN A 1 340 ? 12.809 -16.624 -4.951 1.00 82.44 340 ASN A N 1
ATOM 2759 C CA . ASN A 1 340 ? 13.333 -16.962 -6.280 1.00 82.44 340 ASN A CA 1
ATOM 2760 C C . ASN A 1 340 ? 13.724 -18.450 -6.290 1.00 82.44 340 ASN A C 1
ATOM 2762 O O . ASN A 1 340 ? 14.805 -18.824 -5.818 1.00 82.44 340 ASN A O 1
ATOM 2766 N N . GLY A 1 341 ? 12.813 -19.304 -6.754 1.00 76.62 341 GLY A N 1
ATOM 2767 C CA . GLY A 1 341 ? 12.915 -20.755 -6.612 1.00 76.62 341 GLY A CA 1
ATOM 2768 C C . GLY A 1 341 ? 13.152 -21.200 -5.163 1.00 76.62 341 GLY A C 1
ATOM 2769 O O . GLY A 1 341 ? 12.422 -20.837 -4.241 1.00 76.62 341 GLY A O 1
ATOM 2770 N N . GLU A 1 342 ? 14.213 -21.983 -4.957 1.00 76.00 342 GLU A N 1
ATOM 2771 C CA . GLU A 1 342 ? 14.669 -22.437 -3.631 1.00 76.00 342 GLU A CA 1
ATOM 2772 C C . GLU A 1 342 ? 15.443 -21.360 -2.847 1.00 76.00 342 GLU A C 1
ATOM 2774 O O . GLU A 1 342 ? 15.753 -21.544 -1.670 1.00 76.00 342 GLU A O 1
ATOM 2779 N N . ASN A 1 343 ? 15.766 -20.229 -3.480 1.00 82.31 343 ASN A N 1
ATOM 2780 C CA . ASN A 1 343 ? 16.508 -19.133 -2.872 1.00 82.31 343 ASN A CA 1
ATOM 2781 C C . ASN A 1 343 ? 15.575 -17.977 -2.497 1.00 82.31 343 ASN A C 1
ATOM 2783 O O . ASN A 1 343 ? 14.505 -17.776 -3.061 1.00 82.31 343 ASN A O 1
ATOM 2787 N N . THR A 1 344 ? 15.983 -17.163 -1.529 1.00 88.50 344 THR A N 1
ATOM 2788 C CA . THR A 1 344 ? 15.301 -15.905 -1.201 1.00 88.50 344 THR A CA 1
ATOM 2789 C C . THR A 1 344 ? 16.347 -14.822 -1.030 1.00 88.50 344 THR A C 1
ATOM 2791 O O . THR A 1 344 ? 17.313 -14.984 -0.275 1.00 88.50 344 THR A O 1
ATOM 2794 N N . TYR A 1 345 ? 16.158 -13.715 -1.740 1.00 92.69 345 TYR A N 1
ATOM 2795 C CA . TYR A 1 345 ? 16.994 -12.532 -1.600 1.00 92.69 345 TYR A CA 1
ATOM 2796 C C . TYR A 1 345 ? 16.171 -11.366 -1.070 1.00 92.69 345 TYR A C 1
ATOM 2798 O O . TYR A 1 345 ? 14.945 -11.343 -1.156 1.00 92.69 345 TYR A O 1
ATOM 2806 N N . VAL A 1 346 ? 16.862 -10.385 -0.509 1.00 94.81 346 VAL A N 1
ATOM 2807 C CA . VAL A 1 346 ? 16.250 -9.178 0.030 1.00 94.81 346 VAL A CA 1
ATOM 2808 C C . VAL A 1 346 ? 16.795 -7.990 -0.731 1.00 94.81 346 VAL A C 1
ATOM 2810 O O . VAL A 1 346 ? 18.008 -7.821 -0.866 1.00 94.81 346 VAL A O 1
ATOM 2813 N N . GLU A 1 347 ? 15.884 -7.180 -1.247 1.00 96.12 347 GLU A N 1
ATOM 2814 C CA . GLU A 1 347 ? 16.184 -5.849 -1.749 1.00 96.12 347 GLU A CA 1
ATOM 2815 C C . GLU A 1 347 ? 15.992 -4.842 -0.633 1.00 96.12 347 GLU A C 1
ATOM 2817 O O . GLU A 1 347 ? 14.966 -4.867 0.038 1.00 96.12 347 GLU A O 1
ATOM 2822 N N . ILE A 1 348 ? 16.969 -3.961 -0.442 1.00 97.19 348 ILE A N 1
ATOM 2823 C CA . ILE A 1 348 ? 16.982 -2.991 0.648 1.00 97.19 348 ILE A CA 1
ATOM 2824 C C . ILE A 1 348 ? 17.253 -1.613 0.063 1.00 97.19 348 ILE A C 1
ATOM 2826 O O . ILE A 1 348 ? 18.282 -1.397 -0.574 1.00 97.19 348 ILE A O 1
ATOM 2830 N N . LEU A 1 349 ? 16.346 -0.680 0.322 1.00 97.19 349 LEU A N 1
ATOM 2831 C CA . LEU A 1 349 ? 16.561 0.752 0.186 1.00 97.19 349 LEU A CA 1
ATOM 2832 C C . LEU A 1 349 ? 16.866 1.310 1.581 1.00 97.19 349 LEU A C 1
ATOM 2834 O O . LEU A 1 349 ? 16.054 1.189 2.495 1.00 97.19 349 LEU A O 1
ATOM 2838 N N . THR A 1 350 ? 18.041 1.893 1.780 1.00 96.56 350 THR A 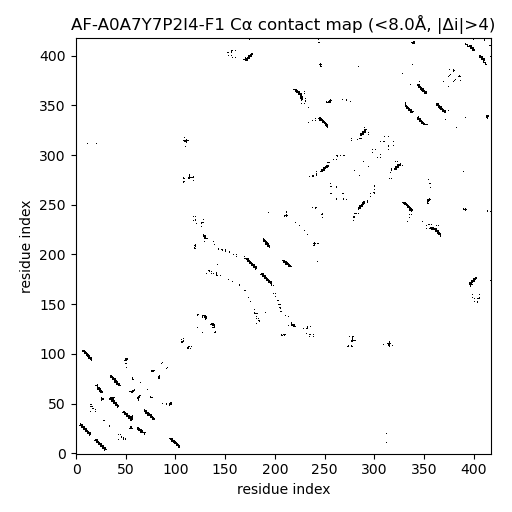N 1
ATOM 2839 C CA . THR A 1 350 ? 18.511 2.371 3.091 1.00 96.56 350 THR A CA 1
ATOM 2840 C C . THR A 1 350 ? 19.206 3.719 2.963 1.00 96.56 350 THR A C 1
ATOM 2842 O O . THR A 1 350 ? 19.642 4.097 1.877 1.00 96.56 350 THR A O 1
ATOM 2845 N N . GLY A 1 351 ? 19.319 4.462 4.062 1.00 94.62 351 GLY A N 1
ATOM 2846 C CA . GLY A 1 351 ? 20.008 5.746 4.057 1.00 94.62 351 GLY A CA 1
ATOM 2847 C C . GLY A 1 351 ? 19.571 6.691 5.168 1.00 94.62 351 GLY A C 1
ATOM 2848 O O . GLY A 1 351 ? 19.268 6.268 6.285 1.00 94.62 351 GLY A O 1
ATOM 2849 N N . SER A 1 352 ? 19.573 7.994 4.880 1.00 93.81 352 SER A N 1
ATOM 2850 C CA . SER A 1 352 ? 19.181 9.021 5.855 1.00 93.81 352 SER A CA 1
ATOM 2851 C C . SER A 1 352 ? 17.686 9.354 5.825 1.00 93.81 352 SER A C 1
ATOM 2853 O O . SER A 1 352 ? 17.176 9.862 6.826 1.00 93.81 352 SER A O 1
ATOM 2855 N N . TYR A 1 353 ? 16.984 8.992 4.744 1.00 94.00 353 TYR A N 1
ATOM 2856 C CA . TYR A 1 353 ? 15.575 9.317 4.526 1.00 94.00 353 TYR A CA 1
ATOM 2857 C C . TYR A 1 353 ? 14.646 8.627 5.536 1.00 94.00 353 TYR A C 1
ATOM 2859 O O . TYR A 1 353 ? 14.538 7.396 5.559 1.00 94.00 353 TYR A O 1
ATOM 2867 N N . ASN A 1 354 ? 13.931 9.415 6.346 1.00 91.25 354 ASN A N 1
ATOM 2868 C CA . ASN A 1 354 ? 12.702 8.941 6.994 1.00 91.25 354 ASN A CA 1
ATOM 2869 C C . ASN A 1 354 ? 11.486 9.242 6.114 1.00 91.25 354 ASN A C 1
ATOM 2871 O O . ASN A 1 354 ? 11.569 10.031 5.180 1.00 91.25 354 ASN A O 1
ATOM 2875 N N . ILE A 1 355 ? 10.334 8.692 6.485 1.00 89.75 355 ILE A N 1
ATOM 2876 C CA . ILE A 1 355 ? 9.042 8.985 5.858 1.00 89.75 355 ILE A CA 1
ATOM 2877 C C . ILE A 1 355 ? 8.724 10.466 6.103 1.00 89.75 355 ILE A C 1
ATOM 2879 O O . ILE A 1 355 ? 8.297 10.807 7.198 1.00 89.75 355 ILE A O 1
ATOM 2883 N N . HIS A 1 356 ? 8.969 11.362 5.144 1.00 86.62 356 HIS A N 1
ATOM 2884 C CA . HIS A 1 356 ? 8.805 12.813 5.319 1.00 86.62 356 HIS A CA 1
ATOM 2885 C C . HIS A 1 356 ? 7.955 13.472 4.228 1.00 86.62 356 HIS A C 1
ATOM 2887 O O . HIS A 1 356 ? 7.842 12.951 3.121 1.00 86.62 356 HIS A O 1
ATOM 2893 N N . GLU A 1 357 ? 7.397 14.651 4.545 1.00 83.56 357 GLU A N 1
ATOM 2894 C CA . GLU A 1 357 ? 6.819 15.551 3.539 1.00 83.56 357 GLU A CA 1
ATOM 2895 C C . GLU A 1 357 ? 7.898 15.967 2.525 1.00 83.56 357 GLU A C 1
ATOM 2897 O O . GLU A 1 357 ? 9.098 16.000 2.824 1.00 83.56 357 GLU A O 1
ATOM 2902 N N . GLU A 1 358 ? 7.447 16.280 1.317 1.00 84.56 358 GLU A N 1
ATOM 2903 C CA . GLU A 1 358 ? 8.274 16.743 0.213 1.00 84.56 358 GLU A CA 1
ATOM 2904 C C . GLU A 1 358 ? 8.983 18.056 0.579 1.00 84.56 358 GLU A C 1
ATOM 2906 O O . GLU A 1 358 ? 8.381 19.003 1.088 1.00 84.56 358 GLU A O 1
ATOM 2911 N N . SER A 1 359 ? 10.295 18.102 0.349 1.00 86.00 359 SER A N 1
ATOM 2912 C CA . SER A 1 359 ? 11.110 19.304 0.514 1.00 86.00 359 SER A CA 1
ATOM 2913 C C . SER A 1 359 ? 12.409 19.191 -0.286 1.00 86.00 359 SER A C 1
ATOM 2915 O O . SER A 1 359 ? 12.808 18.102 -0.701 1.00 86.00 359 SER A O 1
ATOM 2917 N N . GLN A 1 360 ? 13.111 20.317 -0.433 1.00 89.06 360 GLN A N 1
ATOM 2918 C CA . GLN A 1 360 ? 14.437 20.400 -1.061 1.00 89.06 360 GLN A CA 1
ATOM 2919 C C . GLN A 1 360 ? 15.582 19.936 -0.140 1.00 89.06 360 GLN A C 1
ATOM 2921 O O . GLN A 1 360 ? 16.753 20.067 -0.481 1.00 89.06 360 GLN A O 1
ATOM 2926 N N . SER A 1 361 ? 15.273 19.420 1.056 1.00 90.00 361 SER A N 1
ATOM 2927 C CA . SER A 1 361 ? 16.288 18.837 1.936 1.00 90.00 361 SER A CA 1
ATOM 2928 C C . SER A 1 361 ? 16.867 17.579 1.300 1.00 90.00 361 SER A C 1
ATOM 2930 O O . SER A 1 361 ? 16.120 16.769 0.757 1.00 90.00 361 SER A O 1
ATOM 2932 N N . MET A 1 362 ? 18.184 17.424 1.394 1.00 93.69 362 MET A N 1
ATOM 2933 C CA . MET A 1 362 ? 18.908 16.336 0.747 1.00 93.69 362 MET A CA 1
ATOM 2934 C C . MET A 1 362 ? 19.048 15.126 1.668 1.00 93.69 362 MET A C 1
ATOM 2936 O O . MET A 1 362 ? 19.301 15.265 2.865 1.00 93.69 362 MET A O 1
ATOM 2940 N N . GLU A 1 363 ? 18.918 13.942 1.091 1.00 94.31 363 GLU A N 1
ATOM 2941 C CA . GLU A 1 363 ? 18.917 12.654 1.765 1.00 94.31 363 GLU A CA 1
ATOM 2942 C C . GLU A 1 363 ? 19.771 11.681 0.954 1.00 94.31 363 GLU A C 1
ATOM 2944 O O . GLU A 1 363 ? 19.712 11.649 -0.274 1.00 94.31 363 GLU A O 1
ATOM 2949 N N . ASN A 1 364 ? 20.587 10.889 1.639 1.00 96.25 364 ASN A N 1
ATOM 2950 C CA . ASN A 1 364 ? 21.351 9.830 1.000 1.00 96.25 364 ASN A CA 1
ATOM 2951 C C . ASN A 1 364 ? 20.490 8.570 0.903 1.00 96.25 364 ASN A C 1
ATOM 2953 O O . ASN A 1 364 ? 19.893 8.169 1.907 1.00 96.25 364 ASN A O 1
ATOM 2957 N N . LEU A 1 365 ? 20.497 7.923 -0.260 1.00 96.44 365 LEU A N 1
ATOM 2958 C CA . LEU A 1 365 ? 19.871 6.629 -0.504 1.00 96.44 365 LEU A CA 1
ATOM 2959 C C . LEU A 1 365 ? 20.876 5.645 -1.098 1.00 96.44 365 LEU A C 1
ATOM 2961 O O . LEU A 1 365 ? 21.733 5.998 -1.907 1.00 96.44 365 LEU A O 1
ATOM 2965 N N . ILE A 1 366 ? 20.763 4.396 -0.659 1.00 96.50 366 ILE A N 1
ATOM 2966 C CA . ILE A 1 366 ? 21.558 3.265 -1.119 1.00 96.50 366 ILE A CA 1
ATOM 2967 C C . ILE A 1 366 ? 20.612 2.089 -1.331 1.00 96.50 366 ILE A C 1
ATOM 2969 O O . ILE A 1 366 ? 19.835 1.728 -0.446 1.00 96.50 366 ILE A O 1
ATOM 2973 N N . PHE A 1 367 ? 20.714 1.476 -2.500 1.00 96.06 367 PHE A N 1
ATOM 2974 C CA . PHE A 1 367 ? 20.091 0.217 -2.853 1.00 96.06 367 PHE A CA 1
ATOM 2975 C C . PHE A 1 367 ? 21.095 -0.931 -2.728 1.00 96.06 367 PHE A C 1
ATOM 2977 O O . PHE A 1 367 ? 22.209 -0.873 -3.255 1.00 96.06 367 PHE A O 1
ATOM 2984 N N . ILE A 1 368 ? 20.689 -1.989 -2.029 1.00 95.50 368 ILE A N 1
ATOM 2985 C CA . ILE A 1 368 ? 21.496 -3.184 -1.774 1.00 95.50 368 ILE A CA 1
ATOM 2986 C C . ILE A 1 368 ? 20.635 -4.420 -2.036 1.00 95.50 368 ILE A C 1
ATOM 2988 O O . ILE A 1 368 ? 19.436 -4.425 -1.759 1.00 95.50 368 ILE A O 1
ATOM 2992 N N . ARG A 1 369 ? 21.262 -5.491 -2.532 1.00 94.75 369 ARG A N 1
ATOM 2993 C CA . ARG A 1 369 ? 20.683 -6.837 -2.554 1.00 94.75 369 ARG A CA 1
ATOM 2994 C C . ARG A 1 369 ? 21.558 -7.773 -1.720 1.00 94.75 369 ARG A C 1
ATOM 2996 O O . ARG A 1 369 ? 22.774 -7.755 -1.887 1.00 94.75 369 ARG A O 1
ATOM 3003 N N . MET A 1 370 ? 20.952 -8.580 -0.854 1.00 95.62 370 MET A N 1
ATOM 3004 C CA . MET A 1 370 ? 21.653 -9.584 -0.036 1.00 95.62 370 MET A CA 1
ATOM 3005 C C . MET A 1 370 ? 20.799 -10.836 0.177 1.00 95.62 370 MET A C 1
ATOM 3007 O O . MET A 1 370 ? 19.625 -10.856 -0.200 1.00 95.62 370 MET A O 1
ATOM 3011 N N . SER A 1 371 ? 21.378 -11.891 0.751 1.00 95.00 371 SER A N 1
ATOM 3012 C CA . SER A 1 371 ? 20.613 -13.090 1.115 1.00 95.00 371 SER A CA 1
ATOM 3013 C C . SER A 1 371 ? 19.679 -12.829 2.303 1.00 95.00 371 SER A C 1
ATOM 3015 O O . SER A 1 371 ? 19.930 -11.940 3.120 1.00 95.00 371 SER A O 1
ATOM 3017 N N . LEU A 1 372 ? 18.617 -13.632 2.438 1.00 93.19 372 LEU A N 1
ATOM 3018 C CA . LEU A 1 372 ? 17.718 -13.553 3.597 1.00 93.19 372 LEU A CA 1
ATOM 3019 C C . LEU A 1 372 ? 18.464 -13.735 4.932 1.00 93.19 372 LEU A C 1
ATOM 3021 O O . LEU A 1 372 ? 18.253 -12.959 5.856 1.00 93.19 372 LEU A O 1
ATOM 3025 N N . ASN A 1 373 ? 19.385 -14.697 5.008 1.00 93.50 373 ASN A N 1
ATOM 3026 C CA . ASN A 1 373 ? 20.166 -14.989 6.216 1.00 93.50 373 ASN A CA 1
ATOM 3027 C C . ASN A 1 373 ? 21.058 -13.806 6.640 1.00 93.50 373 ASN A C 1
ATOM 3029 O O . ASN A 1 373 ? 21.167 -13.487 7.822 1.00 93.50 373 ASN A O 1
ATOM 3033 N N . GLU A 1 374 ? 21.702 -13.131 5.681 1.00 96.06 374 GLU A N 1
ATOM 3034 C CA . GLU A 1 374 ? 22.481 -11.920 5.972 1.00 96.06 374 GLU A CA 1
ATOM 3035 C C . GLU A 1 374 ? 21.582 -10.783 6.454 1.00 96.06 374 GLU A C 1
ATOM 3037 O O . GLU A 1 374 ? 21.917 -10.115 7.431 1.00 96.06 374 GLU A O 1
ATOM 3042 N N . PHE A 1 375 ? 20.430 -10.592 5.809 1.00 95.88 375 PHE A N 1
ATOM 3043 C CA . PHE A 1 375 ? 19.464 -9.573 6.200 1.00 95.88 375 PHE A CA 1
ATOM 3044 C C . PHE A 1 375 ? 18.918 -9.806 7.614 1.00 95.88 375 PHE A C 1
ATOM 3046 O O . PHE A 1 375 ? 18.885 -8.877 8.420 1.00 95.88 375 PHE A O 1
ATOM 3053 N N . GLU A 1 376 ? 18.549 -11.041 7.954 1.00 94.00 376 GLU A N 1
ATOM 3054 C CA . GLU A 1 376 ? 18.072 -11.396 9.293 1.00 94.00 376 GLU A CA 1
ATOM 3055 C C . GLU A 1 376 ? 19.111 -11.044 10.362 1.00 94.00 376 GLU A C 1
ATOM 3057 O O . GLU A 1 376 ? 18.806 -10.285 11.284 1.00 94.00 376 GLU A O 1
ATOM 3062 N N . LYS A 1 377 ? 20.358 -11.485 10.177 1.00 95.00 377 LYS A N 1
ATOM 3063 C CA . LYS A 1 377 ? 21.458 -11.238 11.122 1.00 95.00 377 LYS A CA 1
ATOM 3064 C C . LYS A 1 377 ? 21.857 -9.770 11.236 1.00 95.00 377 LYS A C 1
ATOM 3066 O O . LYS A 1 377 ? 22.183 -9.299 12.322 1.00 95.00 377 LYS A O 1
ATOM 3071 N N . GLN A 1 378 ? 21.883 -9.041 10.120 1.00 94.81 378 GLN A N 1
ATOM 3072 C CA . GLN A 1 378 ? 22.428 -7.679 10.081 1.00 94.81 378 GLN A CA 1
ATOM 3073 C C . GLN A 1 378 ? 21.374 -6.591 10.326 1.00 94.81 378 GLN A C 1
ATOM 3075 O O . GLN A 1 378 ? 21.726 -5.518 10.815 1.00 94.81 378 GLN A O 1
ATOM 3080 N N . TYR A 1 379 ? 20.098 -6.842 10.010 1.00 93.06 379 TYR A N 1
ATOM 3081 C CA . TYR A 1 379 ? 19.026 -5.839 10.086 1.00 93.06 379 TYR A CA 1
ATOM 3082 C C . TYR A 1 379 ? 17.929 -6.196 11.090 1.00 93.06 379 TYR A C 1
ATOM 3084 O O . TYR A 1 379 ? 17.492 -5.320 11.841 1.00 93.06 379 TYR A O 1
ATOM 3092 N N . LEU A 1 380 ? 17.470 -7.451 11.125 1.00 91.25 380 LEU A N 1
ATOM 3093 C CA . LEU A 1 380 ? 16.299 -7.824 11.927 1.00 91.25 380 LEU A CA 1
ATOM 3094 C C . LEU A 1 380 ? 16.662 -8.187 13.368 1.00 91.25 380 LEU A C 1
ATOM 3096 O O . LEU A 1 380 ? 16.078 -7.624 14.297 1.00 91.25 380 LEU A O 1
ATOM 3100 N N . GLU A 1 381 ? 17.648 -9.062 13.571 1.00 90.25 381 GLU A N 1
ATOM 3101 C CA . GLU A 1 381 ? 18.115 -9.489 14.897 1.00 90.25 381 GLU A CA 1
ATOM 3102 C C . GLU A 1 381 ? 18.549 -8.307 15.786 1.00 90.25 381 GLU A C 1
ATOM 3104 O O . GLU A 1 381 ? 18.078 -8.233 16.928 1.00 90.25 381 GLU A O 1
ATOM 3109 N N . PRO A 1 382 ? 19.341 -7.317 15.305 1.00 88.56 382 PRO A N 1
ATOM 3110 C CA . PRO A 1 382 ? 19.747 -6.177 16.133 1.00 88.56 382 PRO A CA 1
ATOM 3111 C C . PRO A 1 382 ? 18.569 -5.310 16.590 1.00 88.56 382 PRO A C 1
ATOM 3113 O O . PRO A 1 382 ? 18.626 -4.684 17.650 1.00 88.56 382 PRO A O 1
ATOM 3116 N N . LEU A 1 383 ? 17.490 -5.284 15.803 1.00 86.38 383 LEU A N 1
ATOM 3117 C CA . LEU A 1 383 ? 16.254 -4.564 16.111 1.00 86.38 383 LEU A CA 1
ATOM 3118 C C . LEU A 1 383 ? 15.200 -5.440 16.798 1.00 86.38 383 LEU A C 1
ATOM 3120 O O . LEU A 1 383 ? 14.141 -4.930 17.165 1.00 86.38 383 LEU A O 1
ATOM 3124 N N . ARG A 1 384 ? 15.493 -6.732 17.005 1.00 85.75 384 ARG A N 1
ATOM 3125 C CA . ARG A 1 384 ? 14.571 -7.742 17.547 1.00 85.75 384 ARG A CA 1
ATOM 3126 C C . ARG A 1 384 ? 13.263 -7.820 16.757 1.00 85.75 384 ARG A C 1
ATOM 3128 O O . ARG A 1 384 ? 12.193 -8.031 17.328 1.00 85.75 384 ARG A O 1
ATOM 3135 N N . ILE A 1 385 ? 13.350 -7.622 15.446 1.00 83.62 385 ILE A N 1
ATOM 3136 C CA . ILE A 1 385 ? 12.215 -7.791 14.545 1.00 83.62 385 ILE A CA 1
ATOM 3137 C C . ILE A 1 385 ? 12.062 -9.286 14.299 1.00 83.62 385 ILE A C 1
ATOM 3139 O O . ILE A 1 385 ? 12.963 -9.930 13.767 1.00 83.62 385 ILE A O 1
ATOM 3143 N N . VAL A 1 386 ? 10.914 -9.843 14.679 1.00 79.69 386 VAL A N 1
ATOM 3144 C CA . VAL A 1 386 ? 10.598 -11.237 14.368 1.00 79.69 386 VAL A CA 1
ATOM 3145 C C . VAL A 1 386 ? 10.271 -11.329 12.884 1.00 79.69 386 VAL A C 1
ATOM 3147 O O . VAL A 1 386 ? 9.278 -10.758 12.418 1.00 79.69 386 VAL A O 1
ATOM 3150 N N . ASN A 1 387 ? 11.094 -12.063 12.139 1.00 74.00 387 ASN A N 1
ATOM 3151 C CA . ASN A 1 387 ? 10.750 -12.421 10.777 1.00 74.00 387 ASN A CA 1
ATOM 3152 C C . ASN A 1 387 ? 9.749 -13.577 10.792 1.00 74.00 387 ASN A C 1
ATOM 3154 O O . ASN A 1 387 ? 10.127 -14.742 10.748 1.00 74.00 387 ASN A O 1
ATOM 3158 N N . VAL A 1 388 ? 8.459 -13.261 10.893 1.00 65.31 388 VAL A N 1
ATOM 3159 C CA . VAL A 1 388 ? 7.423 -14.268 10.646 1.00 65.31 388 VAL A CA 1
ATOM 3160 C C . VAL A 1 388 ? 7.460 -14.601 9.151 1.00 65.31 388 VAL A C 1
ATOM 3162 O O . VAL A 1 388 ? 7.311 -13.662 8.354 1.00 65.31 388 VAL A O 1
ATOM 3165 N N . PRO A 1 389 ? 7.680 -15.873 8.763 1.00 61.31 389 PRO A N 1
ATOM 3166 C CA . PRO A 1 389 ? 7.593 -16.293 7.375 1.00 61.31 389 PRO A CA 1
ATOM 3167 C C . PRO A 1 389 ? 6.178 -16.013 6.885 1.00 61.31 389 PRO A C 1
ATOM 3169 O O . PRO A 1 389 ? 5.214 -16.593 7.378 1.00 61.31 389 PRO A O 1
ATOM 3172 N N . VAL A 1 390 ? 6.053 -15.101 5.930 1.00 56.44 390 VAL A N 1
ATOM 3173 C CA . VAL A 1 390 ? 4.816 -14.948 5.176 1.00 56.44 390 VAL A CA 1
ATOM 3174 C C . VAL A 1 390 ? 4.985 -15.884 3.991 1.00 56.44 390 VAL A C 1
ATOM 3176 O O . VAL A 1 390 ? 5.899 -15.693 3.184 1.00 56.44 390 VAL A O 1
ATOM 3179 N N . SER A 1 391 ? 4.173 -16.944 3.913 1.00 56.00 391 SER A N 1
ATOM 3180 C CA . SER A 1 391 ? 4.038 -17.675 2.652 1.00 56.00 391 SER A CA 1
ATOM 3181 C C . SER A 1 391 ? 3.715 -16.631 1.594 1.00 56.00 391 SER A C 1
ATOM 3183 O O . SER A 1 391 ? 2.827 -15.815 1.843 1.00 56.00 391 SER A O 1
ATOM 3185 N N . TYR A 1 392 ? 4.431 -16.613 0.465 1.00 59.19 392 TYR A N 1
ATOM 3186 C CA . TYR A 1 392 ? 4.005 -15.823 -0.691 1.00 59.19 392 TYR A CA 1
ATOM 3187 C C . TYR A 1 392 ? 2.520 -16.126 -0.869 1.00 59.19 392 TYR A C 1
ATOM 3189 O O . TYR A 1 392 ? 2.224 -17.295 -1.104 1.00 59.19 392 TYR A O 1
ATOM 3197 N N . LYS A 1 393 ? 1.620 -15.174 -0.543 1.00 50.72 393 LYS A N 1
ATOM 3198 C CA . LYS A 1 393 ? 0.182 -15.450 -0.390 1.00 50.72 393 LYS A CA 1
ATOM 3199 C C . LYS A 1 393 ? -0.231 -16.212 -1.646 1.00 50.72 393 LYS A C 1
ATOM 3201 O O . LYS A 1 393 ? -0.245 -15.638 -2.726 1.00 50.72 393 LYS A O 1
ATOM 3206 N N . SER A 1 394 ? -0.464 -17.511 -1.506 1.00 42.91 394 SER A N 1
ATOM 3207 C CA . SER A 1 394 ? -0.634 -18.442 -2.622 1.00 42.91 394 SER A CA 1
ATOM 3208 C C . SER A 1 394 ? -2.043 -18.390 -3.203 1.00 42.91 394 SER A C 1
ATOM 3210 O O . SER A 1 394 ? -2.378 -19.165 -4.093 1.00 42.91 394 SER A O 1
ATOM 3212 N N . ASP A 1 395 ? -2.867 -17.486 -2.675 1.00 51.62 395 ASP A N 1
ATOM 3213 C CA . ASP A 1 395 ? -4.317 -17.558 -2.767 1.00 51.62 395 ASP A CA 1
ATOM 3214 C C . ASP A 1 395 ? -4.900 -16.295 -3.417 1.00 51.62 395 ASP A C 1
ATOM 3216 O O . ASP A 1 395 ? -6.039 -15.937 -3.134 1.00 51.62 395 ASP A O 1
ATOM 3220 N N . PHE A 1 396 ? -4.129 -15.609 -4.273 1.00 64.44 396 PHE A N 1
ATOM 3221 C CA . PHE A 1 396 ? -4.680 -14.566 -5.134 1.00 64.44 396 PHE A CA 1
ATOM 3222 C C . PHE A 1 396 ? -4.643 -14.986 -6.602 1.00 64.44 396 PHE A C 1
ATOM 3224 O O . PHE A 1 396 ? -3.601 -15.312 -7.175 1.00 64.44 396 PHE A O 1
ATOM 3231 N N . ASP A 1 397 ? -5.823 -14.977 -7.209 1.00 72.25 397 ASP A N 1
ATOM 3232 C CA . ASP A 1 397 ? -6.043 -15.280 -8.616 1.00 72.25 397 ASP A CA 1
ATOM 3233 C C . ASP A 1 397 ? -5.411 -14.172 -9.479 1.00 72.25 397 ASP A C 1
ATOM 3235 O O . ASP A 1 397 ? -5.675 -12.979 -9.275 1.00 72.25 397 ASP A O 1
ATOM 3239 N N . VAL A 1 398 ? -4.587 -14.553 -10.460 1.00 82.00 398 VAL A N 1
ATOM 3240 C CA . VAL A 1 398 ? -3.887 -13.611 -11.345 1.00 82.00 398 VAL A CA 1
ATOM 3241 C C . VAL A 1 398 ? -4.207 -13.886 -12.802 1.00 82.00 398 VAL A C 1
ATOM 3243 O O . VAL A 1 398 ? -4.012 -14.994 -13.300 1.00 82.00 398 VAL A O 1
ATOM 3246 N N . VAL A 1 399 ? -4.606 -12.846 -13.529 1.00 84.00 399 VAL A N 1
ATOM 3247 C CA . VAL A 1 399 ? -4.685 -12.893 -14.995 1.00 84.00 399 VAL A CA 1
ATOM 3248 C C . VAL A 1 399 ? -3.343 -12.449 -15.565 1.00 84.00 399 VAL A C 1
ATOM 3250 O O . VAL A 1 399 ? -3.040 -11.258 -15.562 1.00 84.00 399 VAL A O 1
ATOM 3253 N N . LYS A 1 400 ? -2.530 -13.391 -16.055 1.00 87.44 400 LYS A N 1
ATOM 3254 C CA . LYS A 1 400 ? -1.238 -13.110 -16.700 1.00 87.44 400 LYS A CA 1
ATOM 3255 C C . LYS A 1 400 ? -1.418 -13.025 -18.210 1.00 87.44 400 LYS A C 1
ATOM 3257 O O . LYS A 1 400 ? -1.728 -14.023 -18.859 1.00 87.44 400 LYS A O 1
ATOM 3262 N N . ILE A 1 401 ? -1.203 -11.842 -18.772 1.00 87.69 401 ILE A N 1
ATOM 3263 C CA . ILE A 1 401 ? -1.199 -11.579 -20.211 1.00 87.69 401 ILE A CA 1
ATOM 3264 C C . ILE A 1 401 ? 0.250 -11.542 -20.678 1.00 87.69 401 ILE A C 1
ATOM 3266 O O . ILE A 1 401 ? 0.999 -10.629 -20.339 1.00 87.69 401 ILE A O 1
ATOM 3270 N N . LYS A 1 402 ? 0.640 -12.525 -21.488 1.00 84.94 402 LYS A N 1
ATOM 3271 C CA . LYS A 1 402 ? 1.967 -12.582 -22.111 1.00 84.94 402 LYS A CA 1
ATOM 3272 C C . LYS A 1 402 ? 1.809 -12.673 -23.618 1.00 84.94 402 LYS A C 1
ATOM 3274 O O . LYS A 1 402 ? 1.085 -13.542 -24.101 1.00 84.94 402 LYS A O 1
ATOM 3279 N N . ASN A 1 403 ? 2.481 -11.793 -24.361 1.00 74.62 403 ASN A N 1
ATOM 3280 C CA . ASN A 1 403 ? 2.405 -11.748 -25.829 1.00 74.62 403 ASN A CA 1
ATOM 3281 C C . ASN A 1 403 ? 0.953 -11.744 -26.348 1.00 74.62 403 ASN A C 1
ATOM 3283 O O . ASN A 1 403 ? 0.609 -12.515 -27.246 1.00 74.62 403 ASN A O 1
ATOM 3287 N N . ASN A 1 404 ? 0.094 -10.911 -25.750 1.00 70.94 404 ASN A N 1
ATOM 3288 C CA . ASN A 1 404 ? -1.323 -10.779 -26.115 1.00 70.94 404 ASN A CA 1
ATOM 3289 C C . ASN A 1 404 ? -2.164 -12.056 -25.931 1.00 70.94 404 ASN A C 1
ATOM 3291 O O . ASN A 1 404 ? -3.155 -12.252 -26.625 1.00 70.94 404 ASN A O 1
ATOM 3295 N N . LYS A 1 405 ? -1.766 -12.939 -25.008 1.00 76.69 405 LYS A N 1
ATOM 3296 C CA . LYS A 1 405 ? -2.552 -14.109 -24.596 1.00 76.69 405 LYS A CA 1
ATOM 3297 C C . LYS A 1 405 ? -2.657 -14.158 -23.079 1.00 76.69 405 LYS A C 1
ATOM 3299 O O . LYS A 1 405 ? -1.633 -14.225 -22.394 1.00 76.69 405 LYS A O 1
ATOM 3304 N N . GLY A 1 406 ? -3.880 -14.115 -22.566 1.00 78.44 406 GLY A N 1
ATOM 3305 C CA . GLY A 1 406 ? -4.184 -14.182 -21.144 1.00 78.44 406 GLY A CA 1
ATOM 3306 C C . GLY A 1 406 ? -4.352 -15.615 -20.648 1.00 78.44 406 GLY A C 1
ATOM 3307 O O . GLY A 1 406 ? -5.079 -16.403 -21.246 1.00 78.44 406 GLY A O 1
ATOM 3308 N N . ASN A 1 407 ? -3.738 -15.931 -19.512 1.00 82.69 407 ASN A N 1
ATOM 3309 C CA . ASN A 1 407 ? -3.968 -17.158 -18.754 1.00 82.69 407 ASN A CA 1
ATOM 3310 C C . ASN A 1 407 ? -4.229 -16.817 -17.284 1.00 82.69 407 ASN A C 1
ATOM 3312 O O . ASN A 1 407 ? -3.589 -15.921 -16.735 1.00 82.69 407 ASN A O 1
ATOM 3316 N N . LEU A 1 408 ? -5.130 -17.555 -16.635 1.00 77.19 408 LEU A N 1
ATOM 3317 C CA . LEU A 1 408 ? -5.272 -17.511 -15.182 1.00 77.19 408 LEU A CA 1
ATOM 3318 C C . LEU A 1 408 ? -4.165 -18.356 -14.556 1.00 77.19 408 LEU A C 1
ATOM 3320 O O . LEU A 1 408 ? -4.002 -19.525 -14.915 1.00 77.19 408 LEU A O 1
ATOM 3324 N N . ILE A 1 409 ? -3.421 -17.768 -13.628 1.00 78.12 409 ILE A N 1
ATOM 3325 C CA . ILE A 1 409 ? -2.392 -18.452 -12.852 1.00 78.12 409 ILE A CA 1
ATOM 3326 C C . ILE A 1 409 ? -2.648 -18.256 -11.357 1.00 78.12 409 ILE A C 1
ATOM 3328 O O . ILE A 1 409 ? -3.248 -17.265 -10.941 1.00 78.12 409 ILE A O 1
ATOM 3332 N N . PHE A 1 410 ? -2.163 -19.211 -10.568 1.00 70.12 410 PHE A N 1
ATOM 3333 C CA . PHE A 1 410 ? -2.210 -19.205 -9.106 1.00 70.12 410 PHE A CA 1
ATOM 3334 C C . PHE A 1 410 ? -0.761 -19.252 -8.616 1.00 70.12 410 PHE A C 1
ATOM 3336 O O . PHE A 1 410 ? -0.230 -20.348 -8.402 1.00 70.12 410 PHE A O 1
ATOM 3343 N N . PRO A 1 411 ? -0.073 -18.097 -8.588 1.00 62.91 411 PRO A N 1
ATOM 3344 C CA . PRO A 1 411 ? 1.370 -18.071 -8.452 1.00 62.91 411 PRO A CA 1
ATOM 3345 C C . PRO A 1 411 ? 1.791 -18.536 -7.061 1.00 62.91 411 PRO A C 1
ATOM 3347 O O . PRO A 1 411 ? 1.356 -17.995 -6.045 1.00 62.91 411 PRO A O 1
ATOM 3350 N N . LYS A 1 412 ? 2.683 -19.524 -7.014 1.00 62.75 412 LYS A N 1
ATOM 3351 C CA . LYS A 1 412 ? 3.275 -20.018 -5.761 1.00 62.75 412 LYS A CA 1
ATOM 3352 C C . LYS A 1 412 ? 4.615 -19.360 -5.448 1.00 62.75 412 LYS A C 1
ATOM 3354 O O . LYS A 1 412 ? 5.075 -19.424 -4.309 1.00 62.75 412 LYS A O 1
ATOM 3359 N N . GLN A 1 413 ? 5.254 -18.763 -6.454 1.00 64.50 413 GLN A N 1
ATOM 3360 C CA . GLN A 1 413 ? 6.584 -18.156 -6.379 1.00 64.50 413 GLN A CA 1
ATOM 3361 C C . GLN A 1 413 ? 6.671 -16.931 -7.303 1.00 64.50 413 GLN A C 1
ATOM 3363 O O . GLN A 1 413 ? 5.897 -16.805 -8.253 1.00 64.50 413 GLN A O 1
ATOM 3368 N N . CYS A 1 414 ? 7.635 -16.037 -7.054 1.00 64.94 414 CYS A N 1
ATOM 3369 C CA . CYS A 1 414 ? 7.818 -14.821 -7.854 1.00 64.94 414 CYS A CA 1
ATOM 3370 C C . CYS A 1 414 ? 8.159 -15.120 -9.325 1.00 64.94 414 CYS A C 1
ATOM 3372 O O . CYS A 1 414 ? 7.703 -14.403 -10.213 1.00 64.94 414 CYS A O 1
ATOM 3374 N N . ASP A 1 415 ? 8.905 -16.189 -9.607 1.00 70.69 415 ASP A N 1
ATOM 3375 C CA . ASP A 1 415 ? 9.314 -16.535 -10.978 1.00 70.69 415 ASP A CA 1
ATOM 3376 C C . ASP A 1 415 ? 8.138 -16.983 -11.863 1.00 70.69 415 ASP A C 1
ATOM 3378 O O . ASP A 1 415 ? 8.238 -16.977 -13.084 1.00 70.69 415 ASP A O 1
ATOM 3382 N N . GLU A 1 416 ? 7.000 -17.361 -11.268 1.00 70.31 416 GLU A N 1
ATOM 3383 C CA . GLU A 1 416 ? 5.771 -17.656 -12.015 1.00 70.31 416 GLU A CA 1
ATOM 3384 C C . GLU A 1 416 ? 5.046 -16.368 -12.451 1.00 70.31 416 GLU A C 1
ATOM 3386 O O . GLU A 1 416 ? 4.246 -16.381 -13.394 1.00 70.31 416 GLU A O 1
ATOM 3391 N N . ILE A 1 417 ? 5.339 -15.244 -11.789 1.00 71.88 417 ILE A N 1
ATOM 3392 C CA . ILE A 1 417 ? 4.807 -13.904 -12.074 1.00 71.88 417 ILE A CA 1
ATOM 3393 C C . ILE A 1 417 ? 5.679 -13.153 -13.077 1.00 71.88 417 ILE A C 1
ATOM 3395 O O . ILE A 1 417 ? 5.141 -12.591 -14.038 1.00 71.88 417 ILE A O 1
ATOM 3399 N N . LEU A 1 418 ? 6.995 -13.171 -12.863 1.00 73.75 418 LEU A N 1
ATOM 3400 C CA . LEU A 1 418 ? 7.983 -12.667 -13.818 1.00 73.75 418 LEU A CA 1
ATOM 3401 C C . LEU A 1 418 ? 7.941 -13.500 -15.117 1.00 73.75 418 LEU A C 1
ATOM 3403 O O . LEU A 1 418 ? 8.245 -12.935 -16.188 1.00 73.75 418 LEU A O 1
#

Secondary structure (DSSP, 8-state):
-----EEEEEEEEE-SSSS-EEEEEEEEETTS---EEEEEEEETTT--EEEEEEESB-SSSSBEE--TTEEEEEEEETTSHHHHHHHHHHSTT-BPEEEEEEESS---TTBTT-TTS------SSS--S-B-TTT--BHHHHHHHHHHHHHHHHHHHHHHHHHHHTTS---SEEEEEEEEE-TTT--EEEEEEEEE--SS-PPPPGGGSEEEEEET------EEEEHHHHHHHHHHHHHHHHHH-SEEEEE-S-BSS-HHHHHHSHHHHHHHHHHHHHT--SS-EEEEEEHHHHHHHHHHH-HHHHHHHHHTT-B-HHHHH-EEE-S-----EEEEEEEETTEEEEEEEEES--B----S-EEEEEEEEEEHHHHIIIIIGGGT---------TT--EEEEETTEEEEE--SSGGGT-

Foldseek 3Di:
DPPQPKKKKKKWFAFLPDRDIWIKIAIGGDVDDKWWWFFFKAFPPPRDTATETGIPEDPDDHIYTDDPRIDGPDTATVVDVVSVVCCVPPHVSRHTPPMDMDIHPCQQLQFQPLLPPAQFLDQPDPQAQWADPPPRDRVSVVVLVVCQVCQVLLLVQLLVVLVVCVVPPQFQKEKEKDWDADPVPRHIWIWIWMAGSPSPSDRDHSRRIATQDIHPTGGDDFDKAFLQSVLSNLLNVLLNLLQFFLAKEWEAQDAADDLVVCQVCVVQSSVLSSNVSNSHDHPRYAYEYAPVRLVSVCVSCDVVNVCSCVSSVTGHVNNVRHDHADNDDRWGKIWGFGFDPVFIKIWIWGWNDGSHDGDRDMIGIDIDIDGPVCCCVPPCVVRVNDPDDRQSPQPGWYFYQYPSHTDIDRDRHSVVSD

Mean predicted aligned error: 9.47 Å

pLDDT: mean 83.91, std 11.83, range [27.67, 97.56]

Radius of gyration: 24.65 Å; Cα contacts (8 Å, |Δi|>4): 828; chains: 1; bounding box: 73×45×55 Å

Nearest PDB structures (foldseek):
  8sjd-assembly1_D  TM=2.268E-01  e=4.602E-01  Musca domestica
  8sjd-assembly1_A  TM=2.489E-01  e=7.286E-01  Musca domestica
  8sjd-assembly1_C  TM=2.241E-01  e=1.294E+00  Musca domestica
  4d1q-assembly1_A-2  TM=2.013E-01  e=1.028E+00  Musca domestica
  4d1q-assembly1_H-2  TM=2.113E-01  e=5.135E+00  Musca domestica

Solvent-accessible surface area (backbone atoms only — not comparable to full-atom values): 22929 Å² total; per-residue (Å²): 130,84,82,74,59,59,50,45,32,41,37,37,31,25,43,59,88,51,86,57,66,42,37,31,40,36,44,43,50,66,95,55,85,71,50,51,32,13,37,36,31,29,34,71,86,79,63,51,68,26,35,43,80,39,40,38,59,40,93,74,90,55,7,31,77,71,39,86,54,44,45,83,75,43,78,41,50,52,86,39,64,69,48,44,48,46,44,59,72,78,26,67,89,25,35,53,31,82,71,43,78,45,73,53,88,73,56,53,42,62,28,62,67,17,59,73,54,77,74,74,70,75,66,93,52,99,62,62,44,37,43,38,89,88,76,61,47,59,43,59,53,49,53,51,54,53,41,53,75,42,32,69,52,53,37,52,43,47,52,57,47,48,68,54,25,80,77,70,63,75,46,53,31,37,34,42,40,51,74,51,55,41,88,90,73,65,52,70,38,38,37,32,32,34,28,72,45,78,89,73,82,73,78,71,57,57,81,64,40,37,70,54,47,42,56,95,45,66,76,57,60,68,46,75,36,31,34,42,50,50,46,53,45,50,50,48,50,42,54,17,30,66,67,50,22,33,34,34,42,40,34,27,49,49,62,61,52,59,72,68,54,27,65,76,39,37,67,62,47,48,53,47,48,34,58,59,49,23,54,52,84,75,94,40,62,45,36,38,38,26,45,68,48,55,51,45,53,36,58,61,68,29,57,66,55,45,52,50,34,52,72,67,70,33,38,21,64,54,69,72,60,41,44,59,48,76,91,83,63,80,62,30,38,38,34,27,38,28,50,48,87,98,46,46,37,28,42,34,47,32,50,69,59,52,56,48,65,72,43,87,54,75,29,42,34,40,67,48,76,47,46,48,71,56,44,42,65,71,58,26,55,82,69,67,50,80,83,73,85,54,67,45,74,56,83,50,41,29,39,40,28,45,84,85,44,66,44,83,45,65,46,72,50,36,68,75,73,104

Sequence (418 aa):
MLDLNTDIKRFYFKCSNCENKGEAVEVHYNGGVNDKGGFILKCNDCGTEFFLQMENPSLTFESRIVSYNFKVVRIVDFFFDEEKQLVKNDFNDKVARDILAINGQEEMPILKGAWKSKPEFRIDSTDEIFTCPNCKANIESESYKDMAKNIDSINSEYKGWFNYTVKRSCPEIIIYNSSTICNSCNTAFDYTAFAKFNGRGEIYASKEFYLADNTGFKPNVNGVYTREQSKRFLEKFVLRWSLIASKIIIVSPFIGFDKSLAIKTPYKFLNLLEWFLTLNSFDKTQVLIRKSEYGKIKEVIGKEIFETLDGYGLLNNIIEEMNSSTPRFHAKFYAGVIPNGENTYVEILTGSYNIHEESQSMENLIFIRMSLNEFEKQYLEPLRIVNVPVSYKSDFDVVKIKNNKGNLIFPKQCDEIL